Protein 9L5U (pdb70)

Sequence (459 aa):
GNWTVFDEVLDSNVIKQLTLTGCGAACGEMLLRDRYIFVTQNVIGTELTSMTSLANKLNKFDVGWEGNAVSESSLYALSNTGSWGAMMWDSGSKVGHWVLVKGVDDAGNVIIYDPYQGSRYLMTEQEFKEVWNGHSVYKPWTVFDEVLDSNVIKQLTLTGCGAACGEMLLRDRYIFVTQNVIGTELTSMTSLANKLNKFDVGWEGNAVSESSLYALSNTGSWGAMMWDSGSKVGHWVLVKGVDDAGNVIIYDPYQGSRYLMTEQEFKEVWNGHSVYKPGIVFTNHNIDLLSVEFDEITKNCNYTFSVDGETAIFTARISIIRNIKGIKYSEELDKFIMSIMPLQPKVSKILGGVTWDCICGKEVGFPVRLIGKIDLLSVEFDEITKNCNYTFSVDGETAIFTARISIIRNIKGIKYSEELDKFIMSIMPLQPKVSKILGGVTWDCICGKEVGFPVRLIG

B-factor: mean 32.73, std 16.23, range [9.3, 111.23]

InterPro domains:
  IPR005074 Peptidase C39, bacteriocin processing [PF03412] (352-474)

Structure (mmCIF, N/CA/C/O backbone):
data_9L5U
#
_entry.id   9L5U
#
_cell.length_a   104.137
_cell.length_b   104.137
_cell.length_c   128.709
_cell.angle_alpha   90.000
_cell.angle_beta   90.000
_cell.angle_gamma   90.000
#
_symmetry.space_group_name_H-M   'P 43 21 2'
#
loop_
_entity.id
_entity.type
_entity.pdbx_description
1 polymer 'DUF4150 domain-containing protein'
2 polymer Cpi1
3 water water
#
loop_
_atom_site.group_PDB
_atom_site.id
_atom_site.type_symbol
_atom_site.label_atom_id
_atom_site.label_alt_id
_atom_site.label_comp_id
_atom_site.label_asym_id
_atom_site.label_entity_id
_atom_site.label_seq_id
_atom_site.pdbx_PDB_ins_code
_atom_site.Cartn_x
_atom_site.Cartn_y
_atom_site.Cartn_z
_atom_site.occupancy
_atom_site.B_iso_or_equiv
_atom_site.auth_seq_id
_atom_site.auth_comp_id
_atom_site.auth_asym_id
_atom_site.auth_atom_id
_atom_site.pdbx_PDB_model_num
ATOM 1 N N . GLY A 1 17 ? -10.31331 41.74263 7.31880 1.000 52.86095 3 GLY A N 1
ATOM 2 C CA . GLY A 1 17 ? -9.83207 43.11372 7.27239 1.000 51.62616 3 GLY A CA 1
ATOM 3 C C . GLY A 1 17 ? -10.67702 44.06765 8.09549 1.000 57.64202 3 GLY A C 1
ATOM 4 O O . GLY A 1 17 ? -10.78229 45.25927 7.77140 1.000 62.82202 3 GLY A O 1
ATOM 5 N N . ASN A 1 18 ? -11.26226 43.54337 9.17470 1.000 56.42411 4 ASN A N 1
ATOM 6 C CA . ASN A 1 18 ? -12.25642 44.25842 9.96379 1.000 56.79381 4 ASN A CA 1
ATOM 7 C C . ASN A 1 18 ? -11.65192 45.17229 11.02305 1.000 50.22650 4 ASN A C 1
ATOM 8 O O . ASN A 1 18 ? -12.39533 45.68698 11.86945 1.000 55.66717 4 ASN A O 1
ATOM 13 N N . TRP A 1 19 ? -10.34109 45.38487 11.01624 1.000 34.26747 5 TRP A N 1
ATOM 14 C CA . TRP A 1 19 ? -9.77964 46.20214 12.08033 1.000 29.19770 5 TRP A CA 1
ATOM 15 C C . TRP A 1 19 ? -10.02942 47.68329 11.80042 1.000 30.96389 5 TRP A C 1
ATOM 16 O O . TRP A 1 19 ? -10.36596 48.07817 10.68461 1.000 33.19739 5 TRP A O 1
ATOM 27 N N . THR A 1 20 ? -9.86483 48.50984 12.83129 1.000 26.66547 6 THR A N 1
ATOM 28 C CA . THR A 1 20 ? -10.22776 49.92255 12.73464 1.000 35.66575 6 THR A CA 1
ATOM 29 C C . THR A 1 20 ? -9.04417 50.76659 12.26345 1.000 32.23949 6 THR A C 1
ATOM 30 O O . THR A 1 20 ? -7.94137 50.67846 12.82051 1.000 27.59024 6 THR A O 1
ATOM 34 N N . VAL A 1 21 ? -9.28726 51.60729 11.25288 1.000 28.43064 7 VAL A N 1
ATOM 35 C CA . VAL A 1 21 ? -8.26714 52.47879 10.68362 1.000 31.69759 7 VAL A CA 1
ATOM 36 C C . VAL A 1 21 ? -8.86361 53.86643 10.51829 1.000 38.33671 7 VAL A C 1
ATOM 37 O O . VAL A 1 21 ? -10.07990 54.04805 10.58082 1.000 37.68444 7 VAL A O 1
ATOM 41 N N . PHE A 1 22 ? -7.99807 54.86167 10.31511 1.000 28.67587 8 PHE A N 1
ATOM 42 C CA . PHE A 1 22 ? -8.49207 56.18337 9.94257 1.000 34.81356 8 PHE A CA 1
ATOM 43 C C . PHE A 1 22 ? -7.53642 56.83610 8.94589 1.000 37.11384 8 PHE A C 1
ATOM 44 O O . PHE A 1 22 ? -6.41478 56.36986 8.71416 1.000 31.18445 8 PHE A O 1
ATOM 52 N N . ASP A 1 23 ? -8.02353 57.90405 8.30910 1.000 29.02824 9 ASP A N 1
ATOM 53 C CA . ASP A 1 23 ? -7.26105 58.64053 7.30179 1.000 35.14693 9 ASP A CA 1
ATOM 54 C C . ASP A 1 23 ? -6.79041 57.72334 6.18218 1.000 33.25194 9 ASP A C 1
ATOM 55 O O . ASP A 1 23 ? -5.65620 57.82415 5.72074 1.000 40.28600 9 ASP A O 1
ATOM 60 N N . GLU A 1 24 ? -7.65961 56.82131 5.73616 1.000 28.30718 10 GLU A N 1
ATOM 61 C CA . GLU A 1 24 ? -7.27875 55.90429 4.67689 1.000 27.12849 10 GLU A CA 1
ATOM 62 C C . GLU A 1 24 ? -7.43381 56.55841 3.30709 1.000 35.23858 10 GLU A C 1
ATOM 63 O O . GLU A 1 24 ? -8.43949 57.20444 3.01444 1.000 30.73355 10 GLU A O 1
ATOM 69 N N . VAL A 1 25 ? -6.43688 56.36342 2.45710 1.000 31.09909 11 VAL A N 1
ATOM 70 C CA . VAL A 1 25 ? -6.43078 56.91758 1.10791 1.000 36.53667 11 VAL A CA 1
ATOM 71 C C . VAL A 1 25 ? -5.84980 55.85489 0.19379 1.000 39.07680 11 VAL A C 1
ATOM 72 O O . VAL A 1 25 ? -4.87902 55.17518 0.55542 1.000 33.53831 11 VAL A O 1
ATOM 76 N N . LEU A 1 26 ? -6.46105 55.67439 -0.97157 1.000 37.80285 12 LEU A N 1
ATOM 77 C CA . LEU A 1 26 ? -5.77785 54.89020 -1.97949 1.000 36.73585 12 LEU A CA 1
ATOM 78 C C . LEU A 1 26 ? -4.47777 55.60116 -2.31750 1.000 38.61375 12 LEU A C 1
ATOM 79 O O . LEU A 1 26 ? -4.39239 56.83051 -2.29056 1.000 37.79692 12 LEU A O 1
ATOM 84 N N . ASP A 1 27 ? -3.44152 54.82621 -2.59723 1.000 30.65469 13 ASP A N 1
ATOM 85 C CA . ASP A 1 27 ? -2.11523 55.41796 -2.71483 1.000 33.91506 13 ASP A CA 1
ATOM 86 C C . ASP A 1 27 ? -1.34704 54.55069 -3.69987 1.000 29.29111 13 ASP A C 1
ATOM 87 O O . ASP A 1 27 ? -0.89546 53.46534 -3.33693 1.000 28.27076 13 ASP A O 1
ATOM 92 N N . SER A 1 28 ? -1.20044 55.03123 -4.93325 1.000 26.84595 14 SER A N 1
ATOM 93 C CA . SER A 1 28 ? -0.60759 54.17160 -5.95263 1.000 31.73341 14 SER A CA 1
ATOM 94 C C . SER A 1 28 ? 0.87185 53.90941 -5.70951 1.000 32.13474 14 SER A C 1
ATOM 95 O O . SER A 1 28 ? 1.47583 53.11522 -6.44106 1.000 35.53271 14 SER A O 1
ATOM 98 N N . ASN A 1 29 ? 1.46774 54.52486 -4.69513 1.000 27.47222 15 ASN A N 1
ATOM 99 C CA . ASN A 1 29 ? 2.80552 54.10581 -4.29866 1.000 36.10192 15 ASN A CA 1
ATOM 100 C C . ASN A 1 29 ? 2.80823 52.84470 -3.43838 1.000 32.98172 15 ASN A C 1
ATOM 101 O O . ASN A 1 29 ? 3.87286 52.25905 -3.23047 1.000 38.90286 15 ASN A O 1
ATOM 106 N N . VAL A 1 30 ? 1.66694 52.40949 -2.92980 1.000 31.08793 16 VAL A N 1
ATOM 107 C CA . VAL A 1 30 ? 1.59634 51.13950 -2.20970 1.000 22.89333 16 VAL A CA 1
ATOM 108 C C . VAL A 1 30 ? 1.46075 50.02684 -3.23806 1.000 26.22474 16 VAL A C 1
ATOM 109 O O . VAL A 1 30 ? 0.70857 50.14992 -4.21093 1.000 30.17875 16 VAL A O 1
ATOM 113 N N . ILE A 1 31 ? 2.20698 48.94732 -3.05618 1.000 24.29254 17 ILE A N 1
ATOM 114 C CA . ILE A 1 31 ? 2.16882 47.83657 -4.00250 1.000 24.66290 17 ILE A CA 1
ATOM 115 C C . ILE A 1 31 ? 0.98454 46.94404 -3.66048 1.000 27.90957 17 ILE A C 1
ATOM 116 O O . ILE A 1 31 ? 0.88978 46.44065 -2.54140 1.000 20.67549 17 ILE A O 1
ATOM 121 N N . LYS A 1 32 ? 0.07977 46.75001 -4.61507 1.000 24.65243 18 LYS A N 1
ATOM 122 C CA . LYS A 1 32 ? -1.14273 45.98709 -4.37862 1.000 26.58652 18 LYS A CA 1
ATOM 123 C C . LYS A 1 32 ? -0.86553 44.50305 -4.59127 1.000 26.18001 18 LYS A C 1
ATOM 124 O O . LYS A 1 32 ? -0.17789 44.12708 -5.54064 1.000 20.09648 18 LYS A O 1
ATOM 130 N N . GLN A 1 33 ? -1.36104 43.66152 -3.68897 1.000 21.48664 19 GLN A N 1
ATOM 131 C CA . GLN A 1 33 ? -1.17734 42.22998 -3.87763 1.000 18.67767 19 GLN A CA 1
ATOM 132 C C . GLN A 1 33 ? -1.95539 41.76582 -5.10263 1.000 25.40986 19 GLN A C 1
ATOM 133 O O . GLN A 1 33 ? -3.01345 42.29535 -5.42903 1.000 29.55002 19 GLN A O 1
ATOM 139 N N . LEU A 1 34 ? -1.42903 40.74991 -5.77208 1.000 30.94308 20 LEU A N 1
ATOM 140 C CA . LEU A 1 34 ? -2.05513 40.23715 -6.98205 1.000 41.39638 20 LEU A CA 1
ATOM 141 C C . LEU A 1 34 ? -2.97053 39.05314 -6.71680 1.000 42.86608 20 LEU A C 1
ATOM 142 O O . LEU A 1 34 ? -3.76711 38.69635 -7.59051 1.000 42.08028 20 LEU A O 1
ATOM 147 N N . THR A 1 35 ? -2.85696 38.43893 -5.54373 1.000 31.41575 21 THR A N 1
ATOM 148 C CA . THR A 1 35 ? -3.63474 37.26994 -5.16108 1.000 35.94228 21 THR A CA 1
ATOM 149 C C . THR A 1 35 ? -3.86117 37.34832 -3.66154 1.000 31.41310 21 THR A C 1
ATOM 150 O O . THR A 1 35 ? -3.23361 38.14920 -2.96561 1.000 30.42432 21 THR A O 1
ATOM 154 N N . LEU A 1 36 ? -4.73779 36.47846 -3.15806 1.000 31.40126 22 LEU A N 1
ATOM 155 C CA . LEU A 1 36 ? -5.07479 36.51003 -1.73318 1.000 39.40445 22 LEU A CA 1
ATOM 156 C C . LEU A 1 36 ? -3.83496 36.34157 -0.86306 1.000 39.30401 22 LEU A C 1
ATOM 157 O O . LEU A 1 36 ? -3.66813 37.04718 0.14158 1.000 44.12371 22 LEU A O 1
ATOM 162 N N . THR A 1 37 ? -2.94686 35.41946 -1.23083 1.000 33.03439 23 THR A N 1
ATOM 163 C CA . THR A 1 37 ? -1.76874 35.17737 -0.41536 1.000 28.83280 23 THR A CA 1
ATOM 164 C C . THR A 1 37 ? -0.64907 36.15798 -0.70445 1.000 26.11589 23 THR A C 1
ATOM 165 O O . THR A 1 37 ? 0.37399 36.13287 -0.00683 1.000 29.99964 23 THR A O 1
ATOM 169 N N . GLY A 1 38 ? -0.82048 37.00639 -1.70726 1.000 21.68683 24 GLY A N 1
ATOM 170 C CA . GLY A 1 38 ? 0.25528 37.83919 -2.18082 1.000 24.89051 24 GLY A CA 1
ATOM 171 C C . GLY A 1 38 ? 0.64314 38.95741 -1.26518 1.000 22.35689 24 GLY A C 1
ATOM 172 O O . GLY A 1 38 ? 1.59016 39.67788 -1.58320 1.000 17.44522 24 GLY A O 1
ATOM 173 N N . CYS A 1 39 ? -0.02211 39.14366 -0.12313 1.000 16.69781 25 CYS A N 1
ATOM 174 C CA . CYS A 1 39 ? 0.32202 40.34872 0.61430 1.000 17.11094 25 CYS A CA 1
ATOM 175 C C . CYS A 1 39 ? 1.75698 40.24052 1.18758 1.000 13.70341 25 CYS A C 1
ATOM 176 O O . CYS A 1 39 ? 2.48220 41.23537 1.22542 1.000 17.14687 25 CYS A O 1
ATOM 179 N N . GLY A 1 40 ? 2.23206 39.04209 1.57346 1.000 13.06041 26 GLY A N 1
ATOM 180 C CA . GLY A 1 40 ? 3.62531 38.93595 2.05922 1.000 12.29401 26 GLY A CA 1
ATOM 181 C C . GLY A 1 40 ? 4.64379 39.41459 1.03649 1.000 12.51049 26 GLY A C 1
ATOM 182 O O . GLY A 1 40 ? 5.50725 40.24076 1.33904 1.000 14.70741 26 GLY A O 1
ATOM 183 N N . ALA A 1 41 ? 4.52894 38.91802 -0.19862 1.000 12.69050 27 ALA A N 1
ATOM 184 C CA . ALA A 1 41 ? 5.45403 39.29557 -1.26784 1.000 17.01063 27 ALA A CA 1
ATOM 185 C C . ALA A 1 41 ? 5.31993 40.76598 -1.64606 1.000 14.01481 27 ALA A C 1
ATOM 186 O O . ALA A 1 41 ? 6.31562 41.41819 -1.98246 1.000 15.99177 27 ALA A O 1
ATOM 188 N N . ALA A 1 42 ? 4.10357 41.30519 -1.62410 1.000 14.31222 28 ALA A N 1
ATOM 189 C CA . ALA A 1 42 ? 3.92518 42.72974 -1.89487 1.000 15.16739 28 ALA A CA 1
ATOM 190 C C . ALA A 1 42 ? 4.62875 43.58080 -0.83478 1.000 18.81345 28 ALA A C 1
ATOM 191 O O . ALA A 1 42 ? 5.29754 44.57558 -1.16160 1.000 15.61625 28 ALA A O 1
ATOM 193 N N . CYS A 1 43 ? 4.48501 43.20221 0.43997 1.000 14.45160 29 CYS A N 1
ATOM 194 C CA . CYS A 1 43 ? 5.21907 43.84893 1.52742 1.000 14.31992 29 CYS A CA 1
ATOM 195 C C . CYS A 1 43 ? 6.71854 43.70433 1.33766 1.000 14.10903 29 CYS A C 1
ATOM 196 O O . CYS A 1 43 ? 7.47952 44.66162 1.56537 1.000 14.64622 29 CYS A O 1
ATOM 199 N N . GLY A 1 44 ? 7.14348 42.50166 0.93478 1.000 13.56236 30 GLY A N 1
ATOM 200 C CA . GLY A 1 44 ? 8.54766 42.24481 0.71094 1.000 14.47740 30 GLY A CA 1
ATOM 201 C C . GLY A 1 44 ? 9.11185 43.12817 -0.38219 1.000 17.25957 30 GLY A C 1
ATOM 202 O O . GLY A 1 44 ? 10.20009 43.70229 -0.23132 1.000 14.46471 30 GLY A O 1
ATOM 203 N N . GLU A 1 45 ? 8.34860 43.31993 -1.46854 1.000 14.68564 31 GLU A N 1
ATOM 204 C CA . GLU A 1 45 ? 8.81275 44.23423 -2.51811 1.000 15.58742 31 GLU A CA 1
ATOM 205 C C . GLU A 1 45 ? 8.98320 45.65910 -1.98883 1.000 18.54965 31 GLU A C 1
ATOM 206 O O . GLU A 1 45 ? 9.97140 46.33157 -2.31317 1.000 16.81894 31 GLU A O 1
ATOM 212 N N . MET A 1 46 ? 8.03088 46.14665 -1.18908 1.000 16.28338 32 MET A N 1
ATOM 213 C CA . MET A 1 46 ? 8.13725 47.49566 -0.63952 1.000 18.13359 32 MET A CA 1
ATOM 214 C C . MET A 1 46 ? 9.27823 47.60020 0.38069 1.000 17.21748 32 MET A C 1
ATOM 215 O O . MET A 1 46 ? 9.98063 48.62116 0.42585 1.000 18.38446 32 MET A O 1
ATOM 220 N N . LEU A 1 47 ? 9.47753 46.55903 1.19826 1.000 15.71325 33 LEU A N 1
ATOM 221 C CA . LEU A 1 47 ? 10.57446 46.56858 2.16543 1.000 15.49934 33 LEU A CA 1
ATOM 222 C C . LEU A 1 47 ? 11.92358 46.66615 1.46456 1.000 18.84577 33 LEU A C 1
ATOM 223 O O . LEU A 1 47 ? 12.78659 47.46008 1.85826 1.000 17.22388 33 LEU A O 1
ATOM 228 N N . LEU A 1 48 ? 12.12124 45.86687 0.41401 1.000 15.71570 34 LEU A N 1
ATOM 229 C CA . LEU A 1 48 ? 13.35868 45.95586 -0.35607 1.000 18.12602 34 LEU A CA 1
ATOM 230 C C . LEU A 1 48 ? 13.47793 47.29662 -1.06703 1.000 17.82925 34 LEU A C 1
ATOM 231 O O . LEU A 1 48 ? 14.55649 47.89751 -1.09025 1.000 20.15592 34 LEU A O 1
ATOM 236 N N . ARG A 1 49 ? 12.37920 47.80013 -1.62755 1.000 17.74762 35 ARG A N 1
ATOM 237 C CA . ARG A 1 49 ? 12.41612 49.09374 -2.32437 1.000 18.97668 35 ARG A CA 1
ATOM 238 C C . ARG A 1 49 ? 12.95929 50.19456 -1.41706 1.000 20.94366 35 ARG A C 1
ATOM 239 O O . ARG A 1 49 ? 13.76607 51.03830 -1.84327 1.000 20.53496 35 ARG A O 1
ATOM 247 N N . ASP A 1 50 ? 12.53691 50.19320 -0.15546 1.000 19.28908 36 ASP A N 1
ATOM 248 C CA . ASP A 1 50 ? 12.98197 51.20171 0.79559 1.000 20.41266 36 ASP A CA 1
ATOM 249 C C . ASP A 1 50 ? 14.48131 51.13927 1.01333 1.000 19.73401 36 ASP A C 1
ATOM 250 O O . ASP A 1 50 ? 15.06665 52.11103 1.50048 1.000 23.16694 36 ASP A O 1
ATOM 255 N N . ARG A 1 51 ? 15.10234 50.00944 0.71076 1.000 19.11296 37 ARG A N 1
ATOM 256 C CA . ARG A 1 51 ? 16.54161 49.84154 0.84330 1.000 19.37241 37 ARG A CA 1
ATOM 257 C C . ARG A 1 51 ? 17.22697 49.78947 -0.52442 1.000 19.99919 37 ARG A C 1
ATOM 258 O O . ARG A 1 51 ? 18.30647 49.21401 -0.67225 1.000 19.99230 37 ARG A O 1
ATOM 266 N N . TYR A 1 52 ? 16.60744 50.39465 -1.54154 1.000 20.63873 38 TYR A N 1
ATOM 267 C CA . TYR A 1 52 ? 17.22061 50.55717 -2.87192 1.000 21.49609 38 TYR A CA 1
ATOM 268 C C . TYR A 1 52 ? 17.46201 49.21973 -3.57460 1.000 20.77764 38 TYR A C 1
ATOM 269 O O . TYR A 1 52 ? 18.38189 49.07902 -4.38586 1.000 21.32876 38 TYR A O 1
ATOM 278 N N . ILE A 1 53 ? 16.61040 48.23141 -3.30279 1.000 19.62614 39 ILE A N 1
ATOM 279 C CA . ILE A 1 53 ? 16.65048 46.93031 -3.95597 1.000 19.17553 39 ILE A CA 1
ATOM 280 C C . ILE A 1 53 ? 15.28942 46.70885 -4.60476 1.000 19.65552 39 ILE A C 1
ATOM 281 O O . ILE A 1 53 ? 14.25199 46.83907 -3.93599 1.000 18.29082 39 ILE A O 1
ATOM 286 N N . PHE A 1 54 ? 15.29663 46.37269 -5.90048 1.000 19.04273 40 PHE A N 1
ATOM 287 C CA . PHE A 1 54 ? 14.10000 46.42659 -6.74386 1.000 19.26944 40 PHE A CA 1
ATOM 288 C C . PHE A 1 54 ? 13.81413 45.02381 -7.27609 1.000 23.91433 40 PHE A C 1
ATOM 289 O O . PHE A 1 54 ? 14.42513 44.56906 -8.24958 1.000 22.41547 40 PHE A O 1
ATOM 297 N N . VAL A 1 55 ? 12.89236 44.32882 -6.61023 1.000 19.85176 41 VAL A N 1
ATOM 298 C CA . VAL A 1 55 ? 12.54327 42.95032 -6.93126 1.000 20.17726 41 VAL A CA 1
ATOM 299 C C . VAL A 1 55 ? 11.02261 42.84343 -6.88849 1.000 23.41412 41 VAL A C 1
ATOM 300 O O . VAL A 1 55 ? 10.40196 43.25666 -5.90688 1.000 22.54905 41 VAL A O 1
ATOM 304 N N . THR A 1 56 ? 10.41881 42.30391 -7.94602 1.000 21.87400 42 THR A N 1
ATOM 305 C CA . THR A 1 56 ? 8.96083 42.29239 -8.00314 1.000 23.33642 42 THR A CA 1
ATOM 306 C C . THR A 1 56 ? 8.39841 41.21955 -7.07333 1.000 25.16082 42 THR A C 1
ATOM 307 O O . THR A 1 56 ? 9.08211 40.26126 -6.70057 1.000 20.44270 42 THR A O 1
ATOM 311 N N . GLN A 1 57 ? 7.13461 41.40077 -6.66716 1.000 21.39923 43 GLN A N 1
ATOM 312 C CA . GLN A 1 57 ? 6.53983 40.42861 -5.75608 1.000 21.30831 43 GLN A CA 1
ATOM 313 C C . GLN A 1 57 ? 6.45820 39.04304 -6.39172 1.000 17.21230 43 GLN A C 1
ATOM 314 O O . GLN A 1 57 ? 6.62544 38.03971 -5.69877 1.000 20.27020 43 GLN A O 1
ATOM 320 N N . ASN A 1 58 ? 6.27138 38.96828 -7.71653 1.000 17.81754 44 ASN A N 1
ATOM 321 C CA . ASN A 1 58 ? 6.23218 37.66483 -8.37872 1.000 27.23749 44 ASN A CA 1
ATOM 322 C C . ASN A 1 58 ? 7.53606 36.90355 -8.18971 1.000 23.02091 44 ASN A C 1
ATOM 323 O O . ASN A 1 58 ? 7.52529 35.68381 -7.99135 1.000 21.98731 44 ASN A O 1
ATOM 328 N N . VAL A 1 59 ? 8.67494 37.60062 -8.26070 1.000 23.24124 45 VAL A N 1
ATOM 329 C CA . VAL A 1 59 ? 9.96036 36.93148 -8.07310 1.000 17.56280 45 VAL A CA 1
ATOM 330 C C . VAL A 1 59 ? 10.17145 36.57199 -6.59664 1.000 25.57327 45 VAL A C 1
ATOM 331 O O . VAL A 1 59 ? 10.76158 35.53837 -6.27431 1.000 20.21849 45 VAL A O 1
ATOM 335 N N . ILE A 1 60 ? 9.69061 37.39896 -5.66859 1.000 20.81502 46 ILE A N 1
ATOM 336 C CA . ILE A 1 60 ? 9.77479 37.02081 -4.26076 1.000 16.36139 46 ILE A CA 1
ATOM 337 C C . ILE A 1 60 ? 8.91247 35.78379 -3.99514 1.000 15.63990 46 ILE A C 1
ATOM 338 O O . ILE A 1 60 ? 9.34409 34.84167 -3.31950 1.000 21.84033 46 ILE A O 1
ATOM 343 N N . GLY A 1 61 ? 7.69118 35.76152 -4.52949 1.000 18.81574 47 GLY A N 1
ATOM 344 C CA . GLY A 1 61 ? 6.83751 34.58193 -4.43617 1.000 17.30336 47 GLY A CA 1
ATOM 345 C C . GLY A 1 61 ? 5.53227 34.88705 -3.72989 1.000 19.89034 47 GLY A C 1
ATOM 346 O O . GLY A 1 61 ? 5.50658 35.01961 -2.49811 1.000 21.10888 47 GLY A O 1
ATOM 347 N N . THR A 1 62 ? 4.44102 35.00455 -4.48367 1.000 18.15852 48 THR A N 1
ATOM 348 C CA . THR A 1 62 ? 3.16961 35.41900 -3.89778 1.000 18.26505 48 THR A CA 1
ATOM 349 C C . THR A 1 62 ? 2.48421 34.30327 -3.10828 1.000 23.86742 48 THR A C 1
ATOM 350 O O . THR A 1 62 ? 1.34336 34.49787 -2.66866 1.000 25.31324 48 THR A O 1
ATOM 354 N N . GLU A 1 63 ? 3.14726 33.15532 -2.92691 1.000 16.00291 49 GLU A N 1
ATOM 355 C CA . GLU A 1 63 ? 2.65636 32.09564 -2.05205 1.000 20.96750 49 GLU A CA 1
ATOM 356 C C . GLU A 1 63 ? 3.20533 32.18810 -0.63267 1.000 25.22616 49 GLU A C 1
ATOM 357 O O . GLU A 1 63 ? 2.72534 31.46332 0.24755 1.000 29.88282 49 GLU A O 1
ATOM 363 N N . LEU A 1 64 ? 4.21888 33.03181 -0.40041 1.000 21.43565 50 LEU A N 1
ATOM 364 C CA . LEU A 1 64 ? 4.91388 33.09975 0.88770 1.000 14.10505 50 LEU A CA 1
ATOM 365 C C . LEU A 1 64 ? 4.01388 33.73583 1.93662 1.000 20.08463 50 LEU A C 1
ATOM 366 O O . LEU A 1 64 ? 3.58829 34.88604 1.78449 1.000 24.81080 50 LEU A O 1
ATOM 371 N N . THR A 1 65 ? 3.70595 32.98028 2.98577 1.000 15.36172 51 THR A N 1
ATOM 372 C CA . THR A 1 65 ? 2.86050 33.48578 4.05193 1.000 18.52187 51 THR A CA 1
ATOM 373 C C . THR A 1 65 ? 3.54459 33.48612 5.40655 1.000 17.85737 51 THR A C 1
ATOM 374 O O . THR A 1 65 ? 3.25528 34.36657 6.19947 1.000 18.68228 51 THR A O 1
ATOM 378 N N . SER A 1 66 ? 4.44856 32.54740 5.70406 1.000 12.26746 52 SER A N 1
ATOM 379 C CA . SER A 1 66 ? 4.99924 32.54893 7.05127 1.000 14.63579 52 SER A CA 1
ATOM 380 C C . SER A 1 66 ? 6.17596 33.52241 7.15703 1.000 11.06900 52 SER A C 1
ATOM 381 O O . SER A 1 66 ? 6.85587 33.84923 6.17086 1.000 12.86299 52 SER A O 1
ATOM 384 N N . MET A 1 67 ? 6.40575 34.00519 8.39320 1.000 10.16921 53 MET A N 1
ATOM 385 C CA . MET A 1 67 ? 7.49732 34.94902 8.60816 1.000 9.90290 53 MET A CA 1
ATOM 386 C C . MET A 1 67 ? 8.83872 34.29807 8.30203 1.000 9.98735 53 MET A C 1
ATOM 387 O O . MET A 1 67 ? 9.75785 34.95633 7.80850 1.000 9.78637 53 MET A O 1
ATOM 392 N N . THR A 1 68 ? 8.97414 33.01168 8.61965 1.000 9.29616 54 THR A N 1
ATOM 393 C CA . THR A 1 68 ? 10.19684 32.29318 8.27891 1.000 11.51596 54 THR A CA 1
ATOM 394 C C . THR A 1 68 ? 10.43342 32.31994 6.77526 1.000 11.05869 54 THR A C 1
ATOM 395 O O . THR A 1 68 ? 11.52513 32.66069 6.30514 1.000 13.61333 54 THR A O 1
ATOM 399 N N . SER A 1 69 ? 9.42445 31.94826 6.00771 1.000 12.58318 55 SER A N 1
ATOM 400 C CA . SER A 1 69 ? 9.63685 31.85338 4.57064 1.000 16.18543 55 SER A CA 1
ATOM 401 C C . SER A 1 69 ? 9.84274 33.22920 3.94631 1.000 16.91172 55 SER A C 1
ATOM 402 O O . SER A 1 69 ? 10.62961 33.37101 3.00306 1.000 15.58118 55 SER A O 1
ATOM 405 N N . LEU A 1 70 ? 9.17341 34.25361 4.47171 1.000 11.59722 56 LEU A N 1
ATOM 406 C CA . LEU A 1 70 ? 9.32748 35.60156 3.93506 1.000 11.69567 56 LEU A CA 1
ATOM 407 C C . LEU A 1 70 ? 10.70056 36.17222 4.27142 1.000 12.63744 56 LEU A C 1
ATOM 408 O O . LEU A 1 70 ? 11.39453 36.69385 3.38971 1.000 15.01557 56 LEU A O 1
ATOM 413 N N . ALA A 1 71 ? 11.13999 36.07662 5.53998 1.000 11.26375 57 ALA A N 1
ATOM 414 C CA . ALA A 1 71 ? 12.48625 36.57292 5.84010 1.000 11.92353 57 ALA A CA 1
ATOM 415 C C . ALA A 1 71 ? 13.53382 35.80167 5.03631 1.000 13.32471 57 ALA A C 1
ATOM 416 O O . ALA A 1 71 ? 14.50781 36.39027 4.54452 1.000 15.45760 57 ALA A O 1
ATOM 418 N N . ASN A 1 72 ? 13.34631 34.48392 4.88723 1.000 12.76148 58 ASN A N 1
ATOM 419 C CA . ASN A 1 72 ? 14.32713 33.69125 4.14524 1.000 18.16266 58 ASN A CA 1
ATOM 420 C C . ASN A 1 72 ? 14.42903 34.18902 2.71544 1.000 19.51757 58 ASN A C 1
ATOM 421 O O . ASN A 1 72 ? 15.52360 34.27160 2.14585 1.000 17.69472 58 ASN A O 1
ATOM 426 N N . LYS A 1 73 ? 13.28820 34.51340 2.11473 1.000 16.61760 59 LYS A N 1
ATOM 427 C CA . LYS A 1 73 ? 13.29528 34.96982 0.73330 1.000 16.81827 59 LYS A CA 1
ATOM 428 C C . LYS A 1 73 ? 13.91787 36.35527 0.61446 1.000 22.30285 59 LYS A C 1
ATOM 429 O O . LYS A 1 73 ? 14.70521 36.60086 -0.30666 1.000 18.97076 59 LYS A O 1
ATOM 435 N N . LEU A 1 74 ? 13.60141 37.27085 1.53656 1.000 14.97266 60 LEU A N 1
ATOM 436 C CA . LEU A 1 74 ? 14.25700 38.57325 1.48949 1.000 15.86470 60 LEU A CA 1
ATOM 437 C C . LEU A 1 74 ? 15.77362 38.43012 1.59246 1.000 19.52282 60 LEU A C 1
ATOM 438 O O . LEU A 1 74 ? 16.51876 39.19497 0.96684 1.000 21.66264 60 LEU A O 1
ATOM 443 N N . ASN A 1 75 ? 16.25305 37.45039 2.35528 1.000 15.06665 61 ASN A N 1
ATOM 444 C CA . ASN A 1 75 ? 17.68748 37.24718 2.48392 1.000 18.41925 61 ASN A CA 1
ATOM 445 C C . ASN A 1 75 ? 18.30485 36.58127 1.25956 1.000 22.08385 61 ASN A C 1
ATOM 446 O O . ASN A 1 75 ? 19.50704 36.31976 1.27072 1.000 24.38408 61 ASN A O 1
ATOM 451 N N . LYS A 1 76 ? 17.51561 36.26540 0.23426 1.000 19.28389 62 LYS A N 1
ATOM 452 C CA . LYS A 1 76 ? 18.08589 35.93110 -1.07311 1.000 26.78693 62 LYS A CA 1
ATOM 453 C C . LYS A 1 76 ? 18.40731 37.17098 -1.89838 1.000 28.29087 62 LYS A C 1
ATOM 454 O O . LYS A 1 76 ? 19.16000 37.07956 -2.87082 1.000 25.74401 62 LYS A O 1
ATOM 460 N N . PHE A 1 77 ? 17.83349 38.32099 -1.56926 1.000 19.91081 63 PHE A N 1
ATOM 461 C CA . PHE A 1 77 ? 18.06114 39.53778 -2.33802 1.000 23.46521 63 PHE A CA 1
ATOM 462 C C . PHE A 1 77 ? 18.72849 40.61285 -1.51860 1.000 27.25314 63 PHE A C 1
ATOM 463 O O . PHE A 1 77 ? 19.09591 41.65953 -2.06630 1.000 24.56341 63 PHE A O 1
ATOM 471 N N . ASP A 1 78 ? 18.89481 40.38316 -0.22409 1.000 21.46061 64 ASP A N 1
ATOM 472 C CA . ASP A 1 78 ? 19.46312 41.33876 0.69582 1.000 21.32685 64 ASP A CA 1
ATOM 473 C C . ASP A 1 78 ? 20.11464 40.50840 1.80126 1.000 21.50481 64 ASP A C 1
ATOM 474 O O . ASP A 1 78 ? 20.26049 39.28839 1.67201 1.000 26.38292 64 ASP A O 1
ATOM 479 N N . VAL A 1 79 ? 20.49402 41.14435 2.89875 1.000 19.87958 65 VAL A N 1
ATOM 480 C CA . VAL A 1 79 ? 21.06248 40.38682 4.00976 1.000 22.83562 65 VAL A CA 1
ATOM 481 C C . VAL A 1 79 ? 20.54191 40.96992 5.31719 1.000 22.14691 65 VAL A C 1
ATOM 482 O O . VAL A 1 79 ? 20.19673 42.15080 5.39267 1.000 23.63721 65 VAL A O 1
ATOM 486 N N . GLY A 1 80 ? 20.46320 40.13489 6.35613 1.000 20.28454 66 GLY A N 1
ATOM 487 C CA . GLY A 1 80 ? 20.15451 40.66347 7.67476 1.000 16.70617 66 GLY A CA 1
ATOM 488 C C . GLY A 1 80 ? 18.67918 40.72279 8.05034 1.000 15.49177 66 GLY A C 1
ATOM 489 O O . GLY A 1 80 ? 18.34128 41.35076 9.06325 1.000 17.52793 66 GLY A O 1
ATOM 490 N N . TRP A 1 81 ? 17.79374 40.11675 7.27056 1.000 15.84467 67 TRP A N 1
ATOM 491 C CA . TRP A 1 81 ? 16.36622 40.13060 7.60068 1.000 15.29085 67 TRP A CA 1
ATOM 492 C C . TRP A 1 81 ? 16.05489 39.09142 8.67122 1.000 15.95476 67 TRP A C 1
ATOM 493 O O . TRP A 1 81 ? 16.57228 37.97476 8.63580 1.000 15.48792 67 TRP A O 1
ATOM 504 N N . GLU A 1 82 ? 15.20548 39.47402 9.62277 1.000 13.49219 68 GLU A N 1
ATOM 505 C CA . GLU A 1 82 ? 14.70595 38.58423 10.66814 1.000 14.19364 68 GLU A CA 1
ATOM 506 C C . GLU A 1 82 ? 13.23016 38.32743 10.42877 1.000 13.03070 68 GLU A C 1
ATOM 507 O O . GLU A 1 82 ? 12.51747 39.20647 9.94485 1.000 12.70236 68 GLU A O 1
ATOM 513 N N . GLY A 1 83 ? 12.78075 37.11555 10.75023 1.000 12.08381 69 GLY A N 1
ATOM 514 C CA . GLY A 1 83 ? 11.35915 36.77624 10.74447 1.000 10.35023 69 GLY A CA 1
ATOM 515 C C . GLY A 1 83 ? 11.03701 36.12883 12.08164 1.000 11.42330 69 GLY A C 1
ATOM 516 O O . GLY A 1 83 ? 11.23898 34.91675 12.24369 1.000 11.68565 69 GLY A O 1
ATOM 517 N N . ASN A 1 84 ? 10.56906 36.94275 13.05397 1.000 10.56760 70 ASN A N 1
ATOM 518 C CA . ASN A 1 84 ? 10.41374 36.55337 14.45668 1.000 10.68718 70 ASN A CA 1
ATOM 519 C C . ASN A 1 84 ? 9.05443 36.98819 15.00609 1.000 10.79384 70 ASN A C 1
ATOM 520 O O . ASN A 1 84 ? 8.46913 37.98372 14.55610 1.000 10.93223 70 ASN A O 1
ATOM 525 N N . ALA A 1 85 ? 8.58699 36.25889 16.02716 1.000 10.83471 71 ALA A N 1
ATOM 526 C CA . ALA A 1 85 ? 7.46052 36.71064 16.83568 1.000 11.09192 71 ALA A CA 1
ATOM 527 C C . ALA A 1 85 ? 8.00138 37.72307 17.82882 1.000 12.39609 71 ALA A C 1
ATOM 528 O O . ALA A 1 85 ? 8.90996 37.41147 18.60862 1.000 13.51360 71 ALA A O 1
ATOM 530 N N . VAL A 1 86 ? 7.46826 38.93764 17.78934 1.000 11.78835 72 VAL A N 1
ATOM 531 C CA . VAL A 1 86 ? 8.00382 40.05942 18.54609 1.000 14.01792 72 VAL A CA 1
ATOM 532 C C . VAL A 1 86 ? 6.96450 40.53013 19.55704 1.000 13.99593 72 VAL A C 1
ATOM 533 O O . VAL A 1 86 ? 5.76783 40.53878 19.25904 1.000 15.21099 72 VAL A O 1
ATOM 537 N N . SER A 1 87 ? 7.42651 40.96964 20.73052 1.000 18.11471 73 SER A N 1
ATOM 538 C CA . SER A 1 87 ? 6.51660 41.46089 21.76259 1.000 18.51053 73 SER A CA 1
ATOM 539 C C . SER A 1 87 ? 5.82230 42.74069 21.32790 1.000 16.23208 73 SER A C 1
ATOM 540 O O . SER A 1 87 ? 6.45441 43.61916 20.73088 1.000 19.30883 73 SER A O 1
ATOM 543 N N . GLU A 1 88 ? 4.54397 42.87633 21.71671 1.000 15.73401 74 GLU A N 1
ATOM 544 C CA . GLU A 1 88 ? 3.82118 44.12571 21.47975 1.000 21.64649 74 GLU A CA 1
ATOM 545 C C . GLU A 1 88 ? 4.65450 45.32220 21.92763 1.000 24.86298 74 GLU A C 1
ATOM 546 O O . GLU A 1 88 ? 4.65665 46.38057 21.28308 1.000 23.08784 74 GLU A O 1
ATOM 552 N N . SER A 1 89 ? 5.39229 45.16184 23.02321 1.000 21.31537 75 SER A N 1
ATOM 553 C CA . SER A 1 89 ? 6.13551 46.26270 23.61994 1.000 25.40002 75 SER A CA 1
ATOM 554 C C . SER A 1 89 ? 7.31508 46.72669 22.77151 1.000 33.60720 75 SER A C 1
ATOM 555 O O . SER A 1 89 ? 7.88477 47.78313 23.06144 1.000 24.16308 75 SER A O 1
ATOM 558 N N . SER A 1 90 ? 7.70937 45.97632 21.74156 1.000 23.90799 76 SER A N 1
ATOM 559 C CA . SER A 1 90 ? 8.82372 46.37417 20.88634 1.000 21.56727 76 SER A CA 1
ATOM 560 C C . SER A 1 90 ? 8.39562 47.18134 19.65255 1.000 18.56837 76 SER A C 1
ATOM 561 O O . SER A 1 90 ? 9.22071 47.37095 18.75112 1.000 21.06342 76 SER A O 1
ATOM 564 N N . LEU A 1 91 ? 7.13686 47.63336 19.59745 1.000 19.25041 77 LEU A N 1
ATOM 565 C CA . LEU A 1 91 ? 6.62437 48.36402 18.43958 1.000 25.33469 77 LEU A CA 1
ATOM 566 C C . LEU A 1 91 ? 7.54651 49.50748 18.04324 1.000 28.50689 77 LEU A C 1
ATOM 567 O O . LEU A 1 91 ? 7.92491 49.64015 16.87632 1.000 24.65628 77 LEU A O 1
ATOM 572 N N . TYR A 1 92 ? 7.91010 50.36252 19.00265 1.000 21.98758 78 TYR A N 1
ATOM 573 C CA . TYR A 1 92 ? 8.67273 51.54764 18.63078 1.000 21.39223 78 TYR A CA 1
ATOM 574 C C . TYR A 1 92 ? 10.10827 51.18081 18.29213 1.000 24.80569 78 TYR A C 1
ATOM 575 O O . TYR A 1 92 ? 10.71259 51.78773 17.39836 1.000 20.79882 78 TYR A O 1
ATOM 584 N N . ALA A 1 93 ? 10.65280 50.14486 18.93379 1.000 20.20772 79 ALA A N 1
ATOM 585 C CA . ALA A 1 93 ? 11.99778 49.71960 18.56743 1.000 22.58489 79 ALA A CA 1
ATOM 586 C C . ALA A 1 93 ? 12.02536 49.13516 17.16107 1.000 23.10829 79 ALA A C 1
ATOM 587 O O . ALA A 1 93 ? 13.01817 49.30533 16.44260 1.000 24.79729 79 ALA A O 1
ATOM 589 N N . LEU A 1 94 ? 10.95140 48.44667 16.74980 1.000 18.66594 80 LEU A N 1
ATOM 590 C CA . LEU A 1 94 ? 10.88947 47.96696 15.36923 1.000 18.80500 80 LEU A CA 1
ATOM 591 C C . LEU A 1 94 ? 10.87302 49.14420 14.39739 1.000 17.48197 80 LEU A C 1
ATOM 592 O O . LEU A 1 94 ? 11.65009 49.18405 13.43735 1.000 23.90295 80 LEU A O 1
ATOM 597 N N . SER A 1 95 ? 10.01912 50.13153 14.64814 1.000 20.33067 81 SER A N 1
ATOM 598 C CA . SER A 1 95 ? 9.90868 51.22235 13.68504 1.000 23.39586 81 SER A CA 1
ATOM 599 C C . SER A 1 95 ? 11.15145 52.08520 13.64775 1.000 29.47805 81 SER A C 1
ATOM 600 O O . SER A 1 95 ? 11.42585 52.70238 12.61060 1.000 25.81642 81 SER A O 1
ATOM 603 N N . ASN A 1 96 ? 11.92930 52.11395 14.73162 1.000 24.30584 82 ASN A N 1
ATOM 604 C CA . ASN A 1 96 ? 13.21710 52.79989 14.69222 1.000 27.44927 82 ASN A CA 1
ATOM 605 C C . ASN A 1 96 ? 14.17514 52.18774 13.68637 1.000 26.06634 82 ASN A C 1
ATOM 606 O O . ASN A 1 96 ? 15.15873 52.83547 13.33311 1.000 29.02249 82 ASN A O 1
ATOM 611 N N . THR A 1 97 ? 13.95574 50.95025 13.23998 1.000 21.36343 83 THR A N 1
ATOM 612 C CA . THR A 1 97 ? 14.87489 50.37851 12.25748 1.000 25.92345 83 THR A CA 1
ATOM 613 C C . THR A 1 97 ? 14.54315 50.76548 10.82114 1.000 24.30678 83 THR A C 1
ATOM 614 O O . THR A 1 97 ? 15.29648 50.39117 9.90946 1.000 24.67452 83 THR A O 1
ATOM 618 N N . GLY A 1 98 ? 13.44021 51.45772 10.59673 1.000 21.37150 84 GLY A N 1
ATOM 619 C CA . GLY A 1 98 ? 12.91462 51.66726 9.25975 1.000 24.09548 84 GLY A CA 1
ATOM 620 C C . GLY A 1 98 ? 11.59140 50.95002 9.07346 1.000 24.63131 84 GLY A C 1
ATOM 621 O O . GLY A 1 98 ? 10.90395 50.59417 10.03073 1.000 22.48508 84 GLY A O 1
ATOM 622 N N . SER A 1 99 ? 11.22962 50.72664 7.81211 1.000 19.48116 85 SER A N 1
ATOM 623 C CA . SER A 1 99 ? 10.00157 49.97908 7.55993 1.000 21.51062 85 SER A CA 1
ATOM 624 C C . SER A 1 99 ? 10.16933 48.49983 7.92878 1.000 15.98363 85 SER A C 1
ATOM 625 O O . SER A 1 99 ? 11.26167 47.92439 7.84815 1.000 15.33491 85 SER A O 1
ATOM 628 N N . TRP A 1 100 ? 9.05947 47.88316 8.34152 1.000 15.00689 86 TRP A N 1
ATOM 629 C CA . TRP A 1 100 ? 9.05660 46.46104 8.65509 1.000 14.15874 86 TRP A CA 1
ATOM 630 C C . TRP A 1 100 ? 7.68369 45.91224 8.31522 1.000 13.85547 86 TRP A C 1
ATOM 631 O O . TRP A 1 100 ? 6.73522 46.67074 8.12031 1.000 14.92736 86 TRP A O 1
ATOM 642 N N . GLY A 1 101 ? 7.57703 44.58984 8.23571 1.000 13.18603 87 GLY A N 1
ATOM 643 C CA . GLY A 1 101 ? 6.32551 43.92979 7.88227 1.000 13.40963 87 GLY A CA 1
ATOM 644 C C . GLY A 1 101 ? 5.68618 43.29380 9.11388 1.000 12.61042 87 GLY A C 1
ATOM 645 O O . GLY A 1 101 ? 6.36678 42.63411 9.90325 1.000 12.23546 87 GLY A O 1
ATOM 646 N N . ALA A 1 102 ? 4.38013 43.49204 9.24516 1.000 12.83963 88 ALA A N 1
ATOM 647 C CA . ALA A 1 102 ? 3.62250 43.00691 10.39775 1.000 12.68560 88 ALA A CA 1
ATOM 648 C C . ALA A 1 102 ? 2.49942 42.11201 9.89890 1.000 12.57774 88 ALA A C 1
ATOM 649 O O . ALA A 1 102 ? 1.79446 42.46976 8.94810 1.000 12.95135 88 ALA A O 1
ATOM 651 N N . MET A 1 103 ? 2.34033 40.94801 10.52208 1.000 12.17228 89 MET A N 1
ATOM 652 C CA . MET A 1 103 ? 1.23229 40.06146 10.18178 1.000 12.17954 89 MET A CA 1
ATOM 653 C C . MET A 1 103 ? 0.01521 40.42807 11.02121 1.000 12.63561 89 MET A C 1
ATOM 654 O O . MET A 1 103 ? 0.03335 40.28184 12.24506 1.000 12.58236 89 MET A O 1
ATOM 659 N N . MET A 1 104 ? -1.03713 40.89196 10.35460 1.000 13.16658 90 MET A N 1
ATOM 660 C CA . MET A 1 104 ? -2.29909 41.22984 10.98904 1.000 13.73148 90 MET A CA 1
ATOM 661 C C . MET A 1 104 ? -3.19068 39.99684 11.01215 1.000 13.75425 90 MET A C 1
ATOM 662 O O . MET A 1 104 ? -3.31685 39.29375 10.00685 1.000 15.99930 90 MET A O 1
ATOM 667 N N . TRP A 1 105 ? -3.80809 39.71683 12.14911 1.000 14.00331 91 TRP A N 1
ATOM 668 C CA . TRP A 1 105 ? -4.67031 38.53306 12.20243 1.000 14.59973 91 TRP A CA 1
ATOM 669 C C . TRP A 1 105 ? -5.84497 38.86681 13.11557 1.000 25.83811 91 TRP A C 1
ATOM 670 O O . TRP A 1 105 ? -5.74316 38.73851 14.32984 1.000 22.60785 91 TRP A O 1
ATOM 681 N N . ASP A 1 106 ? -6.94714 39.29737 12.52683 1.000 24.03865 92 ASP A N 1
ATOM 682 C CA . ASP A 1 106 ? -8.08601 39.75406 13.31560 1.000 36.90495 92 ASP A CA 1
ATOM 683 C C . ASP A 1 106 ? -8.98648 38.58208 13.70493 1.000 33.39320 92 ASP A C 1
ATOM 684 O O . ASP A 1 106 ? -8.89202 37.47404 13.15813 1.000 21.35295 92 ASP A O 1
ATOM 689 N N . SER A 1 107 ? -9.85924 38.84351 14.67988 1.000 31.99229 93 SER A N 1
ATOM 690 C CA . SER A 1 107 ? -10.74410 37.81887 15.21627 1.000 22.86486 93 SER A CA 1
ATOM 691 C C . SER A 1 107 ? -11.61049 37.25038 14.11292 1.000 28.10047 93 SER A C 1
ATOM 692 O O . SER A 1 107 ? -12.12772 37.98263 13.26291 1.000 34.32458 93 SER A O 1
ATOM 695 N N . GLY A 1 108 ? -11.77516 35.93401 14.12732 1.000 29.33347 94 GLY A N 1
ATOM 696 C CA . GLY A 1 108 ? -12.59358 35.28626 13.13496 1.000 23.94358 94 GLY A CA 1
ATOM 697 C C . GLY A 1 108 ? -11.90743 35.00807 11.81784 1.000 31.11940 94 GLY A C 1
ATOM 698 O O . GLY A 1 108 ? -12.42154 34.20914 11.03008 1.000 32.40851 94 GLY A O 1
ATOM 699 N N . SER A 1 109 ? -10.75675 35.61782 11.54341 1.000 25.30182 95 SER A N 1
ATOM 700 C CA . SER A 1 109 ? -10.09653 35.36754 10.26745 1.000 22.35428 95 SER A CA 1
ATOM 701 C C . SER A 1 109 ? -9.41047 34.00525 10.27401 1.000 26.17578 95 SER A C 1
ATOM 702 O O . SER A 1 109 ? -8.83353 33.58219 11.27760 1.000 22.04423 95 SER A O 1
ATOM 705 N N . LYS A 1 110 ? -9.46662 33.32369 9.14012 1.000 24.18568 96 LYS A N 1
ATOM 706 C CA . LYS A 1 110 ? -8.72560 32.08670 8.94959 1.000 20.01424 96 LYS A CA 1
ATOM 707 C C . LYS A 1 110 ? -7.36014 32.31734 8.33511 1.000 18.29373 96 LYS A C 1
ATOM 708 O O . LYS A 1 110 ? -6.60642 31.34822 8.16216 1.000 18.51088 96 LYS A O 1
ATOM 714 N N . VAL A 1 111 ? -7.01262 33.57021 8.00641 1.000 17.61943 97 VAL A N 1
ATOM 715 C CA . VAL A 1 111 ? -5.73001 33.86912 7.38080 1.000 17.25168 97 VAL A CA 1
ATOM 716 C C . VAL A 1 111 ? -5.15307 35.13405 7.99072 1.000 17.62013 97 VAL A C 1
ATOM 717 O O . VAL A 1 111 ? -5.88632 36.01125 8.46360 1.000 21.79715 97 VAL A O 1
ATOM 721 N N . GLY A 1 112 ? -3.82725 35.20911 7.97601 1.000 18.49517 98 GLY A N 1
ATOM 722 C CA . GLY A 1 112 ? -3.12098 36.42665 8.30649 1.000 21.11299 98 GLY A CA 1
ATOM 723 C C . GLY A 1 112 ? -3.02262 37.32904 7.09964 1.000 20.18437 98 GLY A C 1
ATOM 724 O O . GLY A 1 112 ? -3.31282 36.92666 5.97436 1.000 22.02555 98 GLY A O 1
ATOM 725 N N . HIS A 1 113 ? -2.67092 38.58632 7.34681 1.000 13.43595 99 HIS A N 1
ATOM 726 C CA . HIS A 1 113 ? -2.57329 39.57997 6.27864 1.000 13.83749 99 HIS A CA 1
ATOM 727 C C . HIS A 1 113 ? -1.36456 40.45283 6.59041 1.000 15.49240 99 HIS A C 1
ATOM 728 O O . HIS A 1 113 ? -1.34987 41.17879 7.59435 1.000 13.64281 99 HIS A O 1
ATOM 735 N N . TRP A 1 114 ? -0.34404 40.36974 5.74259 1.000 13.28109 100 TRP A N 1
ATOM 736 C CA . TRP A 1 114 ? 0.85865 41.17666 5.92410 1.000 13.11371 100 TRP A CA 1
ATOM 737 C C . TRP A 1 114 ? 0.59094 42.62535 5.52876 1.000 14.00272 100 TRP A C 1
ATOM 738 O O . TRP A 1 114 ? 0.00963 42.88759 4.46815 1.000 15.10498 100 TRP A O 1
ATOM 749 N N . VAL A 1 115 ? 1.02995 43.57019 6.36753 1.000 14.86532 101 VAL A N 1
ATOM 750 C CA . VAL A 1 115 ? 1.04169 44.98450 6.01194 1.000 14.69506 101 VAL A CA 1
ATOM 751 C C . VAL A 1 115 ? 2.44758 45.52874 6.26072 1.000 18.30842 101 VAL A C 1
ATOM 752 O O . VAL A 1 115 ? 3.24334 44.95494 7.00700 1.000 15.63498 101 VAL A O 1
ATOM 756 N N . LEU A 1 116 ? 2.75687 46.64472 5.61442 1.000 15.21459 102 LEU A N 1
ATOM 757 C CA . LEU A 1 116 ? 4.03464 47.31976 5.79452 1.000 15.32109 102 LEU A CA 1
ATOM 758 C C . LEU A 1 116 ? 3.84695 48.41979 6.83632 1.000 16.05692 102 LEU A C 1
ATOM 759 O O . LEU A 1 116 ? 2.96984 49.28133 6.68456 1.000 17.92389 102 LEU A O 1
ATOM 764 N N . VAL A 1 117 ? 4.65428 48.39486 7.89043 1.000 15.47011 103 VAL A N 1
ATOM 765 C CA . VAL A 1 117 ? 4.60179 49.43172 8.92116 1.000 15.93900 103 VAL A CA 1
ATOM 766 C C . VAL A 1 117 ? 5.62836 50.47882 8.52111 1.000 18.66666 103 VAL A C 1
ATOM 767 O O . VAL A 1 117 ? 6.83382 50.23399 8.60576 1.000 19.06493 103 VAL A O 1
ATOM 771 N N . LYS A 1 118 ? 5.15845 51.62443 8.03671 1.000 20.82946 104 LYS A N 1
ATOM 772 C CA . LYS A 1 118 ? 6.08336 52.62767 7.51123 1.000 22.17789 104 LYS A CA 1
ATOM 773 C C . LYS A 1 118 ? 6.78556 53.37680 8.63089 1.000 26.64449 104 LYS A C 1
ATOM 774 O O . LYS A 1 118 ? 7.94892 53.77110 8.49027 1.000 29.65525 104 LYS A O 1
ATOM 780 N N . GLY A 1 119 ? 6.10026 53.56602 9.74188 1.000 27.14977 105 GLY A N 1
ATOM 781 C CA . GLY A 1 119 ? 6.65127 54.29742 10.85898 1.000 26.63172 105 GLY A CA 1
ATOM 782 C C . GLY A 1 119 ? 5.52864 54.66910 11.80106 1.000 30.34752 105 GLY A C 1
ATOM 783 O O . GLY A 1 119 ? 4.40366 54.17883 11.68985 1.000 25.81279 105 GLY A O 1
ATOM 784 N N . VAL A 1 120 ? 5.85576 55.55926 12.72281 1.000 34.66228 106 VAL A N 1
ATOM 785 C CA . VAL A 1 120 ? 4.90305 56.06034 13.69815 1.000 31.90938 106 VAL A CA 1
ATOM 786 C C . VAL A 1 120 ? 4.92940 57.57761 13.61831 1.000 43.33072 106 VAL A C 1
ATOM 787 O O . VAL A 1 120 ? 6.00770 58.17668 13.54034 1.000 45.83514 106 VAL A O 1
ATOM 791 N N . ASP A 1 121 ? 3.75439 58.19647 13.60572 1.000 35.77222 107 ASP A N 1
ATOM 792 C CA . ASP A 1 121 ? 3.71866 59.64170 13.46067 1.000 41.00908 107 ASP A CA 1
ATOM 793 C C . ASP A 1 121 ? 3.96678 60.28938 14.81690 1.000 43.46700 107 ASP A C 1
ATOM 794 O O . ASP A 1 121 ? 4.20160 59.61309 15.82776 1.000 41.03133 107 ASP A O 1
ATOM 799 N N . ASP A 1 122 ? 3.90700 61.62413 14.83950 1.000 47.22736 108 ASP A N 1
ATOM 800 C CA . ASP A 1 122 ? 4.31203 62.35658 16.03519 1.000 50.64977 108 ASP A CA 1
ATOM 801 C C . ASP A 1 122 ? 3.35895 62.12667 17.19880 1.000 45.49719 108 ASP A C 1
ATOM 802 O O . ASP A 1 122 ? 3.77638 62.21981 18.35633 1.000 49.13516 108 ASP A O 1
ATOM 807 N N . ALA A 1 123 ? 2.08614 61.83128 16.91829 1.000 43.54469 109 ALA A N 1
ATOM 808 C CA . ALA A 1 123 ? 1.12569 61.44309 17.94274 1.000 38.22883 109 ALA A CA 1
ATOM 809 C C . ALA A 1 123 ? 1.22820 59.97464 18.33006 1.000 46.42981 109 ALA A C 1
ATOM 810 O O . ALA A 1 123 ? 0.43890 59.51532 19.15998 1.000 45.78540 109 ALA A O 1
ATOM 812 N N . GLY A 1 124 ? 2.16284 59.22406 17.75525 1.000 43.57163 110 GLY A N 1
ATOM 813 C CA . GLY A 1 124 ? 2.32615 57.83375 18.12093 1.000 44.38685 110 GLY A CA 1
ATOM 814 C C . GLY A 1 124 ? 1.47598 56.84692 17.34572 1.000 41.46448 110 GLY A C 1
ATOM 815 O O . GLY A 1 124 ? 1.59926 55.63912 17.58438 1.000 44.33872 110 GLY A O 1
ATOM 816 N N . ASN A 1 125 ? 0.61879 57.31617 16.43688 1.000 32.82970 111 ASN A N 1
ATOM 817 C CA . ASN A 1 125 ? -0.12488 56.41614 15.56630 1.000 38.04253 111 ASN A CA 1
ATOM 818 C C . ASN A 1 125 ? 0.81753 55.65597 14.63989 1.000 31.44255 111 ASN A C 1
ATOM 819 O O . ASN A 1 125 ? 1.90337 56.12891 14.28748 1.000 35.76612 111 ASN A O 1
ATOM 824 N N . VAL A 1 126 ? 0.37975 54.47609 14.22563 1.000 24.58846 112 VAL A N 1
ATOM 825 C CA . VAL A 1 126 ? 1.14611 53.63589 13.31483 1.000 18.61638 112 VAL A CA 1
ATOM 826 C C . VAL A 1 126 ? 0.69570 53.92925 11.88923 1.000 21.22598 112 VAL A C 1
ATOM 827 O O . VAL A 1 126 ? -0.50658 53.93209 11.59599 1.000 24.04535 112 VAL A O 1
ATOM 831 N N . ILE A 1 127 ? 1.65402 54.16036 11.00182 1.000 20.47420 113 ILE A N 1
ATOM 832 C CA . ILE A 1 127 ? 1.37971 54.44312 9.59465 1.000 20.53950 113 ILE A CA 1
ATOM 833 C C . ILE A 1 127 ? 1.52019 53.13306 8.83025 1.000 18.82341 113 ILE A C 1
ATOM 834 O O . ILE A 1 127 ? 2.58736 52.51913 8.85455 1.000 19.11307 113 ILE A O 1
ATOM 839 N N . ILE A 1 128 ? 0.47371 52.72083 8.12051 1.000 18.92542 114 ILE A N 1
ATOM 840 C CA . ILE A 1 128 ? 0.40196 51.40865 7.47654 1.000 18.21417 114 ILE A CA 1
ATOM 841 C C . ILE A 1 128 ? 0.28420 51.60351 5.96603 1.000 21.54787 114 ILE A C 1
ATOM 842 O O . ILE A 1 128 ? -0.51631 52.42631 5.50887 1.000 19.68510 114 ILE A O 1
ATOM 847 N N . TYR A 1 129 ? 1.07605 50.85293 5.19845 1.000 18.26125 115 TYR A N 1
ATOM 848 C CA . TYR A 1 129 ? 0.86129 50.67595 3.76695 1.000 18.63860 115 TYR A CA 1
ATOM 849 C C . TYR A 1 129 ? 0.28117 49.27966 3.58068 1.000 19.50674 115 TYR A C 1
ATOM 850 O O . TYR A 1 129 ? 0.95105 48.27676 3.87026 1.000 17.05528 115 TYR A O 1
ATOM 859 N N . ASP A 1 130 ? -0.95787 49.20469 3.10617 1.000 18.48403 116 ASP A N 1
ATOM 860 C CA . ASP A 1 130 ? -1.67927 47.93083 3.09114 1.000 18.26761 116 ASP A CA 1
ATOM 861 C C . ASP A 1 130 ? -1.83843 47.44571 1.66020 1.000 19.24588 116 ASP A C 1
ATOM 862 O O . ASP A 1 130 ? -2.50219 48.11906 0.85816 1.000 22.61060 116 ASP A O 1
ATOM 867 N N . PRO A 1 131 ? -1.27417 46.29191 1.29591 1.000 17.73760 117 PRO A N 1
ATOM 868 C CA . PRO A 1 131 ? -1.36138 45.82672 -0.09222 1.000 20.06903 117 PRO A CA 1
ATOM 869 C C . PRO A 1 131 ? -2.72148 45.26376 -0.47788 1.000 21.97671 117 PRO A C 1
ATOM 870 O O . PRO A 1 131 ? -2.92150 44.93262 -1.65560 1.000 22.90887 117 PRO A O 1
ATOM 874 N N . TYR A 1 132 ? -3.66819 45.17177 0.45882 1.000 21.25662 118 TYR A N 1
ATOM 875 C CA . TYR A 1 132 ? -4.97755 44.61604 0.12906 1.000 25.43432 118 TYR A CA 1
ATOM 876 C C . TYR A 1 132 ? -5.64065 45.41141 -0.98567 1.000 32.51639 118 TYR A C 1
ATOM 877 O O . TYR A 1 132 ? -6.00721 44.86437 -2.03194 1.000 33.75189 118 TYR A O 1
ATOM 886 N N . GLN A 1 133 ? -5.80424 46.71155 -0.77827 1.000 28.57880 119 GLN A N 1
ATOM 887 C CA . GLN A 1 133 ? -6.28946 47.59425 -1.82656 1.000 35.42181 119 GLN A CA 1
ATOM 888 C C . GLN A 1 133 ? -5.22420 48.56351 -2.29425 1.000 33.71864 119 GLN A C 1
ATOM 889 O O . GLN A 1 133 ? -5.50595 49.39638 -3.15291 1.000 39.65277 119 GLN A O 1
ATOM 895 N N . GLY A 1 134 ? -4.01232 48.48679 -1.75413 1.000 27.71544 120 GLY A N 1
ATOM 896 C CA . GLY A 1 134 ? -3.03046 49.50229 -2.07081 1.000 28.53835 120 GLY A CA 1
ATOM 897 C C . GLY A 1 134 ? -3.43841 50.82898 -1.46507 1.000 29.59983 120 GLY A C 1
ATOM 898 O O . GLY A 1 134 ? -3.69608 51.81035 -2.17889 1.000 28.72069 120 GLY A O 1
ATOM 899 N N . SER A 1 135 ? -3.51790 50.87103 -0.13895 1.000 24.73989 121 SER A N 1
ATOM 900 C CA . SER A 1 135 ? -3.89453 52.08627 0.55370 1.000 22.66754 121 SER A CA 1
ATOM 901 C C . SER A 1 135 ? -2.91487 52.36237 1.67904 1.000 25.58191 121 SER A C 1
ATOM 902 O O . SER A 1 135 ? -2.15981 51.48127 2.12515 1.000 23.44291 121 SER A O 1
ATOM 905 N N . ARG A 1 136 ? -2.95173 53.60803 2.13319 1.000 22.65249 122 ARG A N 1
ATOM 906 C CA . ARG A 1 136 ? -2.21742 54.06485 3.29910 1.000 25.44087 122 ARG A CA 1
ATOM 907 C C . ARG A 1 136 ? -3.22909 54.51457 4.34166 1.000 29.16514 122 ARG A C 1
ATOM 908 O O . ARG A 1 136 ? -4.19432 55.20967 4.01364 1.000 32.33289 122 ARG A O 1
ATOM 916 N N . TYR A 1 137 ? -3.03514 54.09628 5.58603 1.000 21.73344 123 TYR A N 1
ATOM 917 C CA . TYR A 1 137 ? -3.92135 54.55242 6.64243 1.000 25.83065 123 TYR A CA 1
ATOM 918 C C . TYR A 1 137 ? -3.14646 54.57631 7.94806 1.000 25.82364 123 TYR A C 1
ATOM 919 O O . TYR A 1 137 ? -1.98342 54.17549 8.01519 1.000 24.30948 123 TYR A O 1
ATOM 928 N N . LEU A 1 138 ? -3.80154 55.07861 8.98482 1.000 23.00820 124 LEU A N 1
ATOM 929 C CA . LEU A 1 138 ? -3.25626 55.09745 10.32604 1.000 24.56768 124 LEU A CA 1
ATOM 930 C C . LEU A 1 138 ? -4.08775 54.19950 11.22596 1.000 22.48002 124 LEU A C 1
ATOM 931 O O . LEU A 1 138 ? -5.27145 53.95246 10.97611 1.000 23.96900 124 LEU A O 1
ATOM 936 N N . MET A 1 139 ? -3.43749 53.72116 12.28274 1.000 24.08691 125 MET A N 1
ATOM 937 C CA . MET A 1 139 ? -4.08601 52.99985 13.36722 1.000 22.56460 125 MET A CA 1
ATOM 938 C C . MET A 1 139 ? -3.52119 53.52267 14.67562 1.000 19.76455 125 MET A C 1
ATOM 939 O O . MET A 1 139 ? -2.33616 53.87506 14.75908 1.000 23.22672 125 MET A O 1
ATOM 944 N N . THR A 1 140 ? -4.36316 53.55796 15.71050 1.000 20.39525 126 THR A N 1
ATOM 945 C CA . THR A 1 140 ? -3.82510 53.82716 17.03658 1.000 24.12099 126 THR A CA 1
ATOM 946 C C . THR A 1 140 ? -2.84178 52.72621 17.40712 1.000 25.05914 126 THR A C 1
ATOM 947 O O . THR A 1 140 ? -2.95403 51.58662 16.93975 1.000 20.58200 126 THR A O 1
ATOM 951 N N . GLU A 1 141 ? -1.85250 53.06883 18.24318 1.000 19.54370 127 GLU A N 1
ATOM 952 C CA . GLU A 1 141 ? -0.89732 52.04948 18.65655 1.000 24.76244 127 GLU A CA 1
ATOM 953 C C . GLU A 1 141 ? -1.61178 50.89557 19.35532 1.000 18.20188 127 GLU A C 1
ATOM 954 O O . GLU A 1 141 ? -1.27348 49.72670 19.13451 1.000 18.94170 127 GLU A O 1
ATOM 960 N N . GLN A 1 142 ? -2.63981 51.20003 20.15209 1.000 20.87734 128 GLN A N 1
ATOM 961 C CA . GLN A 1 142 ? -3.33164 50.15611 20.91640 1.000 19.70415 128 GLN A CA 1
ATOM 962 C C . GLN A 1 142 ? -4.09388 49.21105 19.99232 1.000 19.34502 128 GLN A C 1
ATOM 963 O O . GLN A 1 142 ? -4.02668 47.98198 20.13915 1.000 20.20476 128 GLN A O 1
ATOM 969 N N . GLU A 1 143 ? -4.80488 49.76174 19.01201 1.000 18.77523 129 GLU A N 1
ATOM 970 C CA . GLU A 1 143 ? -5.52603 48.91591 18.06447 1.000 22.99125 129 GLU A CA 1
ATOM 971 C C . GLU A 1 143 ? -4.55976 48.11058 17.20158 1.000 23.04772 129 GLU A C 1
ATOM 972 O O . GLU A 1 143 ? -4.78505 46.92088 16.94060 1.000 17.19070 129 GLU A O 1
ATOM 978 N N . PHE A 1 144 ? -3.47586 48.74004 16.74960 1.000 17.08457 130 PHE A N 1
ATOM 979 C CA . PHE A 1 144 ? -2.48226 48.00366 15.97457 1.000 16.42342 130 PHE A CA 1
ATOM 980 C C . PHE A 1 144 ? -1.92182 46.82903 16.77262 1.000 16.44681 130 PHE A C 1
ATOM 981 O O . PHE A 1 144 ? -1.78077 45.71758 16.24440 1.000 15.99756 130 PHE A O 1
ATOM 989 N N . LYS A 1 145 ? -1.60800 47.04654 18.05152 1.000 18.55477 131 LYS A N 1
ATOM 990 C CA . LYS A 1 145 ? -1.00951 45.97487 18.84354 1.000 17.82677 131 LYS A CA 1
ATOM 991 C C . LYS A 1 145 ? -1.96705 44.81637 19.03049 1.000 16.64391 131 LYS A C 1
ATOM 992 O O . LYS A 1 145 ? -1.52786 43.66575 19.15122 1.000 19.03828 131 LYS A O 1
ATOM 998 N N . GLU A 1 146 ? -3.27165 45.10057 19.08577 1.000 15.76862 132 GLU A N 1
ATOM 999 C CA . GLU A 1 146 ? -4.25059 44.03731 19.27649 1.000 19.17362 132 GLU A CA 1
ATOM 1000 C C . GLU A 1 146 ? -4.39309 43.16936 18.02764 1.000 23.37302 132 GLU A C 1
ATOM 1001 O O . GLU A 1 146 ? -4.57623 41.95447 18.13265 1.000 19.34037 132 GLU A O 1
ATOM 1007 N N . VAL A 1 147 ? -4.32675 43.76833 16.84353 1.000 15.50511 133 VAL A N 1
ATOM 1008 C CA . VAL A 1 147 ? -4.57635 43.03421 15.60624 1.000 15.30247 133 VAL A CA 1
ATOM 1009 C C . VAL A 1 147 ? -3.31481 42.35939 15.08575 1.000 14.51648 133 VAL A C 1
ATOM 1010 O O . VAL A 1 147 ? -3.36899 41.22819 14.58593 1.000 14.80081 133 VAL A O 1
ATOM 1014 N N . TRP A 1 148 ? -2.17499 43.04373 15.17533 1.000 14.28731 134 TRP A N 1
ATOM 1015 C CA . TRP A 1 148 ? -0.88455 42.43507 14.86381 1.000 13.82919 134 TRP A CA 1
ATOM 1016 C C . TRP A 1 148 ? -0.65312 41.22363 15.76469 1.000 15.34932 134 TRP A C 1
ATOM 1017 O O . TRP A 1 148 ? -0.79199 41.31503 16.99056 1.000 13.48595 134 TRP A O 1
ATOM 1028 N N . ASN A 1 149 ? -0.37290 40.06626 15.16803 1.000 12.81844 135 ASN A N 1
ATOM 1029 C CA . ASN A 1 149 ? -0.25527 38.85389 15.97979 1.000 12.59830 135 ASN A CA 1
ATOM 1030 C C . ASN A 1 149 ? 1.15610 38.65094 16.52151 1.000 12.23932 135 ASN A C 1
ATOM 1031 O O . ASN A 1 149 ? 1.43957 37.60196 17.10940 1.000 12.07412 135 ASN A O 1
ATOM 1036 N N . GLY A 1 150 ? 2.04403 39.63834 16.35611 1.000 12.22804 136 GLY A N 1
ATOM 1037 C CA . GLY A 1 150 ? 3.42995 39.51746 16.78214 1.000 12.01467 136 GLY A CA 1
ATOM 1038 C C . GLY A 1 150 ? 4.39148 39.06142 15.68648 1.000 11.58778 136 GLY A C 1
ATOM 1039 O O . GLY A 1 150 ? 5.59387 39.33783 15.77476 1.000 11.86920 136 GLY A O 1
ATOM 1040 N N . HIS A 1 151 ? 3.90679 38.39442 14.64728 1.000 11.34971 137 HIS A N 1
ATOM 1041 C CA . HIS A 1 151 ? 4.82110 37.90949 13.61237 1.000 10.98293 137 HIS A CA 1
ATOM 1042 C C . HIS A 1 151 ? 5.30528 39.07930 12.74893 1.000 11.14778 137 HIS A C 1
ATOM 1043 O O . HIS A 1 151 ? 4.51565 39.93799 12.32441 1.000 11.46939 137 HIS A O 1
ATOM 1050 N N . SER A 1 152 ? 6.61388 39.13617 12.51178 1.000 11.03731 138 SER A N 1
ATOM 1051 C CA . SER A 1 152 ? 7.21627 40.35656 12.00002 1.000 11.36061 138 SER A CA 1
ATOM 1052 C C . SER A 1 152 ? 8.42232 39.99811 11.14762 1.000 11.18829 138 SER A C 1
ATOM 1053 O O . SER A 1 152 ? 9.13324 39.02329 11.43155 1.000 11.63744 138 SER A O 1
ATOM 1056 N N . VAL A 1 153 ? 8.63708 40.80703 10.11183 1.000 11.45824 139 VAL A N 1
ATOM 1057 C CA . VAL A 1 153 ? 9.80363 40.72551 9.24782 1.000 11.47529 139 VAL A CA 1
ATOM 1058 C C . VAL A 1 153 ? 10.48747 42.07963 9.31274 1.000 12.76143 139 VAL A C 1
ATOM 1059 O O . VAL A 1 153 ? 9.85460 43.11578 9.02970 1.000 12.62861 139 VAL A O 1
ATOM 1063 N N . TYR A 1 154 ? 11.74364 42.08968 9.76629 1.000 12.23111 140 TYR A N 1
ATOM 1064 C CA . TYR A 1 154 ? 12.43912 43.34597 10.01124 1.000 12.91396 140 TYR A CA 1
ATOM 1065 C C . TYR A 1 154 ? 13.94098 43.15655 9.82993 1.000 16.45623 140 TYR A C 1
ATOM 1066 O O . TYR A 1 154 ? 14.45812 42.03922 9.84279 1.000 15.19828 140 TYR A O 1
ATOM 1075 N N . LYS A 1 155 ? 14.64855 44.27366 9.67848 1.000 17.66374 141 LYS A N 1
ATOM 1076 C CA . LYS A 1 155 ? 16.08090 44.25207 9.39359 1.000 16.14993 141 LYS A CA 1
ATOM 1077 C C . LYS A 1 155 ? 16.74342 45.16305 10.40952 1.000 21.04484 141 LYS A C 1
ATOM 1078 O O . LYS A 1 155 ? 16.80621 46.38594 10.21668 1.000 18.33061 141 LYS A O 1
ATOM 1084 N N . PRO A 1 156 ? 17.21749 44.61059 11.53262 1.000 20.73257 142 PRO A N 1
ATOM 1085 C CA . PRO A 1 156 ? 18.00459 45.46950 12.41857 1.000 22.67710 142 PRO A CA 1
ATOM 1086 C C . PRO A 1 156 ? 19.34207 45.86276 11.75905 1.000 27.70579 142 PRO A C 1
ATOM 1087 O O . PRO A 1 156 ? 19.80884 46.92062 12.19063 1.000 38.54812 142 PRO A O 1
ATOM 1091 N N . TRP B 1 19 ? 16.64032 -8.23857 27.90006 1.000 58.23742 5 TRP B N 1
ATOM 1092 C CA . TRP B 1 19 ? 17.93893 -7.76793 27.41474 1.000 56.08605 5 TRP B CA 1
ATOM 1093 C C . TRP B 1 19 ? 18.48362 -6.66331 28.32719 1.000 61.28191 5 TRP B C 1
ATOM 1094 O O . TRP B 1 19 ? 17.74633 -6.12429 29.15128 1.000 76.73541 5 TRP B O 1
ATOM 1105 N N . THR B 1 20 ? 19.76661 -6.32509 28.19227 1.000 55.50933 6 THR B N 1
ATOM 1106 C CA . THR B 1 20 ? 20.47079 -5.52022 29.18975 1.000 55.20519 6 THR B CA 1
ATOM 1107 C C . THR B 1 20 ? 20.45331 -4.03904 28.81911 1.000 49.01287 6 THR B C 1
ATOM 1108 O O . THR B 1 20 ? 20.93919 -3.65551 27.74921 1.000 46.56329 6 THR B O 1
ATOM 1112 N N . VAL B 1 21 ? 19.94310 -3.20801 29.73529 1.000 50.39037 7 VAL B N 1
ATOM 1113 C CA . VAL B 1 21 ? 19.78559 -1.77162 29.54376 1.000 47.73787 7 VAL B CA 1
ATOM 1114 C C . VAL B 1 21 ? 20.35944 -1.04126 30.75172 1.000 48.47655 7 VAL B C 1
ATOM 1115 O O . VAL B 1 21 ? 20.56328 -1.62460 31.81495 1.000 49.80088 7 VAL B O 1
ATOM 1119 N N . PHE B 1 22 ? 20.60120 0.25945 30.59525 1.000 41.22832 8 PHE B N 1
ATOM 1120 C CA . PHE B 1 22 ? 20.99928 1.06110 31.74634 1.000 54.68561 8 PHE B CA 1
ATOM 1121 C C . PHE B 1 22 ? 20.45544 2.47747 31.60337 1.000 55.43399 8 PHE B C 1
ATOM 1122 O O . PHE B 1 22 ? 19.98862 2.88693 30.53637 1.000 51.22160 8 PHE B O 1
ATOM 1130 N N . ASP B 1 23 ? 20.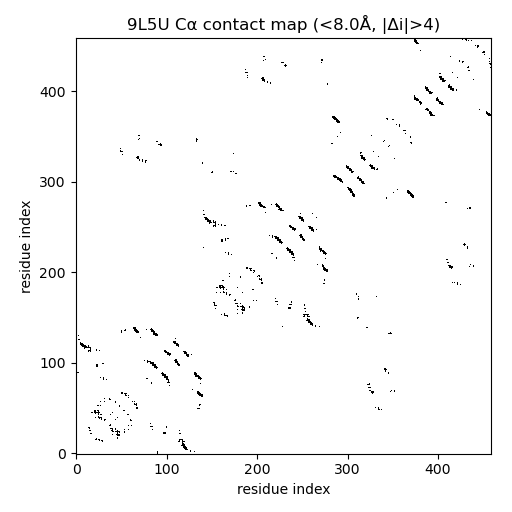50230 3.22306 32.71022 1.000 47.48552 9 ASP B N 1
ATOM 1131 C CA . ASP B 1 23 ? 19.94588 4.57769 32.76350 1.000 45.25194 9 ASP B CA 1
ATOM 1132 C C . ASP B 1 23 ? 18.46168 4.59081 32.41185 1.000 40.68323 9 ASP B C 1
ATOM 1133 O O . ASP B 1 23 ? 17.94661 5.59317 31.91501 1.000 44.74569 9 ASP B O 1
ATOM 1138 N N . GLU B 1 24 ? 17.75556 3.48960 32.66982 1.000 40.87432 10 GLU B N 1
ATOM 1139 C CA . GLU B 1 24 ? 16.33294 3.44357 32.36032 1.000 43.74113 10 GLU B CA 1
ATOM 1140 C C . GLU B 1 24 ? 15.54880 4.37352 33.28035 1.000 55.11436 10 GLU B C 1
ATOM 1141 O O . GLU B 1 24 ? 15.67432 4.30853 34.50974 1.000 48.44624 10 GLU B O 1
ATOM 1147 N N . VAL B 1 25 ? 14.73136 5.23508 32.67197 1.000 46.05580 11 VAL B N 1
ATOM 1148 C CA . VAL B 1 25 ? 13.84454 6.15062 33.37925 1.000 46.90184 11 VAL B CA 1
ATOM 1149 C C . VAL B 1 25 ? 12.55061 6.27060 32.58336 1.000 52.94728 11 VAL B C 1
ATOM 1150 O O . VAL B 1 25 ? 12.55323 6.21954 31.34796 1.000 46.24523 11 VAL B O 1
ATOM 1154 N N . LEU B 1 26 ? 11.43468 6.41404 33.29508 1.000 45.87750 12 LEU B N 1
ATOM 1155 C CA . LEU B 1 26 ? 10.18544 6.73158 32.62119 1.000 43.68831 12 LEU B CA 1
ATOM 1156 C C . LEU B 1 26 ? 10.28258 8.13863 32.05105 1.000 49.42979 12 LEU B C 1
ATOM 1157 O O . LEU B 1 26 ? 10.78541 9.05920 32.70256 1.000 49.45174 12 LEU B O 1
ATOM 1162 N N . ASP B 1 27 ? 9.84021 8.29497 30.80855 1.000 41.08763 13 ASP B N 1
ATOM 1163 C CA . ASP B 1 27 ? 10.04623 9.53147 30.07308 1.000 39.04899 13 ASP B CA 1
ATOM 1164 C C . ASP B 1 27 ? 8.75559 9.89600 29.36421 1.000 48.86010 13 ASP B C 1
ATOM 1165 O O . ASP B 1 27 ? 8.22982 9.09773 28.58122 1.000 39.55302 13 ASP B O 1
ATOM 1170 N N . SER B 1 28 ? 8.25991 11.10708 29.62527 1.000 43.91988 14 SER B N 1
ATOM 1171 C CA . SER B 1 28 ? 7.01389 11.54978 29.01182 1.000 43.99755 14 SER B CA 1
ATOM 1172 C C . SER B 1 28 ? 7.14321 11.76247 27.50329 1.000 29.34961 14 SER B C 1
ATOM 1173 O O . SER B 1 28 ? 6.12021 11.76992 26.81089 1.000 44.78691 14 SER B O 1
ATOM 1176 N N . ASN B 1 29 ? 8.36415 11.95136 26.97735 1.000 33.89500 15 ASN B N 1
ATOM 1177 C CA . ASN B 1 29 ? 8.55388 12.04227 25.52853 1.000 29.72513 15 ASN B CA 1
ATOM 1178 C C . ASN B 1 29 ? 8.38784 10.68920 24.84547 1.000 36.30304 15 ASN B C 1
ATOM 1179 O O . ASN B 1 29 ? 8.34765 10.64853 23.60978 1.000 33.37902 15 ASN B O 1
ATOM 1184 N N . VAL B 1 30 ? 8.27593 9.59927 25.62140 1.000 34.61773 16 VAL B N 1
ATOM 1185 C CA . VAL B 1 30 ? 8.09803 8.24034 25.11126 1.000 33.30058 16 VAL B CA 1
ATOM 1186 C C . VAL B 1 30 ? 6.63082 7.86316 25.22332 1.000 37.39693 16 VAL B C 1
ATOM 1187 O O . VAL B 1 30 ? 6.04131 7.97571 26.29921 1.000 41.86914 16 VAL B O 1
ATOM 1191 N N . ILE B 1 31 ? 6.04513 7.38038 24.13221 1.000 31.35699 17 ILE B N 1
ATOM 1192 C CA . ILE B 1 31 ? 4.63757 6.98441 24.12195 1.000 26.97368 17 ILE B CA 1
ATOM 1193 C C . ILE B 1 31 ? 4.53021 5.52394 24.56070 1.000 35.52770 17 ILE B C 1
ATOM 1194 O O . ILE B 1 31 ? 5.17126 4.64277 23.98438 1.000 34.30770 17 ILE B O 1
ATOM 1199 N N . LYS B 1 32 ? 3.73926 5.25592 25.59336 1.000 31.62359 18 LYS B N 1
ATOM 1200 C CA . LYS B 1 32 ? 3.57175 3.88670 26.06661 1.000 27.44712 18 LYS B CA 1
ATOM 1201 C C . LYS B 1 32 ? 2.49408 3.18333 25.25150 1.000 31.77067 18 LYS B C 1
ATOM 1202 O O . LYS B 1 32 ? 1.46824 3.77664 24.90535 1.000 36.77159 18 LYS B O 1
ATOM 1208 N N . GLN B 1 33 ? 2.73956 1.91562 24.93793 1.000 32.66040 19 GLN B N 1
ATOM 1209 C CA . GLN B 1 33 ? 1.80755 1.14799 24.12957 1.000 31.75118 19 GLN B CA 1
ATOM 1210 C C . GLN B 1 33 ? 0.48088 0.95622 24.85575 1.000 46.16374 19 GLN B C 1
ATOM 1211 O O . GLN B 1 33 ? 0.43033 0.86308 26.08857 1.000 39.97249 19 GLN B O 1
ATOM 1217 N N . LEU B 1 34 ? -0.60306 0.87246 24.06701 1.000 45.20667 20 LEU B N 1
ATOM 1218 C CA . LEU B 1 34 ? -1.94211 0.74451 24.63497 1.000 52.71423 20 LEU B CA 1
ATOM 1219 C C . LEU B 1 34 ? -2.26529 -0.70426 24.97788 1.000 64.50533 20 LEU B C 1
ATOM 1220 O O . LEU B 1 34 ? -2.71450 -1.00346 26.09085 1.000 72.18281 20 LEU B O 1
ATOM 1225 N N . THR B 1 35 ? -2.04924 -1.61095 24.03378 1.000 64.52027 21 THR B N 1
ATOM 1226 C CA . THR B 1 35 ? -2.15978 -3.04314 24.25855 1.000 61.86830 21 THR B CA 1
ATOM 1227 C C . THR B 1 35 ? -0.77207 -3.66833 24.35867 1.000 63.67978 21 THR B C 1
ATOM 1228 O O . THR B 1 35 ? 0.23041 -3.10571 23.91461 1.000 54.33345 21 THR B O 1
ATOM 1232 N N . LEU B 1 36 ? -0.72410 -4.86268 24.93549 1.000 63.53552 22 LEU B N 1
ATOM 1233 C CA . LEU B 1 36 ? 0.52947 -5.60385 24.96364 1.000 67.60555 22 LEU B CA 1
ATOM 1234 C C . LEU B 1 36 ? 1.01423 -5.98609 23.57715 1.000 59.36788 22 LEU B C 1
ATOM 1235 O O . LEU B 1 36 ? 2.16313 -6.41672 23.43185 1.000 58.10484 22 LEU B O 1
ATOM 1240 N N . THR B 1 37 ? 0.16907 -5.82235 22.56669 1.000 61.50039 23 THR B N 1
ATOM 1241 C CA . THR B 1 37 ? 0.48984 -6.01740 21.16090 1.000 51.51547 23 THR B CA 1
ATOM 1242 C C . THR B 1 37 ? 0.98618 -4.74463 20.47792 1.000 53.15309 23 THR B C 1
ATOM 1243 O O . THR B 1 37 ? 1.60186 -4.82907 19.41058 1.000 55.48441 23 THR B O 1
ATOM 1247 N N . GLY B 1 38 ? 0.73531 -3.57354 21.06373 1.000 43.13639 24 GLY B N 1
ATOM 1248 C CA . GLY B 1 38 ? 0.76782 -2.33851 20.30872 1.000 38.68615 24 GLY B CA 1
ATOM 1249 C C . GLY B 1 38 ? 2.09279 -1.61179 20.24459 1.000 33.61944 24 GLY B C 1
ATOM 1250 O O . GLY B 1 38 ? 2.11124 -0.40458 19.99565 1.000 32.24099 24 GLY B O 1
ATOM 1251 N N . CYS B 1 39 ? 3.21019 -2.31113 20.44577 1.000 31.17072 25 CYS B N 1
ATOM 1252 C CA . CYS B 1 39 ? 4.49166 -1.61300 20.39854 1.000 29.96665 25 CYS B CA 1
ATOM 1253 C C . CYS B 1 39 ? 4.72101 -0.97446 19.02810 1.000 29.63935 25 CYS B C 1
ATOM 1254 O O . CYS B 1 39 ? 5.28153 0.12552 18.92934 1.000 28.62869 25 CYS B O 1
ATOM 1257 N N . GLY B 1 40 ? 4.28926 -1.64342 17.95556 1.000 30.66344 26 GLY B N 1
ATOM 1258 C CA . GLY B 1 40 ? 4.48454 -1.07929 16.62620 1.000 26.81873 26 GLY B CA 1
ATOM 1259 C C . GLY B 1 40 ? 3.74125 0.23109 16.44269 1.000 28.72169 26 GLY B C 1
ATOM 1260 O O . GLY B 1 40 ? 4.29909 1.22037 15.95473 1.000 27.84890 26 GLY B O 1
ATOM 1261 N N . ALA B 1 41 ? 2.45835 0.25243 16.81451 1.000 29.00401 27 ALA B N 1
ATOM 1262 C CA . ALA B 1 41 ? 1.67892 1.48102 16.67660 1.000 28.52806 27 ALA B CA 1
ATOM 1263 C C . ALA B 1 41 ? 2.25646 2.59602 17.53891 1.000 26.96574 27 ALA B C 1
ATOM 1264 O O . ALA B 1 41 ? 2.25707 3.76480 17.14036 1.000 26.51619 27 ALA B O 1
ATOM 1266 N N . ALA B 1 42 ? 2.74158 2.25925 18.73567 1.000 31.91057 28 ALA B N 1
ATOM 1267 C CA . ALA B 1 42 ? 3.34438 3.28363 19.58466 1.000 28.64539 28 ALA B CA 1
ATOM 1268 C C . ALA B 1 42 ? 4.62642 3.81708 18.96444 1.000 25.22709 28 ALA B C 1
ATOM 1269 O O . ALA B 1 42 ? 4.86453 5.02863 18.97103 1.000 23.81908 28 ALA B O 1
ATOM 1271 N N . CYS B 1 43 ? 5.47386 2.92825 18.43220 1.000 25.50378 29 CYS B N 1
ATOM 1272 C CA . CYS B 1 43 ? 6.66586 3.39331 17.72756 1.000 25.58730 29 CYS B CA 1
ATOM 1273 C C . CYS B 1 43 ? 6.28620 4.23891 16.53797 1.000 20.08191 29 CYS B C 1
ATOM 1274 O O . CYS B 1 43 ? 6.95654 5.23355 16.23800 1.000 19.75943 29 CYS B O 1
ATOM 1277 N N . GLY B 1 44 ? 5.23858 3.82941 15.82467 1.000 22.87443 30 GLY B N 1
ATOM 1278 C CA . GLY B 1 44 ? 4.81996 4.58501 14.66185 1.000 19.31400 30 GLY B CA 1
ATOM 1279 C C . GLY B 1 44 ? 4.35763 5.98872 15.02065 1.000 18.64706 30 GLY B C 1
ATOM 1280 O O . GLY B 1 44 ? 4.72683 6.96171 14.36346 1.000 19.27933 30 GLY 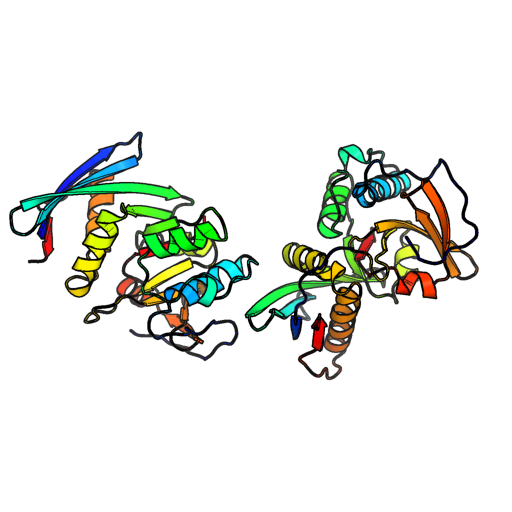B O 1
ATOM 1281 N N . GLU B 1 45 ? 3.55712 6.11737 16.08288 1.000 26.62843 31 GLU B N 1
ATOM 1282 C CA . GLU B 1 45 ? 3.14118 7.45387 16.50519 1.000 21.06651 31 GLU B CA 1
ATOM 1283 C C . GLU B 1 45 ? 4.35577 8.32763 16.80162 1.000 22.72628 31 GLU B C 1
ATOM 1284 O O . GLU B 1 45 ? 4.40995 9.49270 16.38640 1.000 19.14601 31 GLU B O 1
ATOM 1290 N N . MET B 1 46 ? 5.37073 7.76533 17.47402 1.000 23.48217 32 MET B N 1
ATOM 1291 C CA . MET B 1 46 ? 6.55885 8.54731 17.80928 1.000 21.81004 32 MET B CA 1
ATOM 1292 C C . MET B 1 46 ? 7.35901 8.90547 16.57200 1.000 16.74783 32 MET B C 1
ATOM 1293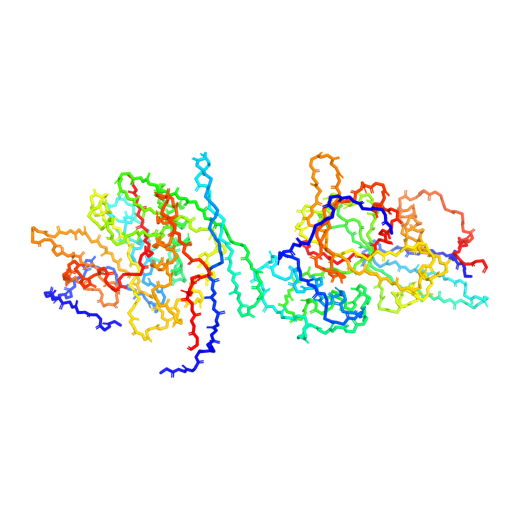 O O . MET B 1 46 ? 7.87352 10.02678 16.45904 1.000 19.56791 32 MET B O 1
ATOM 1298 N N . LEU B 1 47 ? 7.49880 7.96501 15.62977 1.000 17.24260 33 LEU B N 1
ATOM 1299 C CA . LEU B 1 47 ? 8.26189 8.25863 14.42019 1.000 15.96309 33 LEU B CA 1
ATOM 1300 C C . LEU B 1 47 ? 7.59731 9.37327 13.62437 1.000 15.10258 33 LEU B C 1
ATOM 1301 O O . LEU B 1 47 ? 8.27322 10.25782 13.08251 1.000 16.71441 33 LEU B O 1
ATOM 1306 N N . LEU B 1 48 ? 6.26923 9.34403 13.53675 1.000 19.00976 34 LEU B N 1
ATOM 1307 C CA . LEU B 1 48 ? 5.56004 10.42168 12.85649 1.000 15.85110 34 LEU B CA 1
ATOM 1308 C C . LEU B 1 48 ? 5.65200 11.72071 13.65757 1.000 15.18430 34 LEU B C 1
ATOM 1309 O O . LEU B 1 48 ? 5.88603 12.79245 13.09015 1.000 18.61081 34 LEU B O 1
ATOM 1314 N N . ARG B 1 49 ? 5.47429 11.62866 14.97756 1.000 18.59558 35 ARG B N 1
ATOM 1315 C CA . ARG B 1 49 ? 5.59552 12.79517 15.85093 1.000 18.48108 35 ARG B CA 1
ATOM 1316 C C . ARG B 1 49 ? 6.92693 13.49018 15.64004 1.000 26.65852 35 ARG B C 1
ATOM 1317 O O . ARG B 1 49 ? 6.99264 14.72041 15.51877 1.000 22.92889 35 ARG B O 1
ATOM 1325 N N . ASP B 1 50 ? 8.00966 12.71275 15.57213 1.000 19.30249 36 ASP B N 1
ATOM 1326 C CA . ASP B 1 50 ? 9.32563 13.31210 15.37317 1.000 19.30503 36 ASP B CA 1
ATOM 1327 C C . ASP B 1 50 ? 9.42266 14.04887 14.05967 1.000 21.86059 36 ASP B C 1
ATOM 1328 O O . ASP B 1 50 ? 10.37001 14.80872 13.85174 1.000 21.77825 36 ASP B O 1
ATOM 1333 N N . ARG B 1 51 ? 8.50693 13.79779 13.13009 1.000 25.73821 37 ARG B N 1
ATOM 1334 C CA . ARG B 1 51 ? 8.47976 14.53927 11.88157 1.000 20.97914 37 ARG B CA 1
ATOM 1335 C C . ARG B 1 51 ? 7.27942 15.48512 11.83751 1.000 15.16338 37 ARG B C 1
ATOM 1336 O O . ARG B 1 51 ? 6.84457 15.89948 10.75310 1.000 20.08521 37 ARG B O 1
ATOM 1344 N N . TYR B 1 52 ? 6.72328 15.79942 13.00558 1.000 17.65674 38 TYR B N 1
ATOM 1345 C CA . TYR B 1 52 ? 5.66029 16.79589 13.14664 1.000 29.65366 38 TYR B CA 1
ATOM 1346 C C . TYR B 1 52 ? 4.40182 16.38938 12.37663 1.000 30.90004 38 TYR B C 1
ATOM 1347 O O . TYR B 1 52 ? 3.70579 17.21459 11.77751 1.000 19.39639 38 TYR B O 1
ATOM 1356 N N . ILE B 1 53 ? 4.11363 15.09272 12.41520 1.000 20.14421 39 ILE B N 1
ATOM 1357 C CA . ILE B 1 53 ? 2.87143 14.50163 11.94575 1.000 17.36428 39 ILE B CA 1
ATOM 1358 C C . ILE B 1 53 ? 2.23469 13.85435 13.15879 1.000 20.55452 39 ILE B C 1
ATOM 1359 O O . ILE B 1 53 ? 2.87843 13.04702 13.84210 1.000 21.14508 39 ILE B O 1
ATOM 1364 N N . PHE B 1 54 ? 0.98517 14.23416 13.45886 1.000 16.44043 40 PHE B N 1
ATOM 1365 C CA . PHE B 1 54 ? 0.30162 13.81120 14.68037 1.000 19.11100 40 PHE B CA 1
ATOM 1366 C C . PHE B 1 54 ? -0.79624 12.81227 14.35187 1.000 26.67055 40 PHE B C 1
ATOM 1367 O O . PHE B 1 54 ? -1.85832 13.19600 13.85308 1.000 28.55335 40 PHE B O 1
ATOM 1375 N N . VAL B 1 55 ? -0.55912 11.54499 14.68195 1.000 20.08259 41 VAL B N 1
ATOM 1376 C CA . VAL B 1 55 ? -1.50536 10.46290 14.45574 1.000 21.48873 41 VAL B CA 1
ATOM 1377 C C . VAL B 1 55 ? -1.39220 9.51154 15.63881 1.000 28.76138 41 VAL B C 1
ATOM 1378 O O . VAL B 1 55 ? -0.29171 9.05200 15.96097 1.000 34.87840 41 VAL B O 1
ATOM 1382 N N . THR B 1 56 ? -2.51928 9.21280 16.28862 1.000 30.39559 42 THR B N 1
ATOM 1383 C CA . THR B 1 56 ? -2.49060 8.37589 17.48076 1.000 36.16125 42 THR B CA 1
ATOM 1384 C C . THR B 1 56 ? -2.28516 6.89788 17.13855 1.000 37.71570 42 THR B C 1
ATOM 1385 O O . THR B 1 56 ? -2.62024 6.42935 16.04844 1.000 33.26298 42 THR B O 1
ATOM 1389 N N . GLN B 1 57 ? -1.73796 6.16426 18.11755 1.000 38.37753 43 GLN B N 1
ATOM 1390 C CA . GLN B 1 57 ? -1.66676 4.70447 18.09093 1.000 37.20017 43 GLN B CA 1
ATOM 1391 C C . GLN B 1 57 ? -2.93600 4.03699 17.58651 1.000 44.49122 43 GLN B C 1
ATOM 1392 O O . GLN B 1 57 ? -2.88678 3.09357 16.79086 1.000 38.08717 43 GLN B O 1
ATOM 1398 N N . ASN B 1 58 ? -4.08280 4.43838 18.13505 1.000 42.71931 44 ASN B N 1
ATOM 1399 C CA . ASN B 1 58 ? -5.32038 3.73819 17.80839 1.000 44.47664 44 ASN B CA 1
ATOM 1400 C C . ASN B 1 58 ? -5.68458 3.91757 16.34842 1.000 39.86610 44 ASN B C 1
ATOM 1401 O O . ASN B 1 58 ? -6.26438 3.00339 15.74426 1.000 45.16287 44 ASN B O 1
ATOM 1406 N N . VAL B 1 59 ? -5.34884 5.07581 15.76753 1.000 36.66856 45 VAL B N 1
ATOM 1407 C CA . VAL B 1 59 ? -5.55637 5.25242 14.33719 1.000 36.60837 45 VAL B CA 1
ATOM 1408 C C . VAL B 1 59 ? -4.56873 4.39968 13.55418 1.000 40.61891 45 VAL B C 1
ATOM 1409 O O . VAL B 1 59 ? -4.91850 3.80579 12.52811 1.000 38.90438 45 VAL B O 1
ATOM 1413 N N . ILE B 1 60 ? -3.32555 4.30700 14.03484 1.000 39.00449 46 ILE B N 1
ATOM 1414 C CA . ILE B 1 60 ? -2.32010 3.51041 13.33681 1.000 34.49402 46 ILE B CA 1
ATOM 1415 C C . ILE B 1 60 ? -2.64824 2.01816 13.42697 1.000 39.31164 46 ILE B C 1
ATOM 1416 O O . ILE B 1 60 ? -2.44960 1.27429 12.45958 1.000 41.10595 46 ILE B O 1
ATOM 1421 N N . GLY B 1 61 ? -3.15179 1.55280 14.57700 1.000 36.88543 47 GLY B N 1
ATOM 1422 C CA . GLY B 1 61 ? -3.51257 0.14592 14.73773 1.000 38.98786 47 GLY B CA 1
ATOM 1423 C C . GLY B 1 61 ? -2.55749 -0.66337 15.59898 1.000 45.18323 47 GLY B C 1
ATOM 1424 O O . GLY B 1 61 ? -1.40247 -0.86859 15.22361 1.000 44.62951 47 GLY B O 1
ATOM 1425 N N . THR B 1 62 ? -3.03529 -1.16902 16.73876 1.000 56.77347 48 THR B N 1
ATOM 1426 C CA . THR B 1 62 ? -2.17450 -1.75306 17.76639 1.000 52.77583 48 THR B CA 1
ATOM 1427 C C . THR B 1 62 ? -1.97618 -3.27073 17.63414 1.000 57.66985 48 THR B C 1
ATOM 1428 O O . THR B 1 62 ? -1.41087 -3.88713 18.54620 1.000 57.41295 48 THR B O 1
ATOM 1432 N N . GLU B 1 63 ? -2.40910 -3.88489 16.53296 1.000 57.21848 49 GLU B N 1
ATOM 1433 C CA . GLU B 1 63 ? -2.13353 -5.30040 16.30837 1.000 57.58655 49 GLU B CA 1
ATOM 1434 C C . GLU B 1 63 ? -0.62327 -5.55535 16.20543 1.000 65.72731 49 GLU B C 1
ATOM 1435 O O . GLU B 1 63 ? 0.19405 -4.63121 16.10636 1.000 55.68169 49 GLU B O 1
ATOM 1441 N N . LEU B 1 64 ? -0.25486 -6.83733 16.20457 1.000 66.62937 50 LEU B N 1
ATOM 1442 C CA . LEU B 1 64 ? 1.12888 -7.21044 15.92029 1.000 69.07549 50 LEU B CA 1
ATOM 1443 C C . LEU B 1 64 ? 1.53003 -6.73657 14.52151 1.000 67.16062 50 LEU B C 1
ATOM 1444 O O . LEU B 1 64 ? 0.69551 -6.61332 13.61669 1.000 63.51733 50 LEU B O 1
ATOM 1449 N N . THR B 1 65 ? 2.82418 -6.46342 14.34082 1.000 60.36522 51 THR B N 1
ATOM 1450 C CA . THR B 1 65 ? 3.27294 -5.82847 13.10970 1.000 47.10978 51 THR B CA 1
ATOM 1451 C C . THR B 1 65 ? 4.64355 -6.34811 12.67932 1.000 44.06259 51 THR B C 1
ATOM 1452 O O . THR B 1 65 ? 5.60365 -6.36071 13.45615 1.000 45.50202 51 THR B O 1
ATOM 1456 N N . SER B 1 66 ? 4.71557 -6.79437 11.43766 1.000 34.75835 52 SER B N 1
ATOM 1457 C CA . SER B 1 66 ? 5.96660 -7.01167 10.73576 1.000 29.81835 52 SER B CA 1
ATOM 1458 C C . SER B 1 66 ? 6.56361 -5.67682 10.31637 1.000 25.31830 52 SER B C 1
ATOM 1459 O O . SER B 1 66 ? 5.92375 -4.62322 10.39935 1.000 24.58738 52 SER B O 1
ATOM 1462 N N . MET B 1 67 ? 7.79795 -5.71857 9.81651 1.000 25.65469 53 MET B N 1
ATOM 1463 C CA . MET B 1 67 ? 8.33204 -4.48473 9.25060 1.000 23.20396 53 MET B CA 1
ATOM 1464 C C . MET B 1 67 ? 7.60663 -4.09591 7.96615 1.000 22.55429 53 MET B C 1
ATOM 1465 O O . MET B 1 67 ? 7.48213 -2.90336 7.66967 1.000 21.79679 53 MET B O 1
ATOM 1470 N N . THR B 1 68 ? 7.13667 -5.06364 7.17181 1.000 23.27581 54 THR B N 1
ATOM 1471 C CA . THR B 1 68 ? 6.40580 -4.67871 5.96649 1.000 22.78182 54 THR B CA 1
ATOM 1472 C C . THR B 1 68 ? 5.08807 -3.98917 6.33299 1.000 26.20687 54 THR B C 1
ATOM 1473 O O . THR B 1 68 ? 4.71307 -2.97515 5.73145 1.000 22.79618 54 THR B O 1
ATOM 1477 N N . SER B 1 69 ? 4.39296 -4.50435 7.34197 1.000 23.89473 55 SER B N 1
ATOM 1478 C CA . SER B 1 69 ? 3.12975 -3.90396 7.75701 1.000 24.07853 55 SER B CA 1
ATOM 1479 C C . SER B 1 69 ? 3.34742 -2.54698 8.42671 1.000 25.47262 55 SER B C 1
ATOM 1480 O O . SER B 1 69 ? 2.59045 -1.59675 8.17435 1.000 23.38539 55 SER B O 1
ATOM 1483 N N . LEU B 1 70 ? 4.39627 -2.41730 9.24816 1.000 22.73011 56 LEU B N 1
ATOM 1484 C CA . LEU B 1 70 ? 4.62594 -1.13384 9.91044 1.000 22.44497 56 LEU B CA 1
ATOM 1485 C C . LEU B 1 70 ? 5.01828 -0.04256 8.91312 1.000 24.49337 56 LEU B C 1
ATOM 1486 O O . LEU B 1 70 ? 4.50109 1.08044 8.98141 1.000 20.97195 56 LEU B O 1
ATOM 1491 N N . ALA B 1 71 ? 5.90667 -0.34210 7.95637 1.000 20.07852 57 ALA B N 1
ATOM 1492 C CA . ALA B 1 71 ? 6.23027 0.67921 6.96294 1.000 21.62819 57 ALA B CA 1
ATOM 1493 C C . ALA B 1 71 ? 5.03272 0.99030 6.07564 1.000 19.64704 57 ALA B C 1
ATOM 1494 O O . ALA B 1 71 ? 4.81724 2.15021 5.70079 1.000 19.36827 57 ALA B O 1
ATOM 1496 N N . ASN B 1 72 ? 4.27779 -0.03394 5.67499 1.000 20.69601 58 ASN B N 1
ATOM 1497 C CA . ASN B 1 72 ? 3.09778 0.22728 4.86039 1.000 24.75443 58 ASN B CA 1
ATOM 1498 C C . ASN B 1 72 ? 2.16191 1.17900 5.58307 1.000 24.78207 58 ASN B C 1
ATOM 1499 O O . ASN B 1 72 ? 1.60529 2.10056 4.97501 1.000 22.88765 58 ASN B O 1
ATOM 1504 N N . LYS B 1 73 ? 1.99011 0.97083 6.88931 1.000 23.89563 59 LYS B N 1
ATOM 1505 C CA . LYS B 1 73 ? 1.08115 1.79809 7.67815 1.000 23.61395 59 LYS B CA 1
ATOM 1506 C C . LYS B 1 73 ? 1.59010 3.23437 7.78620 1.000 24.20435 59 LYS B C 1
ATOM 1507 O O . LYS B 1 73 ? 0.82652 4.19151 7.59928 1.000 23.84730 59 LYS B O 1
ATOM 1513 N N . LEU B 1 74 ? 2.87626 3.41748 8.08684 1.000 18.44924 60 LEU B N 1
ATOM 1514 C CA . LEU B 1 74 ? 3.40658 4.77271 8.11199 1.000 19.07952 60 LEU B CA 1
ATOM 1515 C C . LEU B 1 74 ? 3.23442 5.45581 6.75601 1.000 26.15919 60 LEU B C 1
ATOM 1516 O O . LEU B 1 74 ? 3.02045 6.67351 6.69391 1.000 20.11627 60 LEU B O 1
ATOM 1521 N N . ASN B 1 75 ? 3.32209 4.69666 5.66016 1.000 19.72088 61 ASN B N 1
ATOM 1522 C CA . ASN B 1 75 ? 3.15756 5.29007 4.33599 1.000 17.14126 61 ASN B CA 1
ATOM 1523 C C . ASN B 1 75 ? 1.69535 5.53881 3.97906 1.000 20.91813 61 ASN B C 1
ATOM 1524 O O . ASN B 1 75 ? 1.41934 5.96291 2.85605 1.000 25.39116 61 ASN B O 1
ATOM 1529 N N . LYS B 1 76 ? 0.75496 5.29014 4.89784 1.000 20.88074 62 LYS B N 1
ATOM 1530 C CA . LYS B 1 76 ? -0.61249 5.78720 4.75391 1.000 25.76497 62 LYS B CA 1
ATOM 1531 C C . LYS B 1 76 ? -0.79307 7.18827 5.33063 1.000 25.77339 62 LYS B C 1
ATOM 1532 O O . LYS B 1 76 ? -1.73163 7.89325 4.93778 1.000 25.50828 62 LYS B O 1
ATOM 1538 N N . PHE B 1 77 ? 0.07680 7.59482 6.25534 1.000 26.27808 63 PHE B N 1
ATOM 1539 C CA . PHE B 1 77 ? 0.01306 8.88512 6.92733 1.000 25.92336 63 PHE B CA 1
ATOM 1540 C C . PHE B 1 77 ? 1.12762 9.82500 6.51620 1.000 26.06073 63 PHE B C 1
ATOM 1541 O O . PHE B 1 77 ? 1.12500 10.98656 6.93760 1.000 21.05322 63 PHE B O 1
ATOM 1549 N N . ASP B 1 78 ? 2.07392 9.34539 5.71071 1.000 19.73023 64 ASP B N 1
ATOM 1550 C CA . ASP B 1 78 ? 3.31080 10.01499 5.32782 1.000 16.87483 64 ASP B CA 1
ATOM 1551 C C . ASP B 1 78 ? 3.74187 9.31254 4.03885 1.000 18.32782 64 ASP B C 1
ATOM 1552 O O . ASP B 1 78 ? 3.03594 8.41905 3.56371 1.000 20.77521 64 ASP B O 1
ATOM 1557 N N . VAL B 1 79 ? 4.88495 9.71634 3.46322 1.000 18.01155 65 VAL B N 1
ATOM 1558 C CA . VAL B 1 79 ? 5.47147 8.95703 2.36392 1.000 17.17605 65 VAL B CA 1
ATOM 1559 C C . VAL B 1 79 ? 6.95720 8.76286 2.64680 1.000 17.00130 65 VAL B C 1
ATOM 1560 O O . VAL B 1 79 ? 7.54771 9.45142 3.47945 1.000 17.36852 65 VAL B O 1
ATOM 1564 N N . GLY B 1 80 ? 7.55949 7.79701 1.94408 1.000 14.55298 66 GLY B N 1
ATOM 1565 C CA . GLY B 1 80 ? 8.99407 7.63205 1.99110 1.000 14.44547 66 GLY B CA 1
ATOM 1566 C C . GLY B 1 80 ? 9.52893 6.64242 3.01413 1.000 15.15807 66 GLY B C 1
ATOM 1567 O O . GLY B 1 80 ? 10.75463 6.53451 3.14986 1.000 17.67263 66 GLY B O 1
ATOM 1568 N N . TRP B 1 81 ? 8.66948 5.93033 3.73492 1.000 13.96031 67 TRP B N 1
ATOM 1569 C CA . TRP B 1 81 ? 9.15105 5.02082 4.77023 1.000 14.55839 67 TRP B CA 1
ATOM 1570 C C . TRP B 1 81 ? 9.61287 3.70671 4.14712 1.000 18.57637 67 TRP B C 1
ATOM 1571 O O . TRP B 1 81 ? 8.98341 3.18150 3.22346 1.000 15.62652 67 TRP B O 1
ATOM 1582 N N . GLU B 1 82 ? 10.71661 3.18267 4.66054 1.000 16.15163 68 GLU B N 1
ATOM 1583 C CA . GLU B 1 82 ? 11.23952 1.87971 4.26939 1.000 16.01348 68 GLU B CA 1
ATOM 1584 C C . GLU B 1 82 ? 11.02735 0.89850 5.41534 1.000 17.59285 68 GLU B C 1
ATOM 1585 O O . GLU B 1 82 ? 11.10752 1.27303 6.58986 1.000 17.06910 68 GLU B O 1
ATOM 1591 N N . GLY B 1 83 ? 10.78831 -0.36589 5.07010 1.000 17.84232 69 GLY B N 1
ATOM 1592 C CA . GLY B 1 83 ? 10.77366 -1.43789 6.05341 1.000 18.93761 69 GLY B CA 1
ATOM 1593 C C . GLY B 1 83 ? 11.62359 -2.58852 5.54900 1.000 19.53460 69 GLY B C 1
ATOM 1594 O O . GLY B 1 83 ? 11.17104 -3.37916 4.72017 1.000 19.98618 69 GLY B O 1
ATOM 1595 N N . ASN B 1 84 ? 12.86276 -2.67417 6.01749 1.000 19.59943 70 ASN B N 1
ATOM 1596 C CA . ASN B 1 84 ? 13.86712 -3.52315 5.40376 1.000 19.98181 70 ASN B CA 1
ATOM 1597 C C . ASN B 1 84 ? 14.67601 -4.19677 6.49480 1.000 20.87971 70 ASN B C 1
ATOM 1598 O O . ASN B 1 84 ? 14.88724 -3.62351 7.56911 1.000 20.82545 70 ASN B O 1
ATOM 1603 N N . ALA B 1 85 ? 15.16270 -5.39734 6.19637 1.000 21.76057 71 ALA B N 1
ATOM 1604 C CA . ALA B 1 85 ? 16.24874 -5.97226 6.97207 1.000 22.56878 71 ALA B CA 1
ATOM 1605 C C . ALA B 1 85 ? 17.52345 -5.20460 6.64619 1.000 21.83579 71 ALA B C 1
ATOM 1606 O O . ALA B 1 85 ? 17.92852 -5.12626 5.47955 1.000 21.33913 71 ALA B O 1
ATOM 1608 N N . VAL B 1 86 ? 18.15511 -4.64054 7.67302 1.000 21.86114 72 VAL B N 1
ATOM 1609 C CA . VAL B 1 86 ? 19.27948 -3.73636 7.49205 1.000 21.19688 72 VAL B CA 1
ATOM 1610 C C . VAL B 1 86 ? 20.52208 -4.36076 8.10794 1.000 25.12470 72 VAL B C 1
ATOM 1611 O O . VAL B 1 86 ? 20.46422 -4.96056 9.19155 1.000 23.21252 72 VAL B O 1
ATOM 1615 N N . SER B 1 87 ? 21.64616 -4.18191 7.42387 1.000 22.00296 73 SER B N 1
ATOM 1616 C CA . SER B 1 87 ? 22.93421 -4.66915 7.89320 1.000 27.75667 73 SER B CA 1
ATOM 1617 C C . SER B 1 87 ? 23.35154 -4.01111 9.20864 1.000 26.47059 73 SER B C 1
ATOM 1618 O O . SER B 1 87 ? 23.25773 -2.78696 9.37689 1.000 22.32125 73 SER B O 1
ATOM 1621 N N . GLU B 1 88 ? 23.84471 -4.84712 10.13523 1.000 24.56061 74 GLU B N 1
ATOM 1622 C CA . GLU B 1 88 ? 24.38169 -4.33940 11.39281 1.000 27.14408 74 GLU B CA 1
ATOM 1623 C C . GLU B 1 88 ? 25.32998 -3.16351 11.14772 1.000 28.68669 74 GLU B C 1
ATOM 1624 O O . GLU B 1 88 ? 25.32708 -2.18496 11.89884 1.000 31.33966 74 GLU B O 1
ATOM 1630 N N . SER B 1 89 ? 26.13766 -3.22087 10.08869 1.000 26.20795 75 SER B N 1
ATOM 1631 C CA . SER B 1 89 ? 27.13709 -2.18604 9.80802 1.000 29.17963 75 SER B CA 1
ATOM 1632 C C . SER B 1 89 ? 26.53225 -0.83508 9.43429 1.000 32.98353 75 SER B C 1
ATOM 1633 O O . SER B 1 89 ? 27.28164 0.13723 9.31486 1.000 30.80520 75 SER B O 1
ATOM 1636 N N . SER B 1 90 ? 25.21586 -0.74690 9.22456 1.000 24.42094 76 SER B N 1
ATOM 1637 C CA . SER B 1 90 ? 24.55172 0.51212 8.88313 1.000 22.46893 76 SER B CA 1
ATOM 1638 C C . SER B 1 90 ? 23.91269 1.20741 10.09050 1.000 25.68928 76 SER B C 1
ATOM 1639 O O . SER B 1 90 ? 23.08463 2.10690 9.90497 1.000 23.62495 76 SER B O 1
ATOM 1642 N N . LEU B 1 91 ? 24.28928 0.83329 11.31366 1.000 22.77526 77 LEU B N 1
ATOM 1643 C CA . LEU B 1 91 ? 23.60404 1.36105 12.49840 1.000 25.12879 77 LEU B CA 1
ATOM 1644 C C . LEU B 1 91 ? 23.70379 2.87636 12.56642 1.000 28.34935 77 LEU B C 1
ATOM 1645 O O . LEU B 1 91 ? 22.69798 3.56721 12.77897 1.000 23.92702 77 LEU B O 1
ATOM 1650 N N . TYR B 1 92 ? 24.90621 3.42142 12.37170 1.000 25.81434 78 TYR B N 1
ATOM 1651 C CA . TYR B 1 92 ? 25.04999 4.87658 12.43549 1.000 26.85213 78 TYR B CA 1
ATOM 1652 C C . TYR B 1 92 ? 24.36511 5.55840 11.26373 1.000 25.59059 78 TYR B C 1
ATOM 1653 O O . TYR B 1 92 ? 23.80858 6.65461 11.41801 1.000 26.07607 78 TYR B O 1
ATOM 1662 N N . ALA B 1 93 ? 24.41936 4.95339 10.07455 1.000 23.99492 79 ALA B N 1
ATOM 1663 C CA . ALA B 1 93 ? 23.75862 5.57021 8.93201 1.000 17.99997 79 ALA B CA 1
ATOM 1664 C C . ALA B 1 93 ? 22.24957 5.64487 9.14253 1.000 17.58714 79 ALA B C 1
ATOM 1665 O O . ALA B 1 93 ? 21.61061 6.62541 8.74903 1.000 24.64587 79 ALA B O 1
ATOM 1667 N N . LEU B 1 94 ? 21.65577 4.61466 9.74999 1.000 19.54156 80 LEU B N 1
ATOM 1668 C CA . LEU B 1 94 ? 20.24301 4.70375 10.10753 1.000 16.73907 80 LEU B CA 1
ATOM 1669 C C . LEU B 1 94 ? 19.99759 5.90473 11.01879 1.000 21.18453 80 LEU B C 1
ATOM 1670 O O . LEU B 1 94 ? 19.10291 6.72678 10.77485 1.000 22.41857 80 LEU B O 1
ATOM 1675 N N . SER B 1 95 ? 20.77785 6.01647 12.09301 1.000 21.18868 81 SER B N 1
ATOM 1676 C CA . SER B 1 95 ? 20.49364 7.06380 13.06614 1.000 16.87042 81 SER B CA 1
ATOM 1677 C C . SER B 1 95 ? 20.78132 8.45075 12.50635 1.000 21.16311 81 SER B C 1
ATOM 1678 O O . SER B 1 95 ? 20.19463 9.42875 12.97933 1.000 25.25794 81 SER B O 1
ATOM 1681 N N . ASN B 1 96 ? 21.62458 8.55616 11.48052 1.000 18.12502 82 ASN B N 1
ATOM 1682 C CA . ASN B 1 96 ? 21.81451 9.83389 10.81234 1.000 24.44453 82 ASN B CA 1
ATOM 1683 C C . ASN B 1 96 ? 20.58465 10.30660 10.04470 1.000 27.35852 82 ASN B C 1
ATOM 1684 O O . ASN B 1 96 ? 20.56784 11.45644 9.58553 1.000 25.24964 82 ASN B O 1
ATOM 1689 N N . THR B 1 97 ? 19.56575 9.46486 9.86914 1.000 22.04587 83 THR B N 1
ATOM 1690 C CA . THR B 1 97 ? 18.34717 9.91380 9.20380 1.000 19.98808 83 THR B CA 1
ATOM 1691 C C . THR B 1 97 ? 17.32396 10.45351 10.19370 1.000 20.15580 83 THR B C 1
ATOM 1692 O O . THR B 1 97 ? 16.25312 10.90130 9.76735 1.000 26.62875 83 THR B O 1
ATOM 1696 N N . GLY B 1 98 ? 17.61466 10.39741 11.48606 1.000 19.06071 84 GLY B N 1
ATOM 1697 C CA . GLY B 1 98 ? 16.64223 10.69213 12.51796 1.000 19.75989 84 GLY B CA 1
ATOM 1698 C C . GLY B 1 98 ? 16.26078 9.44183 13.28423 1.000 20.99345 84 GLY B C 1
ATOM 1699 O O . GLY B 1 98 ? 16.97451 8.43529 13.28841 1.000 23.26797 84 GLY B O 1
ATOM 1700 N N . SER B 1 99 ? 15.11258 9.50775 13.95793 1.000 15.89902 85 SER B N 1
ATOM 1701 C CA . SER B 1 99 ? 14.67559 8.33750 14.69957 1.000 15.82083 85 SER B CA 1
ATOM 1702 C C . SER B 1 99 ? 14.24379 7.24680 13.72323 1.000 15.93040 85 SER B C 1
ATOM 1703 O O . SER B 1 99 ? 13.83252 7.52697 12.59462 1.000 16.49453 85 SER B O 1
ATOM 1706 N N . TRP B 1 100 ? 14.35366 5.99326 14.16551 1.000 19.08969 86 TRP B N 1
ATOM 1707 C CA . TRP B 1 100 ? 13.92368 4.85737 13.35890 1.000 19.49561 86 TRP B CA 1
ATOM 1708 C C . TRP B 1 100 ? 13.45963 3.75362 14.29443 1.000 20.25333 86 TRP B C 1
ATOM 1709 O O . TRP B 1 100 ? 13.69440 3.79511 15.50942 1.000 21.35720 86 TRP B O 1
ATOM 1720 N N . GLY B 1 101 ? 12.73566 2.78820 13.73753 1.000 18.78032 87 GLY B N 1
ATOM 1721 C CA . GLY B 1 101 ? 12.15572 1.72122 14.53547 1.000 20.00047 87 GLY B CA 1
ATOM 1722 C C . GLY B 1 101 ? 12.96509 0.45350 14.36486 1.000 25.01821 87 GLY B C 1
ATOM 1723 O O . GLY B 1 101 ? 13.32480 0.08045 13.24422 1.000 20.53333 87 GLY B O 1
ATOM 1724 N N . ALA B 1 102 ? 13.25461 -0.21099 15.48810 1.000 23.34423 88 ALA B N 1
ATOM 1725 C CA . ALA B 1 102 ? 14.06222 -1.42743 15.49157 1.000 25.65166 88 ALA B CA 1
ATOM 1726 C C . ALA B 1 102 ? 13.27492 -2.56794 16.11238 1.000 28.52502 88 ALA B C 1
ATOM 1727 O O . ALA B 1 102 ? 12.68314 -2.40506 17.18344 1.000 29.52163 88 ALA B O 1
ATOM 1729 N N . MET B 1 103 ? 13.26987 -3.72716 15.45816 1.000 25.02634 89 MET B N 1
ATOM 1730 C CA . MET B 1 103 ? 12.65771 -4.90795 16.05856 1.000 27.80413 89 MET B CA 1
ATOM 1731 C C . MET B 1 103 ? 13.68179 -5.61706 16.93804 1.000 33.73507 89 MET B C 1
ATOM 1732 O O . MET B 1 103 ? 14.71546 -6.08934 16.44631 1.000 29.69512 89 MET B O 1
ATOM 1737 N N . MET B 1 104 ? 13.38729 -5.69061 18.23178 1.000 28.76546 90 MET B N 1
ATOM 1738 C CA . MET B 1 104 ? 14.20785 -6.39757 19.20372 1.000 31.20846 90 MET B CA 1
ATOM 1739 C C . MET B 1 104 ? 13.65277 -7.79896 19.39227 1.000 34.21946 90 MET B C 1
ATOM 1740 O O . MET B 1 104 ? 12.43993 -7.97018 19.54859 1.000 41.14649 90 MET B O 1
ATOM 1745 N N . TRP B 1 105 ? 14.53394 -8.80005 19.36622 1.000 39.17921 91 TRP B N 1
ATOM 1746 C CA . TRP B 1 105 ? 14.12368 -10.20302 19.46598 1.000 47.13194 91 TRP B CA 1
ATOM 1747 C C . TRP B 1 105 ? 15.14879 -10.92063 20.33651 1.000 63.64497 91 TRP B C 1
ATOM 1748 O O . TRP B 1 105 ? 16.15647 -11.42584 19.83411 1.000 66.59162 91 TRP B O 1
ATOM 1759 N N . ASP B 1 106 ? 14.87680 -10.96753 21.63573 1.000 55.25578 92 ASP B N 1
ATOM 1760 C CA . ASP B 1 106 ? 15.75193 -11.66943 22.56619 1.000 71.32264 92 ASP B CA 1
ATOM 1761 C C . ASP B 1 106 ? 15.75456 -13.17736 22.30517 1.000 68.70504 92 ASP B C 1
ATOM 1762 O O . ASP B 1 106 ? 14.76116 -13.76294 21.85477 1.000 58.34858 92 ASP B O 1
ATOM 1767 N N . SER B 1 107 ? 16.89283 -13.81106 22.59292 1.000 75.26879 93 SER B N 1
ATOM 1768 C CA . SER B 1 107 ? 16.93615 -15.26969 22.60646 1.000 74.16370 93 SER B CA 1
ATOM 1769 C C . SER B 1 107 ? 15.83845 -15.81028 23.51347 1.000 74.00110 93 SER B C 1
ATOM 1770 O O . SER B 1 107 ? 15.57860 -15.27060 24.59397 1.000 62.33979 93 SER B O 1
ATOM 1773 N N . GLY B 1 108 ? 15.17921 -16.87071 23.05636 1.000 76.16305 94 GLY B N 1
ATOM 1774 C CA . GLY B 1 108 ? 14.10564 -17.48421 23.79388 1.000 75.47053 94 GLY B CA 1
ATOM 1775 C C . GLY B 1 108 ? 12.72357 -16.95691 23.46413 1.000 73.85090 94 GLY B C 1
ATOM 1776 O O . GLY B 1 108 ? 11.76310 -17.73464 23.45090 1.000 77.39208 94 GLY B O 1
ATOM 1777 N N . SER B 1 109 ? 12.59792 -15.65846 23.19349 1.000 69.53993 95 SER B N 1
ATOM 1778 C CA . SER B 1 109 ? 11.29220 -15.09429 22.88239 1.000 66.13720 95 SER B CA 1
ATOM 1779 C C . SER B 1 109 ? 10.71681 -15.73010 21.62345 1.000 66.92349 95 SER B C 1
ATOM 1780 O O . SER B 1 109 ? 11.44377 -16.22805 20.75708 1.000 67.57846 95 SER B O 1
ATOM 1783 N N . LYS B 1 110 ? 9.39088 -15.71887 21.52736 1.000 58.66707 96 LYS B N 1
ATOM 1784 C CA . LYS B 1 110 ? 8.71679 -16.09015 20.29048 1.000 62.10096 96 LYS B CA 1
ATOM 1785 C C . LYS B 1 110 ? 7.94483 -14.92445 19.69884 1.000 55.52538 96 LYS B C 1
ATOM 1786 O O . LYS B 1 110 ? 7.12289 -15.13029 18.80020 1.000 62.84723 96 LYS B O 1
ATOM 1792 N N . VAL B 1 111 ? 8.21396 -13.70495 20.17227 1.000 54.33404 97 VAL B N 1
ATOM 1793 C CA . VAL B 1 111 ? 7.62939 -12.48062 19.63864 1.000 58.40658 97 VAL B CA 1
ATOM 1794 C C . VAL B 1 111 ? 8.70976 -11.40954 19.52573 1.000 45.91807 97 VAL B C 1
ATOM 1795 O O . VAL B 1 111 ? 9.65185 -11.35698 20.32418 1.000 44.30812 97 VAL B O 1
ATOM 1799 N N . GLY B 1 112 ? 8.57240 -10.55180 18.51146 1.000 46.27312 98 GLY B N 1
ATOM 1800 C CA . GLY B 1 112 ? 9.41545 -9.38069 18.40370 1.000 46.06925 98 GLY B CA 1
ATOM 1801 C C . GLY B 1 112 ? 8.82331 -8.18908 19.14217 1.000 43.18386 98 GLY B C 1
ATOM 1802 O O . GLY B 1 112 ? 7.63213 -8.15754 19.42870 1.000 39.55331 98 GLY B O 1
ATOM 1803 N N . HIS B 1 113 ? 9.67224 -7.21260 19.46373 1.000 35.01587 99 HIS B N 1
ATOM 1804 C CA . HIS B 1 113 ? 9.25158 -6.01043 20.18719 1.000 33.43245 99 HIS B CA 1
ATOM 1805 C C . HIS B 1 113 ? 9.83606 -4.77911 19.50656 1.000 30.27891 99 HIS B C 1
ATOM 1806 O O . HIS B 1 113 ? 11.06150 -4.59814 19.49186 1.000 32.00309 99 HIS B O 1
ATOM 1813 N N . TRP B 1 114 ? 8.96491 -3.91748 18.97518 1.000 29.61670 100 TRP B N 1
ATOM 1814 C CA . TRP B 1 114 ? 9.41314 -2.67200 18.36246 1.000 28.72245 100 TRP B CA 1
ATOM 1815 C C . TRP B 1 114 ? 9.81052 -1.66713 19.43615 1.000 33.29941 100 TRP B C 1
ATOM 1816 O O . TRP B 1 114 ? 9.07622 -1.46183 20.41379 1.000 31.53642 100 TRP B O 1
ATOM 1827 N N . VAL B 1 115 ? 10.98136 -1.05625 19.25755 1.000 25.41274 101 VAL B N 1
ATOM 1828 C CA . VAL B 1 115 ? 11.38769 0.12541 20.00237 1.000 26.94487 101 VAL B CA 1
ATOM 1829 C C . VAL B 1 115 ? 11.77025 1.19825 18.99811 1.000 27.21425 101 VAL B C 1
ATOM 1830 O O . VAL B 1 115 ? 12.03413 0.92449 17.82395 1.000 28.50603 101 VAL B O 1
ATOM 1834 N N . LEU B 1 116 ? 11.80378 2.43459 19.47844 1.000 24.60429 102 LEU B N 1
ATOM 1835 C CA . LEU B 1 116 ? 12.28019 3.56136 18.69123 1.000 21.07204 102 LEU B CA 1
ATOM 1836 C C . LEU B 1 116 ? 13.72819 3.84147 19.05845 1.000 26.95321 102 LEU B C 1
ATOM 1837 O O . LEU B 1 116 ? 14.05690 3.96423 20.24618 1.000 28.41889 102 LEU B O 1
ATOM 1842 N N . VAL B 1 117 ? 14.58616 3.93814 18.04578 1.000 23.16631 103 VAL B N 1
ATOM 1843 C CA . VAL B 1 117 ? 15.99146 4.28841 18.24157 1.000 24.77336 103 VAL B CA 1
ATOM 1844 C C . VAL B 1 117 ? 16.12650 5.79958 18.08055 1.000 20.44272 103 VAL B C 1
ATOM 1845 O O . VAL B 1 117 ? 16.00906 6.32999 16.97676 1.000 20.91848 103 VAL B O 1
ATOM 1849 N N . LYS B 1 118 ? 16.38427 6.49657 19.18562 1.000 27.17448 104 LYS B N 1
ATOM 1850 C CA . LYS B 1 118 ? 16.38560 7.95590 19.16148 1.000 24.58140 104 LYS B CA 1
ATOM 1851 C C . LYS B 1 118 ? 17.70172 8.50889 18.63402 1.000 22.15103 104 LYS B C 1
ATOM 1852 O O . LYS B 1 118 ? 17.71335 9.53855 17.95152 1.000 26.73179 104 LYS B O 1
ATOM 1858 N N . GLY B 1 119 ? 18.79888 7.82180 18.90340 1.000 27.82269 105 GLY B N 1
ATOM 1859 C CA . GLY B 1 119 ? 20.09943 8.25978 18.44574 1.000 31.08710 105 GLY B CA 1
ATOM 1860 C C . GLY B 1 119 ? 21.16913 7.41109 19.09473 1.000 25.96803 105 GLY B C 1
ATOM 1861 O O . GLY B 1 119 ? 20.88321 6.44540 19.81168 1.000 35.58124 105 GLY B O 1
ATOM 1862 N N . VAL B 1 120 ? 22.41534 7.78831 18.82250 1.000 36.95380 106 VAL B N 1
ATOM 1863 C CA . VAL B 1 120 ? 23.58617 7.23710 19.49844 1.000 41.58971 106 VAL B CA 1
ATOM 1864 C C . VAL B 1 120 ? 24.28648 8.38052 20.22508 1.000 47.38381 106 VAL B C 1
ATOM 1865 O O . VAL B 1 120 ? 24.53212 9.43574 19.62913 1.000 48.66252 106 VAL B O 1
ATOM 1869 N N . ASP B 1 121 ? 24.58627 8.18696 21.51036 1.000 54.66305 107 ASP B N 1
ATOM 1870 C CA . ASP B 1 121 ? 25.29681 9.22074 22.25314 1.000 58.55571 107 ASP B CA 1
ATOM 1871 C C . ASP B 1 121 ? 26.77749 9.20534 21.86187 1.000 61.98851 107 ASP B C 1
ATOM 1872 O O . ASP B 1 121 ? 27.22598 8.35199 21.09840 1.000 63.13033 107 ASP B O 1
ATOM 1877 N N . ASP B 1 122 ? 27.55697 10.17054 22.36472 1.000 63.49277 108 ASP B N 1
ATOM 1878 C CA . ASP B 1 122 ? 28.96872 10.22396 21.98845 1.000 69.74925 108 ASP B CA 1
ATOM 1879 C C . ASP B 1 122 ? 29.76372 9.05870 22.55042 1.000 62.46818 108 ASP B C 1
ATOM 1880 O O . ASP B 1 122 ? 30.75471 8.64467 21.92891 1.000 65.62295 108 ASP B O 1
ATOM 1885 N N . ALA B 1 123 ? 29.34061 8.50496 23.69360 1.000 58.90822 109 ALA B N 1
ATOM 1886 C CA . ALA B 1 123 ? 29.93696 7.26208 24.15094 1.000 60.60157 109 ALA B CA 1
ATOM 1887 C C . ALA B 1 123 ? 29.61845 6.07818 23.24155 1.000 68.90412 109 ALA B C 1
ATOM 1888 O O . ALA B 1 123 ? 30.08410 4.96543 23.52562 1.000 74.69605 109 ALA B O 1
ATOM 1890 N N . GLY B 1 124 ? 28.85160 6.27683 22.17159 1.000 64.73334 110 GLY B N 1
ATOM 1891 C CA . GLY B 1 124 ? 28.49535 5.20441 21.26995 1.000 54.62068 110 GLY B CA 1
ATOM 1892 C C . GLY B 1 124 ? 27.31948 4.35077 21.70048 1.000 53.98800 110 GLY B C 1
ATOM 1893 O O . GLY B 1 124 ? 26.93699 3.43794 20.95763 1.000 59.93366 110 GLY B O 1
ATOM 1894 N N . ASN B 1 125 ? 26.73116 4.60917 22.86548 1.000 51.07588 111 ASN B N 1
ATOM 1895 C CA . ASN B 1 125 ? 25.55385 3.86262 23.28047 1.000 54.23143 111 ASN B CA 1
ATOM 1896 C C . ASN B 1 125 ? 24.35173 4.21315 22.39758 1.000 46.08178 111 ASN B C 1
ATOM 1897 O O . ASN B 1 125 ? 24.31085 5.25670 21.73706 1.000 44.59989 111 ASN B O 1
ATOM 1902 N N . VAL B 1 126 ? 23.36198 3.32053 22.39574 1.000 43.82473 112 VAL B N 1
ATOM 1903 C CA . VAL B 1 126 ? 22.15397 3.47505 21.58754 1.000 40.63437 112 VAL B CA 1
ATOM 1904 C C . VAL B 1 126 ? 21.02125 3.94580 22.48959 1.000 38.49629 112 VAL B C 1
ATOM 1905 O O . VAL B 1 126 ? 20.67524 3.27244 23.46671 1.000 36.33585 112 VAL B O 1
ATOM 1909 N N . ILE B 1 127 ? 20.43272 5.09156 22.15727 1.000 34.58025 113 ILE B N 1
ATOM 1910 C CA . ILE B 1 127 ? 19.36816 5.67522 22.96358 1.000 32.08302 113 ILE B CA 1
ATOM 1911 C C . ILE B 1 127 ? 18.04081 5.08673 22.50343 1.000 26.07815 113 ILE B C 1
ATOM 1912 O O . ILE B 1 127 ? 17.65875 5.23756 21.33686 1.000 30.96137 113 ILE B O 1
ATOM 1917 N N . ILE B 1 128 ? 17.32890 4.43409 23.41978 1.000 29.57801 114 ILE B N 1
ATOM 1918 C CA . ILE B 1 128 ? 16.12741 3.67244 23.09163 1.000 33.40518 114 ILE B CA 1
ATOM 1919 C C . ILE B 1 128 ? 14.91414 4.29379 23.77831 1.000 36.82832 114 ILE B C 1
ATOM 1920 O O . ILE B 1 128 ? 14.92656 4.51514 24.99532 1.000 33.30692 114 ILE B O 1
ATOM 1925 N N . TY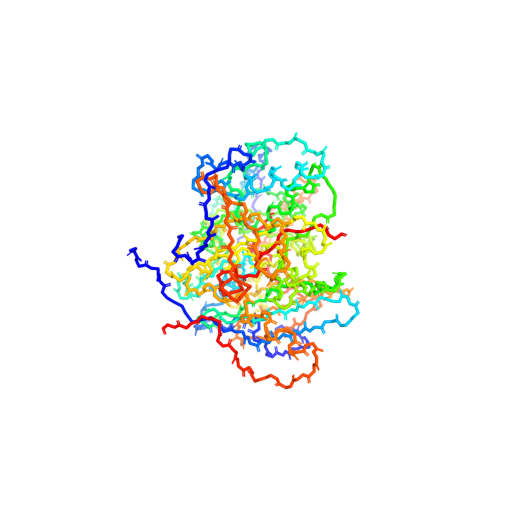R B 1 129 ? 13.86820 4.57493 22.99754 1.000 26.24590 115 TYR B N 1
ATOM 1926 C CA . TYR B 1 129 ? 12.55131 4.90681 23.52761 1.000 29.01715 115 TYR B CA 1
ATOM 1927 C C . TYR B 1 129 ? 11.70692 3.64720 23.44127 1.000 31.62271 115 TYR B C 1
ATOM 1928 O O . TYR B 1 129 ? 11.33909 3.22867 22.34130 1.000 29.42246 115 TYR B O 1
ATOM 1937 N N . ASP B 1 130 ? 11.37153 3.05477 24.59052 1.000 27.00314 116 ASP B N 1
ATOM 1938 C CA . ASP B 1 130 ? 10.68862 1.76976 24.59505 1.000 27.01710 116 ASP B CA 1
ATOM 1939 C C . ASP B 1 130 ? 9.23198 1.94201 25.00207 1.000 36.57200 116 ASP B C 1
ATOM 1940 O O . ASP B 1 130 ? 8.94014 2.36920 26.13322 1.000 38.73063 116 ASP B O 1
ATOM 1945 N N . PRO B 1 131 ? 8.28919 1.60729 24.12086 1.000 35.06536 117 PRO B N 1
ATOM 1946 C CA . PRO B 1 131 ? 6.87035 1.78561 24.45732 1.000 34.69081 117 PRO B CA 1
ATOM 1947 C C . PRO B 1 131 ? 6.31841 0.77627 25.45596 1.000 38.14069 117 PRO B C 1
ATOM 1948 O O . PRO B 1 131 ? 5.15718 0.92918 25.86199 1.000 41.17808 117 PRO B O 1
ATOM 1952 N N . TYR B 1 132 ? 7.07929 -0.24895 25.85607 1.000 35.06919 118 TYR B N 1
ATOM 1953 C CA . TYR B 1 132 ? 6.52432 -1.26259 26.75588 1.000 40.56650 118 TYR B CA 1
ATOM 1954 C C . TYR B 1 132 ? 6.05892 -0.63976 28.06200 1.000 39.46075 118 TYR B C 1
ATOM 1955 O O . TYR B 1 132 ? 4.99094 -0.98714 28.58451 1.000 39.89781 118 TYR B O 1
ATOM 1964 N N . GLN B 1 133 ? 6.85130 0.28282 28.59866 1.000 34.24843 119 GLN B N 1
ATOM 1965 C CA . GLN B 1 133 ? 6.48633 1.05433 29.77234 1.000 47.59670 119 GLN B CA 1
ATOM 1966 C C . GLN B 1 133 ? 6.56807 2.55252 29.54831 1.000 49.62536 119 GLN B C 1
ATOM 1967 O O . GLN B 1 133 ? 6.33262 3.31506 30.49058 1.000 43.49021 119 GLN B O 1
ATOM 1973 N N . GLY B 1 134 ? 6.92015 3.00427 28.35183 1.000 38.79161 120 GLY B N 1
ATOM 1974 C CA . GLY B 1 134 ? 7.17184 4.42271 28.20852 1.000 36.28249 120 GLY B CA 1
ATOM 1975 C C . GLY B 1 134 ? 8.48302 4.86326 28.82628 1.000 41.79299 120 GLY B C 1
ATOM 1976 O O . GLY B 1 134 ? 8.54843 5.92825 29.45311 1.000 40.34464 120 GLY B O 1
ATOM 1977 N N . SER B 1 135 ? 9.53490 4.07587 28.65616 1.000 38.33401 121 SER B N 1
ATOM 1978 C CA . SER B 1 135 ? 10.82640 4.37420 29.25100 1.000 39.92095 121 SER B CA 1
ATOM 1979 C C . SER B 1 135 ? 11.82340 4.76160 28.17192 1.000 41.11573 121 SER B C 1
ATOM 1980 O O . SER B 1 135 ? 11.72236 4.32507 27.02053 1.000 39.67451 121 SER B O 1
ATOM 1983 N N . ARG B 1 136 ? 12.75844 5.62426 28.55503 1.000 31.93924 122 ARG B N 1
ATOM 1984 C CA . ARG B 1 136 ? 13.99323 5.85466 27.82289 1.000 27.52332 122 ARG B CA 1
ATOM 1985 C C . ARG B 1 136 ? 15.12428 5.09301 28.51014 1.000 43.81899 122 ARG B C 1
ATOM 1986 O O . ARG B 1 136 ? 15.21436 5.06931 29.74540 1.000 45.82563 122 ARG B O 1
ATOM 1994 N N . TYR B 1 137 ? 15.96816 4.43571 27.71882 1.000 37.95506 123 TYR B N 1
ATOM 1995 C CA . TYR B 1 137 ? 17.15178 3.80448 28.28894 1.000 38.53845 123 TYR B CA 1
ATOM 1996 C C . TYR B 1 137 ? 18.24805 3.72608 27.23892 1.000 44.47286 123 TYR B C 1
ATOM 1997 O O . TYR B 1 137 ? 18.04333 4.04730 26.06415 1.000 40.08172 123 TYR B O 1
ATOM 2006 N N . LEU B 1 138 ? 19.43179 3.32223 27.69578 1.000 43.13554 124 LEU B N 1
ATOM 2007 C CA . LEU B 1 138 ? 20.61776 3.21520 26.86412 1.000 38.67548 124 LEU B CA 1
ATOM 2008 C C . LEU B 1 138 ? 21.03451 1.76094 26.78212 1.000 43.98004 124 LEU B C 1
ATOM 2009 O O . LEU B 1 138 ? 20.83499 0.98505 27.72596 1.000 43.98016 124 LEU B O 1
ATOM 2014 N N . MET B 1 139 ? 21.61904 1.40044 25.64540 1.000 36.92440 125 MET B N 1
ATOM 2015 C CA . MET B 1 139 ? 22.20599 0.08182 25.45738 1.000 42.98364 125 MET B CA 1
ATOM 2016 C C . MET B 1 139 ? 23.57850 0.23743 24.82433 1.000 41.54634 125 MET B C 1
ATOM 2017 O O . MET B 1 139 ? 23.82811 1.17779 24.06078 1.000 38.22478 125 MET B O 1
ATOM 2022 N N . THR B 1 140 ? 24.47426 -0.68615 25.15596 1.000 43.93831 126 THR B N 1
ATOM 2023 C CA . THR B 1 140 ? 25.75026 -0.70608 24.46983 1.000 41.42602 126 THR B CA 1
ATOM 2024 C C . THR B 1 140 ? 25.51795 -1.05125 23.00532 1.000 45.08449 126 THR B C 1
ATOM 2025 O O . THR B 1 140 ? 24.54061 -1.72198 22.64977 1.000 33.94171 126 THR B O 1
ATOM 2029 N N . GLU B 1 141 ? 26.40794 -0.55029 22.14730 1.000 32.58423 127 GLU B N 1
ATOM 2030 C CA . GLU B 1 141 ? 26.34844 -0.91633 20.74087 1.000 37.43762 127 GLU B CA 1
ATOM 2031 C C . GLU B 1 141 ? 26.23404 -2.42881 20.57599 1.000 41.56445 127 GLU B C 1
ATOM 2032 O O . GLU B 1 141 ? 25.37422 -2.92272 19.83786 1.000 42.39946 127 GLU B O 1
ATOM 2038 N N . GLN B 1 142 ? 27.08933 -3.18929 21.27303 1.000 36.69021 128 GLN B N 1
ATOM 2039 C CA . GLN B 1 142 ? 27.12205 -4.62998 21.04802 1.000 34.77197 128 GLN B CA 1
ATOM 2040 C C . GLN B 1 142 ? 25.86607 -5.30951 21.56667 1.000 37.69227 128 GLN B C 1
ATOM 2041 O O . GLN B 1 142 ? 25.34518 -6.22975 20.91869 1.000 40.73493 128 GLN B O 1
ATOM 2047 N N . GLU B 1 143 ? 25.36186 -4.87848 22.72205 1.000 35.62073 129 GLU B N 1
ATOM 2048 C CA . GLU B 1 143 ? 24.12363 -5.47660 23.20857 1.000 43.45255 129 GLU B CA 1
ATOM 2049 C C . GLU B 1 143 ? 22.94779 -5.11638 22.30058 1.000 39.06729 129 GLU B C 1
ATOM 2050 O O . GLU B 1 143 ? 22.10653 -5.96986 21.98592 1.000 36.89873 129 GLU B O 1
ATOM 2056 N N . PHE B 1 144 ? 22.86723 -3.86521 21.85979 1.000 35.09556 130 PHE B N 1
ATOM 2057 C CA . PHE B 1 144 ? 21.78513 -3.51595 20.94555 1.000 40.28311 130 PHE B CA 1
ATOM 2058 C C . PHE B 1 144 ? 21.86296 -4.35239 19.67762 1.000 40.33324 130 PHE B C 1
ATOM 2059 O O . PHE B 1 144 ? 20.85663 -4.92209 19.23031 1.000 31.74787 130 PHE B O 1
ATOM 2067 N N . LYS B 1 145 ? 23.06408 -4.44970 19.09370 1.000 33.44919 131 LYS B N 1
ATOM 2068 C CA . LYS B 1 145 ? 23.23472 -5.22722 17.87182 1.000 41.27090 131 LYS B CA 1
ATOM 2069 C C . LYS B 1 145 ? 22.91245 -6.69829 18.08881 1.000 40.19913 131 LYS B C 1
ATOM 2070 O O . LYS B 1 145 ? 22.49304 -7.38358 17.14954 1.000 33.68961 131 LYS B O 1
ATOM 2076 N N . GLU B 1 146 ? 23.09677 -7.20975 19.31229 1.000 34.70129 132 GLU B N 1
ATOM 2077 C CA . GLU B 1 146 ? 22.78411 -8.61035 19.55999 1.000 37.60966 132 GLU B CA 1
ATOM 2078 C C . GLU B 1 146 ? 21.27551 -8.84499 19.58718 1.000 39.14170 132 GLU B C 1
ATOM 2079 O O . GLU B 1 146 ? 20.78655 -9.86630 19.08344 1.000 36.36503 132 GLU B O 1
ATOM 2085 N N . VAL B 1 147 ? 20.52186 -7.91034 20.15701 1.000 33.40077 133 VAL B N 1
ATOM 2086 C CA . VAL B 1 147 ? 19.08559 -8.10510 20.35780 1.000 43.05040 133 VAL B CA 1
ATOM 2087 C C . VAL B 1 147 ? 18.27123 -7.64977 19.15116 1.000 33.48515 133 VAL B C 1
ATOM 2088 O O . VAL B 1 147 ? 17.25486 -8.26681 18.81875 1.000 32.03995 133 VAL B O 1
ATOM 2092 N N . TRP B 1 148 ? 18.66886 -6.53845 18.53419 1.000 30.27757 134 TRP B N 1
ATOM 2093 C CA . TRP B 1 148 ? 18.10751 -6.12715 17.24882 1.000 28.90502 134 TRP B CA 1
ATOM 2094 C C . TRP B 1 148 ? 18.27593 -7.24628 16.22480 1.000 33.06742 134 TRP B C 1
ATOM 2095 O O . TRP B 1 148 ? 19.38203 -7.76481 16.03329 1.000 33.42808 134 TRP B O 1
ATOM 2106 N N . ASN B 1 149 ? 17.17984 -7.66070 15.59591 1.000 29.01563 135 ASN B N 1
ATOM 2107 C CA . ASN B 1 149 ? 17.27930 -8.74116 14.62151 1.000 29.44880 135 ASN B CA 1
ATOM 2108 C C . ASN B 1 149 ? 17.51248 -8.22741 13.20564 1.000 28.02839 135 ASN B C 1
ATOM 2109 O O . ASN B 1 149 ? 17.54108 -9.03304 12.26384 1.000 28.24760 135 ASN B O 1
ATOM 2114 N N . GLY B 1 150 ? 17.70160 -6.90626 13.03839 1.000 27.11477 136 GLY B N 1
ATOM 2115 C CA . GLY B 1 150 ? 17.96603 -6.29628 11.75093 1.000 25.35733 136 GLY B CA 1
ATOM 2116 C C . GLY B 1 150 ? 16.74405 -5.70054 11.08697 1.000 24.33101 136 GLY B C 1
ATOM 2117 O O . GLY B 1 150 ? 16.88151 -4.83057 10.22464 1.000 23.11799 136 GLY B O 1
ATOM 2118 N N . HIS B 1 151 ? 15.55642 -6.13564 11.46649 1.000 24.88234 137 HIS B N 1
ATOM 2119 C CA . HIS B 1 151 ? 14.36534 -5.57517 10.85876 1.000 24.04727 137 HIS B CA 1
ATOM 2120 C C . HIS B 1 151 ? 14.18465 -4.13840 11.32934 1.000 27.27499 137 HIS B C 1
ATOM 2121 O O . HIS B 1 151 ? 14.27555 -3.85276 12.53356 1.000 23.40117 137 HIS B O 1
ATOM 2128 N N . SER B 1 152 ? 13.93868 -3.23683 10.37893 1.000 21.77149 138 SER B N 1
ATOM 2129 C CA . SER B 1 152 ? 14.00668 -1.80882 10.64550 1.000 20.72086 138 SER B CA 1
ATOM 2130 C C . SER B 1 152 ? 12.96496 -1.05839 9.82775 1.000 21.03592 138 SER B C 1
ATOM 2131 O O . SER B 1 152 ? 12.66587 -1.41894 8.68143 1.000 19.62129 138 SER B O 1
ATOM 2134 N N . VAL B 1 153 ? 12.43847 0.01515 10.41552 1.000 19.26327 139 VAL B N 1
ATOM 2135 C CA . VAL B 1 153 ? 11.59484 0.96084 9.69252 1.000 18.33032 139 VAL B CA 1
ATOM 2136 C C . VAL B 1 153 ? 12.23536 2.34422 9.79361 1.000 17.33197 139 VAL B C 1
ATOM 2137 O O . VAL B 1 153 ? 12.55512 2.81448 10.89670 1.000 17.44254 139 VAL B O 1
ATOM 2141 N N . TYR B 1 154 ? 12.43418 2.98976 8.64809 1.000 16.45204 140 TYR B N 1
ATOM 2142 C CA . TYR B 1 154 ? 13.24133 4.19806 8.62446 1.000 18.65716 140 TYR B CA 1
ATOM 2143 C C . TYR B 1 154 ? 12.86586 5.01953 7.40650 1.000 16.11626 140 TYR B C 1
ATOM 2144 O O . TYR B 1 154 ? 12.31741 4.49908 6.42624 1.000 14.80955 140 TYR B O 1
ATOM 2153 N N . LYS B 1 155 ? 13.19720 6.31090 7.46527 1.000 14.02830 141 LYS B N 1
ATOM 2154 C CA . LYS B 1 155 ? 12.81513 7.23217 6.39919 1.000 13.88539 141 LYS B CA 1
ATOM 2155 C C . LYS B 1 155 ? 14.04306 7.97680 5.91361 1.000 15.25020 141 LYS B C 1
ATOM 2156 O O . LYS B 1 155 ? 14.41531 9.01369 6.48373 1.000 16.61887 141 LYS B O 1
ATOM 2162 N N . PRO B 1 156 ? 14.71250 7.47433 4.87612 1.000 14.23658 142 PRO B N 1
ATOM 2163 C CA . PRO B 1 156 ? 15.77523 8.32706 4.32826 1.000 15.37554 142 PRO B CA 1
ATOM 2164 C C . PRO B 1 156 ? 15.19341 9.63537 3.70252 1.000 21.34543 142 PRO B C 1
ATOM 2165 O O . PRO B 1 156 ? 16.07642 10.52056 3.67129 1.000 25.83781 142 PRO B O 1
ATOM 2169 N N . GLY C 2 2 ? -18.02932 31.24401 7.78573 1.000 58.39631 2 GLY C N 1
ATOM 2170 C CA . GLY C 2 2 ? -16.95650 30.30172 7.51864 1.000 62.23302 2 GLY C CA 1
ATOM 2171 C C . GLY C 2 2 ? -17.34349 28.86631 7.82941 1.000 59.43518 2 GLY C C 1
ATOM 2172 O O . GLY C 2 2 ? -18.38746 28.62534 8.44771 1.000 57.44707 2 GLY C O 1
ATOM 2173 N N . ILE C 2 3 ? -16.50346 27.91932 7.39457 1.000 50.51685 3 ILE C N 1
ATOM 2174 C CA . ILE C 2 3 ? -16.70250 26.49299 7.64532 1.000 50.16465 3 ILE C CA 1
ATOM 2175 C C . ILE C 2 3 ? -16.22265 26.13609 9.04568 1.000 52.27570 3 ILE C C 1
ATOM 2176 O O . ILE C 2 3 ? -15.70964 26.99358 9.78218 1.000 53.68575 3 ILE C O 1
ATOM 2181 N N . VAL C 2 4 ? -16.33679 24.85827 9.40027 1.000 45.07623 4 VAL C N 1
ATOM 2182 C CA . VAL C 2 4 ? -15.91635 24.37331 10.71104 1.000 30.10215 4 VAL C CA 1
ATOM 2183 C C . VAL C 2 4 ? -14.44322 23.97293 10.65314 1.000 26.71691 4 VAL C C 1
ATOM 2184 O O . VAL C 2 4 ? -14.06097 23.09992 9.86467 1.000 28.87517 4 VAL C O 1
ATOM 2188 N N . PHE C 2 5 ? -13.61853 24.59774 11.49846 1.000 22.81089 5 PHE C N 1
ATOM 2189 C CA . PHE C 2 5 ? -12.26021 24.13013 11.76828 1.000 22.61628 5 PHE C CA 1
ATOM 2190 C C . PHE C 2 5 ? -12.30752 23.26311 13.02289 1.000 30.72797 5 PHE C C 1
ATOM 2191 O O . PHE C 2 5 ? -12.78436 23.71030 14.07285 1.000 26.77464 5 PHE C O 1
ATOM 2199 N N . THR C 2 6 ? -11.86769 22.01160 12.90185 1.000 25.15133 6 THR C N 1
ATOM 2200 C CA . THR C 2 6 ? -11.90515 21.09278 14.03620 1.000 21.08810 6 THR C CA 1
ATOM 2201 C C . THR C 2 6 ? -11.18025 21.70410 15.23955 1.000 21.83254 6 THR C C 1
ATOM 2202 O O . THR C 2 6 ? -10.05972 22.19453 15.10821 1.000 20.82887 6 THR C O 1
ATOM 2206 N N . ASN C 2 7 ? -11.82520 21.69198 16.41020 1.000 22.47111 7 ASN C N 1
ATOM 2207 C CA . ASN C 2 7 ? -11.21517 22.30564 17.58977 1.000 28.54227 7 ASN C CA 1
ATOM 2208 C C . ASN C 2 7 ? -10.25620 21.32643 18.27777 1.000 23.10464 7 ASN C C 1
ATOM 2209 O O . ASN C 2 7 ? -10.32607 20.11048 18.08377 1.000 24.97006 7 ASN C O 1
ATOM 2220 N N . HIS C 2 8 ? -9.32893 21.88217 19.06732 1.000 26.05331 8 HIS C N 1
ATOM 2221 C CA . HIS C 2 8 ? -8.29022 21.09130 19.72498 1.000 27.42265 8 HIS C CA 1
ATOM 2222 C C . HIS C 2 8 ? -7.98340 21.67055 21.09332 1.000 25.84548 8 HIS C C 1
ATOM 2223 O O . HIS C 2 8 ? -8.25472 22.84291 21.36491 1.000 24.02661 8 HIS C O 1
ATOM 2237 N N . ASN C 2 9 ? -7.40271 20.82827 21.94955 1.000 19.54593 9 ASN C N 1
ATOM 2238 C CA . ASN C 2 9 ? -6.82141 21.25772 23.21831 1.000 19.57656 9 ASN C CA 1
ATOM 2239 C C . ASN C 2 9 ? -5.30819 21.16810 23.06159 1.000 18.62654 9 ASN C C 1
ATOM 2240 O O . ASN C 2 9 ? -4.75823 20.07049 22.90199 1.000 20.29697 9 ASN C O 1
ATOM 2251 N N . ILE C 2 10 ? -4.64033 22.31330 23.03338 1.000 17.81453 10 ILE C N 1
ATOM 2252 C CA . ILE C 2 10 ? -3.18420 22.35401 22.92514 1.000 17.00570 10 ILE C CA 1
ATOM 2253 C C . ILE C 2 10 ? -2.66279 23.16076 24.10046 1.000 17.07195 10 ILE C C 1
ATOM 2254 O O . ILE C 2 10 ? -3.02657 24.32771 24.26343 1.000 16.95085 10 ILE C O 1
ATOM 2270 N N . ASP C 2 11 ? -1.81187 22.54414 24.90287 1.000 17.33685 11 ASP C N 1
ATOM 2271 C CA . ASP C 2 11 ? -1.24735 23.17896 26.08223 1.000 17.55345 11 ASP C CA 1
ATOM 2272 C C . ASP C 2 11 ? 0.26858 23.27093 25.95656 1.000 17.36978 11 ASP C C 1
ATOM 2273 O O . ASP C 2 11 ? 0.90452 22.42354 25.32551 1.000 16.64249 11 ASP C O 1
ATOM 2282 N N . LEU C 2 12 ? 0.82274 24.32789 26.54707 1.000 16.76745 12 LEU C N 1
ATOM 2283 C CA . LEU C 2 12 ? 2.26274 24.47473 26.74285 1.000 16.47099 12 LEU C CA 1
ATOM 2284 C C . LEU C 2 12 ? 2.62478 23.86969 28.08963 1.000 17.42015 12 LEU C C 1
ATOM 2285 O O . LEU C 2 12 ? 2.14745 24.33205 29.13237 1.000 18.35302 12 LEU C O 1
ATOM 2301 N N . LEU C 2 13 ? 3.45098 22.83467 28.06924 1.000 17.58671 13 LEU C N 1
ATOM 2302 C CA . LEU C 2 13 ? 3.77384 22.12897 29.30031 1.000 18.62916 13 LEU C CA 1
ATOM 2303 C C . LEU C 2 13 ? 5.05963 22.60545 29.97180 1.000 18.76618 13 LEU C C 1
ATOM 2304 O O . LEU C 2 13 ? 5.20634 22.44973 31.18962 1.000 19.72409 13 LEU C O 1
ATOM 2320 N N . SER C 2 14 ? 6.00064 23.15691 29.21346 1.000 18.72440 14 SER C N 1
ATOM 2321 C CA . SER C 2 14 ? 7.27595 23.54315 29.80111 1.000 22.71850 14 SER C CA 1
ATOM 2322 C C . SER C 2 14 ? 8.03354 24.43849 28.82934 1.000 17.56488 14 SER C C 1
ATOM 2323 O O . SER C 2 14 ? 7.83425 24.38239 27.61769 1.000 17.27504 14 SER C O 1
ATOM 2331 N N . VAL C 2 15 ? 8.90462 25.26485 29.39915 1.000 18.39572 15 VAL C N 1
ATOM 2332 C CA . VAL C 2 15 ? 9.79498 26.15776 28.67456 1.000 16.80078 15 VAL C CA 1
ATOM 2333 C C . VAL C 2 15 ? 11.18400 25.97475 29.27675 1.000 24.22297 15 VAL C C 1
ATOM 2334 O O . VAL C 2 15 ? 11.37347 26.21242 30.47574 1.000 21.67523 15 VAL C O 1
ATOM 2347 N N . GLU C 2 16 ? 12.15070 25.54672 28.46265 1.000 21.48163 16 GLU C N 1
ATOM 2348 C CA . GLU C 2 16 ? 13.52861 25.36886 28.92932 1.000 23.72036 16 GLU C CA 1
ATOM 2349 C C . GLU C 2 16 ? 14.41848 26.34455 28.16814 1.000 19.72260 16 GLU C C 1
ATOM 2350 O O . GLU C 2 16 ? 14.61128 26.19132 26.96107 1.000 22.53154 16 GLU C O 1
ATOM 2362 N N . PHE C 2 17 ? 14.97317 27.32732 28.86940 1.000 21.44007 17 PHE C N 1
ATOM 2363 C CA . PHE C 2 17 ? 15.76437 28.38571 28.25206 1.000 24.47435 17 PHE C CA 1
ATOM 2364 C C . PHE C 2 17 ? 17.23474 28.20846 28.60148 1.000 22.32622 17 PHE C C 1
ATOM 2365 O O . PHE C 2 17 ? 17.57777 28.07213 29.77673 1.000 20.30262 17 PHE C O 1
ATOM 2382 N N . ASP C 2 18 ? 18.09315 28.27258 27.59053 1.000 23.82871 18 ASP C N 1
ATOM 2383 C CA . ASP C 2 18 ? 19.54479 28.14451 27.76214 1.000 26.58418 18 ASP C CA 1
ATOM 2384 C C . ASP C 2 18 ? 20.18898 29.52999 27.66395 1.000 18.87170 18 ASP C C 1
ATOM 2385 O O . ASP C 2 18 ? 20.23774 30.12104 26.58160 1.000 22.62180 18 ASP C O 1
ATOM 2394 N N . GLU C 2 19 ? 20.67872 30.02473 28.80139 1.000 21.11331 19 GLU C N 1
ATOM 2395 C CA . GLU C 2 19 ? 21.27971 31.35434 28.90678 1.000 32.71549 19 GLU C CA 1
ATOM 2396 C C . GLU C 2 19 ? 22.49522 31.51849 27.99699 1.000 33.13043 19 GLU C C 1
ATOM 2397 O O . GLU C 2 19 ? 22.79487 32.63493 27.55990 1.000 29.56181 19 GLU C O 1
ATOM 2409 N N . ILE C 2 20 ? 23.20633 30.43180 27.70367 1.000 28.29419 20 ILE C N 1
ATOM 2410 C CA . ILE C 2 20 ? 24.43635 30.54271 26.92014 1.000 29.48858 20 ILE C CA 1
ATOM 2411 C C . ILE C 2 20 ? 24.11930 30.69887 25.44251 1.000 27.72276 20 ILE C C 1
ATOM 2412 O O . ILE C 2 20 ? 24.57292 31.64281 24.78686 1.000 33.79510 20 ILE C O 1
ATOM 2428 N N . THR C 2 21 ? 23.34190 29.76709 24.89919 1.000 21.06471 21 THR C N 1
ATOM 2429 C CA . THR C 2 21 ? 23.03472 29.73013 23.48294 1.000 21.63348 21 THR C CA 1
ATOM 2430 C C . THR C 2 21 ? 21.78525 30.51950 23.11629 1.000 26.38971 21 THR C C 1
ATOM 2431 O O . THR C 2 21 ? 21.55473 30.75963 21.92662 1.000 28.04627 21 THR C O 1
ATOM 2442 N N . LYS C 2 22 ? 20.97463 30.90775 24.10595 1.000 23.52395 22 LYS C N 1
ATOM 2443 C CA . LYS C 2 22 ? 19.68766 31.57533 23.92881 1.000 25.75655 22 LYS C CA 1
ATOM 2444 C C . LYS C 2 22 ? 18.63999 30.65222 23.31493 1.000 26.57349 22 LYS C C 1
ATOM 2445 O O . LYS C 2 22 ? 17.54183 31.11484 22.96442 1.000 26.70223 22 LYS C O 1
ATOM 2464 N N . ASN C 2 23 ? 18.93262 29.36214 23.19193 1.000 20.19041 23 ASN C N 1
ATOM 2465 C CA . ASN C 2 23 ? 17.96418 28.40894 22.67359 1.000 18.68828 23 ASN C CA 1
ATOM 2466 C C . ASN C 2 23 ? 16.86577 28.15859 23.70027 1.000 24.22585 23 ASN C C 1
ATOM 2467 O O . ASN C 2 23 ? 17.07915 28.25025 24.90922 1.000 21.61802 23 ASN C O 1
ATOM 2478 N N . CYS C 2 24 ? 15.67589 27.82951 23.19419 1.000 19.42637 24 CYS C N 1
ATOM 2479 C CA . CYS C 2 24 ? 14.47235 27.64928 24.00051 1.000 14.91472 24 CYS C CA 1
ATOM 2480 C C . CYS C 2 24 ? 13.79633 26.35794 23.52748 1.000 19.15880 24 CYS C C 1
ATOM 2481 O O . CYS C 2 24 ? 13.55721 26.18493 22.32964 1.000 23.31560 24 CYS C O 1
ATOM 2489 N N . ASN C 2 25 ? 13.55678 25.41414 24.44060 1.000 18.90412 25 ASN C N 1
ATOM 2490 C CA . ASN C 2 25 ? 12.81988 24.19403 24.10781 1.000 20.18913 25 ASN C CA 1
ATOM 2491 C C . ASN C 2 25 ? 11.40684 24.32620 24.67226 1.000 19.12216 25 ASN C C 1
ATOM 2492 O O . ASN C 2 25 ? 11.23348 24.51594 25.87721 1.000 20.52893 25 ASN C O 1
ATOM 2503 N N . TYR C 2 26 ? 10.41487 24.18689 23.81221 1.000 14.63773 26 TYR C N 1
ATOM 2504 C CA . TYR C 2 26 ? 9.01943 24.19572 24.21838 1.000 14.67187 26 TYR C CA 1
ATOM 2505 C C . TYR C 2 26 ? 8.45729 22.78752 24.12296 1.000 14.66295 26 TYR C C 1
ATOM 2506 O O . TYR C 2 26 ? 8.64725 22.11815 23.10491 1.000 19.13503 26 TYR C O 1
ATOM 2524 N N . THR C 2 27 ? 7.74390 22.35012 25.14748 1.000 15.41616 27 THR C N 1
ATOM 2525 C CA . THR C 2 27 ? 7.01455 21.09467 25.08397 1.000 15.81560 27 THR C CA 1
ATOM 2526 C C . THR C 2 27 ? 5.52879 21.40092 25.07687 1.000 16.05979 27 THR C C 1
ATOM 2527 O O . THR C 2 27 ? 5.03464 22.05839 25.99771 1.000 16.26198 27 THR C O 1
ATOM 2538 N N . PHE C 2 28 ? 4.84557 20.97596 24.00462 1.000 15.46270 28 PHE C N 1
ATOM 2539 C CA . PHE C 2 28 ? 3.39754 21.11096 23.88351 1.000 15.62460 28 PHE C CA 1
ATOM 2540 C C . PHE C 2 28 ? 2.72450 19.76038 24.13559 1.000 18.18782 28 PHE C C 1
ATOM 2541 O O . PHE C 2 28 ? 3.30474 18.70026 23.89131 1.000 19.70545 28 PHE C O 1
ATOM 2558 N N . SER C 2 29 ? 1.47164 19.81093 24.57654 1.000 17.01227 29 SER C N 1
ATOM 2559 C CA . SER C 2 29 ? 0.56363 18.67420 24.53701 1.000 17.76249 29 SER C CA 1
ATOM 2560 C C . SER C 2 29 ? -0.46082 18.94319 23.44223 1.000 17.44967 29 SER C C 1
ATOM 2561 O O . SER C 2 29 ? -1.17588 19.94401 23.50382 1.000 18.84203 29 SER C O 1
ATOM 2569 N N . VAL C 2 30 ? -0.54068 18.05589 22.45552 1.000 17.58918 30 VAL C N 1
ATOM 2570 C CA . VAL C 2 30 ? -1.48238 18.21473 21.35493 1.000 19.07005 30 VAL C CA 1
ATOM 2571 C C . VAL C 2 30 ? -2.55987 17.15816 21.52357 1.000 21.91213 30 VAL C C 1
ATOM 2572 O O . VAL C 2 30 ? -2.39211 16.01120 21.09677 1.000 24.04038 30 VAL C O 1
ATOM 2585 N N . ASP C 2 31 ? -3.65922 17.52669 22.17847 1.000 23.70444 31 ASP C N 1
ATOM 2586 C CA . ASP C 2 31 ? -4.70042 16.56759 22.56825 1.000 32.98269 31 ASP C CA 1
ATOM 2587 C C . ASP C 2 31 ? -4.08861 15.34164 23.24928 1.000 32.73885 31 ASP C C 1
ATOM 2588 O O . ASP C 2 31 ? -4.46224 14.19787 22.98135 1.000 26.23451 31 ASP C O 1
ATOM 2597 N N . GLY C 2 32 ? -3.12847 15.57695 24.14018 1.000 22.35102 32 GLY C N 1
ATOM 2598 C CA . GLY C 2 32 ? -2.51547 14.51697 24.89976 1.000 27.68425 32 GLY C CA 1
ATOM 2599 C C . GLY C 2 32 ? -1.21082 13.98909 24.33619 1.000 28.55225 32 GLY C C 1
ATOM 2600 O O . GLY C 2 32 ? -0.47906 13.31891 25.06400 1.000 26.46089 32 GLY C O 1
ATOM 2604 N N . GLU C 2 33 ? -0.90717 14.24905 23.06367 1.000 23.24092 33 GLU C N 1
ATOM 2605 C CA . GLU C 2 33 ? 0.33579 13.79189 22.45731 1.000 21.90243 33 GLU C CA 1
ATOM 2606 C C . GLU C 2 33 ? 1.39733 14.87424 22.65763 1.000 22.46333 33 GLU C C 1
ATOM 2607 O O . GLU C 2 33 ? 1.21047 16.01492 22.22590 1.000 22.07514 33 GLU C O 1
ATOM 2619 N N . THR C 2 34 ? 2.50340 14.51037 23.31219 1.000 21.56803 34 THR C N 1
ATOM 2620 C CA . THR C 2 34 ? 3.60734 15.43282 23.58379 1.000 22.06422 34 THR C CA 1
ATOM 2621 C C . THR C 2 34 ? 4.46949 15.68352 22.35319 1.000 18.87526 34 THR C C 1
ATOM 2622 O O . THR C 2 34 ? 4.75461 14.76544 21.58349 1.000 25.74416 34 THR C O 1
ATOM 2633 N N . ALA C 2 35 ? 4.92004 16.92899 22.18839 1.000 20.12801 35 ALA C N 1
ATOM 2634 C CA . ALA C 2 35 ? 5.85115 17.26511 21.12080 1.000 21.51486 35 ALA C CA 1
ATOM 2635 C C . ALA C 2 35 ? 6.75615 18.41590 21.53710 1.000 22.04000 35 ALA C C 1
ATOM 2636 O O . ALA C 2 35 ? 6.31135 19.37234 22.18040 1.000 18.37486 35 ALA C O 1
ATOM 2643 N N . ILE C 2 36 ? 8.02277 18.33436 21.13550 1.000 18.25628 36 ILE C N 1
ATOM 2644 C CA . ILE C 2 36 ? 9.03176 19.31641 21.51303 1.000 18.47543 36 ILE C CA 1
ATOM 2645 C C . ILE C 2 36 ? 9.38337 20.13829 20.28095 1.000 19.10542 36 ILE C C 1
ATOM 2646 O O . ILE C 2 36 ? 9.65345 19.58877 19.20743 1.000 19.82445 36 ILE C O 1
ATOM 2662 N N . PHE C 2 37 ? 9.35645 21.44962 20.43644 1.000 15.18961 37 PHE C N 1
ATOM 2663 C CA . PHE C 2 37 ? 9.75812 22.38009 19.40247 1.000 13.55446 37 PHE C CA 1
ATOM 2664 C C . PHE C 2 37 ? 10.85738 23.27951 19.95253 1.000 15.21417 37 PHE C C 1
ATOM 2665 O O . PHE C 2 37 ? 10.96279 23.47688 21.16862 1.000 16.80432 37 PHE C O 1
ATOM 2682 N N . THR C 2 38 ? 11.66872 23.84559 19.04949 1.000 17.57472 38 THR C N 1
ATOM 2683 C CA . THR C 2 38 ? 12.73401 24.73488 19.46875 1.000 16.89077 38 THR C CA 1
ATOM 2684 C C . THR C 2 38 ? 12.54094 26.13281 18.90461 1.000 12.97430 38 THR C C 1
ATOM 2685 O O . THR C 2 38 ? 11.89525 26.33400 17.87017 1.000 12.60426 38 THR C O 1
ATOM 2696 N N . ALA C 2 39 ? 13.14370 27.09008 19.60186 1.000 13.93287 39 ALA C N 1
ATOM 2697 C CA . ALA C 2 39 ? 13.20621 28.47420 19.17440 1.000 15.06690 39 ALA C CA 1
ATOM 2698 C C . ALA C 2 39 ? 14.49682 29.06299 19.72287 1.000 18.34507 39 ALA C C 1
ATOM 2699 O O . ALA C 2 39 ? 15.18158 28.44875 20.54559 1.000 17.53227 39 ALA C O 1
ATOM 2706 N N . ARG C 2 40 ? 14.80193 30.28763 19.30339 1.000 15.90466 40 ARG C N 1
ATOM 2707 C CA . ARG C 2 40 ? 15.93079 31.03738 19.83912 1.000 17.12508 40 ARG C CA 1
ATOM 2708 C C . ARG C 2 40 ? 15.49619 32.44584 20.19108 1.000 14.54603 40 ARG C C 1
ATOM 2709 O O . ARG C 2 40 ? 14.85077 33.12185 19.38308 1.000 18.28684 40 ARG C O 1
ATOM 2730 N N . ILE C 2 41 ? 15.84983 32.8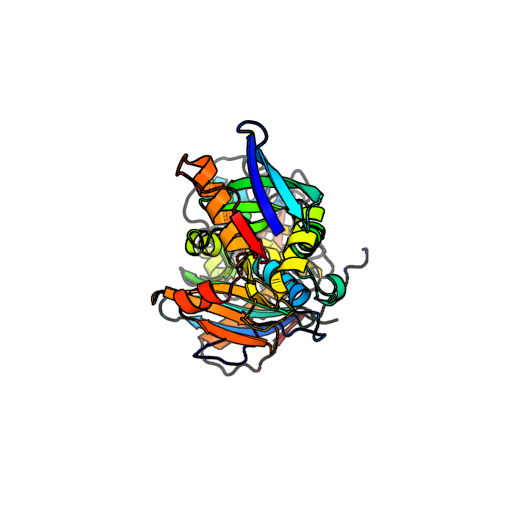7739 21.38727 1.000 13.47294 41 ILE C N 1
ATOM 2731 C CA . ILE C 2 41 ? 15.52936 34.21267 21.85979 1.000 17.70669 41 ILE C CA 1
ATOM 2732 C C . ILE C 2 41 ? 16.47355 35.20456 21.20302 1.000 29.46405 41 ILE C C 1
ATOM 2733 O O . ILE C 2 41 ? 17.68035 34.96676 21.12423 1.000 26.34501 41 ILE C O 1
ATOM 2749 N N . SER C 2 42 ? 15.93521 36.34538 20.78085 1.000 20.00551 42 SER C N 1
ATOM 2750 C CA . SER C 2 42 ? 16.68348 37.32707 19.99665 1.000 31.05335 42 SER C CA 1
ATOM 2751 C C . SER C 2 42 ? 16.32983 38.72351 20.49415 1.000 32.92370 42 SER C C 1
ATOM 2752 O O . SER C 2 42 ? 15.25475 39.24681 20.19145 1.000 33.41607 42 SER C O 1
ATOM 2760 N N . ILE C 2 43 ? 17.23827 39.33648 21.24117 1.000 25.68871 43 ILE C N 1
ATOM 2761 C CA . ILE C 2 43 ? 17.10523 40.73474 21.60905 1.000 21.89825 43 ILE C CA 1
ATOM 2762 C C . ILE C 2 43 ? 18.14087 41.49670 20.79900 1.000 38.24767 43 ILE C C 1
ATOM 2763 O O . ILE C 2 43 ? 19.35176 41.28838 20.96240 1.000 33.38119 43 ILE C O 1
ATOM 2779 N N . ILE C 2 44 ? 17.66052 42.33806 19.88415 1.000 30.61346 44 ILE C N 1
ATOM 2780 C CA . ILE C 2 44 ? 18.51026 43.10432 18.97321 1.000 26.74324 44 ILE C CA 1
ATOM 2781 C C . ILE C 2 44 ? 17.95747 44.51951 18.91301 1.000 33.13238 44 ILE C C 1
ATOM 2782 O O . ILE C 2 44 ? 16.77264 44.71051 18.62234 1.000 28.72019 44 ILE C O 1
ATOM 2798 N N . ARG C 2 45 ? 18.80117 45.51025 19.19215 1.000 35.75467 45 ARG C N 1
ATOM 2799 C CA . ARG C 2 45 ? 18.39199 46.91507 19.15747 1.000 27.49277 45 ARG C CA 1
ATOM 2800 C C . ARG C 2 45 ? 17.08092 47.11992 19.90202 1.000 32.59443 45 ARG C C 1
ATOM 2801 O O . ARG C 2 45 ? 16.17310 47.82510 19.44612 1.000 28.03405 45 ARG C O 1
ATOM 2822 N N . ASN C 2 46 ? 16.99347 46.48605 21.07498 1.000 31.01155 46 ASN C N 1
ATOM 2823 C CA . ASN C 2 46 ? 15.84714 46.57043 21.98198 1.000 22.68061 46 ASN C CA 1
ATOM 2824 C C . ASN C 2 46 ? 14.58701 45.93773 21.42297 1.000 23.69458 46 ASN C C 1
ATOM 2825 O O . ASN C 2 46 ? 13.49204 46.18905 21.93296 1.000 25.99663 46 ASN C O 1
ATOM 2836 N N . ILE C 2 47 ? 14.70466 45.13107 20.37857 1.000 26.50910 47 ILE C N 1
ATOM 2837 C CA . ILE C 2 47 ? 13.57374 44.40443 19.82550 1.000 18.03148 47 ILE C CA 1
ATOM 2838 C C . ILE C 2 47 ? 13.57118 43.01731 20.45032 1.000 16.87623 47 ILE C C 1
ATOM 2839 O O . ILE C 2 47 ? 14.50819 42.23712 20.24493 1.000 25.12153 47 ILE C O 1
ATOM 2855 N N . LYS C 2 48 ? 12.52030 42.71313 21.21043 1.000 18.57132 48 LYS C N 1
ATOM 2856 C CA . LYS C 2 48 ? 12.39419 41.44140 21.92018 1.000 21.66593 48 LYS C CA 1
ATOM 2857 C C . LYS C 2 48 ? 11.71107 40.44117 21.00548 1.000 20.42235 48 LYS C C 1
ATOM 2858 O O . LYS C 2 48 ? 10.48499 40.44333 20.86458 1.000 21.35190 48 LYS C O 1
ATOM 2877 N N . GLY C 2 49 ? 12.50715 39.57718 20.39092 1.000 15.14413 49 GLY C N 1
ATOM 2878 C CA . GLY C 2 49 ? 11.99241 38.63097 19.42590 1.000 20.86696 49 GLY C CA 1
ATOM 2879 C C . GLY C 2 49 ? 12.22763 37.18790 19.80130 1.000 19.37781 49 GLY C C 1
ATOM 2880 O O . GLY C 2 49 ? 13.14880 36.87183 20.56502 1.000 22.60273 49 GLY C O 1
ATOM 2884 N N . ILE C 2 50 ? 11.39313 36.30265 19.26507 1.000 12.94430 50 ILE C N 1
ATOM 2885 C CA . ILE C 2 50 ? 11.57180 34.85864 19.37779 1.000 11.83630 50 ILE C CA 1
ATOM 2886 C C . ILE C 2 50 ? 11.64027 34.30304 17.96278 1.000 12.39802 50 ILE C C 1
ATOM 2887 O O . ILE C 2 50 ? 10.67863 34.43180 17.18707 1.000 11.49434 50 ILE C O 1
ATOM 2903 N N . LYS C 2 51 ? 12.76813 33.68615 17.62481 1.000 13.55336 51 LYS C N 1
ATOM 2904 C CA . LYS C 2 51 ? 12.95568 33.07327 16.31464 1.000 11.32146 51 LYS C CA 1
ATOM 2905 C C . LYS C 2 51 ? 12.50179 31.62845 16.41694 1.000 14.17351 51 LYS C C 1
ATOM 2906 O O . LYS C 2 51 ? 13.24410 30.75426 16.87620 1.000 14.26399 51 LYS C O 1
ATOM 2925 N N . TYR C 2 52 ? 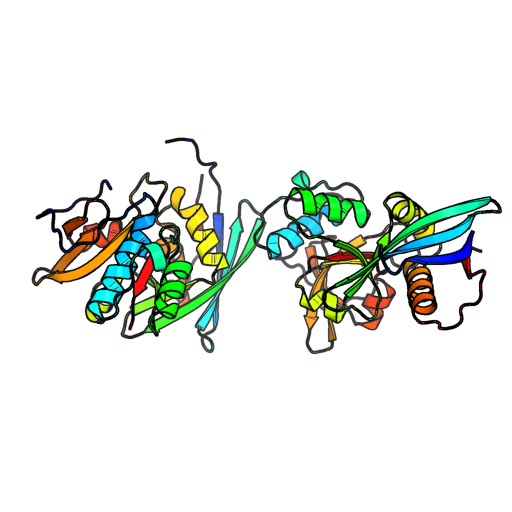11.26462 31.38073 16.01671 1.000 10.49007 52 TYR C N 1
ATOM 2926 C CA . TYR C 2 52 ? 10.78435 30.01624 15.94520 1.000 10.49595 52 TYR C CA 1
ATOM 2927 C C . TYR C 2 52 ? 11.61989 29.23097 14.94517 1.000 14.99873 52 TYR C C 1
ATOM 2928 O O . TYR C 2 52 ? 12.00322 29.75000 13.89727 1.000 13.34157 52 TYR C O 1
ATOM 2946 N N . SER C 2 53 ? 11.84042 27.95680 15.23032 1.000 14.24906 53 SER C N 1
ATOM 2947 C CA . SER C 2 53 ? 12.31676 27.05756 14.18497 1.000 13.84400 53 SER C CA 1
ATOM 2948 C C . SER C 2 53 ? 11.33208 27.03353 13.01570 1.000 17.74021 53 SER C C 1
ATOM 2949 O O . SER C 2 53 ? 10.16083 27.38561 13.14190 1.000 12.38099 53 SER C O 1
ATOM 2957 N N . GLU C 2 54 ? 11.80226 26.57713 11.85567 1.000 13.31938 54 GLU C N 1
ATOM 2958 C CA . GLU C 2 54 ? 10.90724 26.50320 10.70755 1.000 10.47136 54 GLU C CA 1
ATOM 2959 C C . GLU C 2 54 ? 9.68578 25.65117 10.99925 1.000 12.47561 54 GLU C C 1
ATOM 2960 O O . GLU C 2 54 ? 8.56644 25.98670 10.58608 1.000 12.72849 54 GLU C O 1
ATOM 2972 N N . GLU C 2 55 ? 9.88221 24.52544 11.68370 1.000 12.25996 55 GLU C N 1
ATOM 2973 C CA . GLU C 2 55 ? 8.75986 23.63993 11.95472 1.000 10.19043 55 GLU C CA 1
ATOM 2974 C C . GLU C 2 55 ? 7.82086 24.23856 13.00759 1.000 12.39333 55 GLU C C 1
ATOM 2975 O O . GLU C 2 55 ? 6.60490 24.02223 12.96054 1.000 12.04753 55 GLU C O 1
ATOM 2987 N N . LEU C 2 56 ? 8.36979 24.94058 13.99330 1.000 11.87305 56 LEU C N 1
ATOM 2988 C CA . LEU C 2 56 ? 7.50731 25.59545 14.97820 1.000 11.77219 56 LEU C CA 1
ATOM 2989 C C . LEU C 2 56 ? 6.65292 26.66571 14.31416 1.000 11.10402 56 LEU C C 1
ATOM 2990 O O . LEU C 2 56 ? 5.45432 26.77268 14.59468 1.000 10.39734 56 LEU C O 1
ATOM 3006 N N . ASP C 2 57 ? 7.25130 27.45727 13.41419 1.000 9.92804 57 ASP C N 1
ATOM 3007 C CA . ASP C 2 57 ? 6.49806 28.47943 12.68937 1.000 12.04828 57 ASP C CA 1
ATOM 3008 C C . ASP C 2 57 ? 5.36676 27.84227 11.89479 1.000 11.68172 57 ASP C C 1
ATOM 3009 O O . ASP C 2 57 ? 4.22939 28.32726 11.90842 1.000 11.85613 57 ASP C O 1
ATOM 3018 N N . LYS C 2 58 ? 5.64927 26.72413 11.22343 1.000 12.64009 58 LYS C N 1
ATOM 3019 C CA . LYS C 2 58 ? 4.59365 26.02722 10.49876 1.000 11.17420 58 LYS C CA 1
ATOM 3020 C C . LYS C 2 58 ? 3.48725 25.57238 11.43128 1.000 10.45233 58 LYS C C 1
ATOM 3021 O O . LYS C 2 58 ? 2.29262 25.66992 11.09669 1.000 12.69507 58 LYS C O 1
ATOM 3040 N N . PHE C 2 59 ? 3.86463 25.02939 12.58650 1.000 10.60991 59 PHE C N 1
ATOM 3041 C CA . PHE C 2 59 ? 2.88031 24.56127 13.55589 1.000 13.88338 59 PHE C CA 1
ATOM 3042 C C . PHE C 2 59 ? 2.02523 25.72166 14.07536 1.000 11.73886 59 PHE C C 1
ATOM 3043 O O . PHE C 2 59 ? 0.78918 25.64065 14.10148 1.000 11.64785 59 PHE C O 1
ATOM 3060 N N . ILE C 2 60 ? 2.66915 26.81809 14.47742 1.000 12.43091 60 ILE C N 1
ATOM 3061 C CA . ILE C 2 60 ? 1.93416 27.98915 14.95490 1.000 11.02517 60 ILE C CA 1
ATOM 3062 C C . ILE C 2 60 ? 1.01013 28.53387 13.87089 1.000 11.05879 60 ILE C C 1
ATOM 3063 O O . ILE C 2 60 ? -0.15178 28.87622 14.13958 1.000 11.90708 60 ILE C O 1
ATOM 3079 N N . MET C 2 61 ? 1.49491 28.62417 12.63299 1.000 11.27729 61 MET C N 1
ATOM 3080 C CA . MET C 2 61 ? 0.63813 29.11296 11.56004 1.000 10.99112 61 MET C CA 1
ATOM 3081 C C . MET C 2 61 ? -0.58682 28.22024 11.36354 1.000 12.94344 61 MET C C 1
ATOM 3082 O O . MET C 2 61 ? -1.65710 28.71063 10.98988 1.000 13.43214 61 MET C O 1
ATOM 3096 N N . SER C 2 62 ? -0.45967 26.91874 11.61134 1.000 12.15533 62 SER C N 1
ATOM 3097 C CA . SER C 2 62 ? -1.59796 26.02901 11.42079 1.000 13.89578 62 SER C CA 1
ATOM 3098 C C . SER C 2 62 ? -2.64730 26.22428 12.49814 1.000 17.12490 62 SER C C 1
ATOM 3099 O O . SER C 2 62 ? -3.82464 25.91933 12.27241 1.000 15.97604 62 SER C O 1
ATOM 3107 N N . ILE C 2 63 ? -2.26393 26.72224 13.67712 1.000 13.94027 63 ILE C N 1
ATOM 3108 C CA . ILE C 2 63 ? -3.25320 26.89015 14.73210 1.000 15.92751 63 ILE C CA 1
ATOM 3109 C C . ILE C 2 63 ? -3.66953 28.34013 14.92569 1.000 13.26251 63 ILE C C 1
ATOM 3110 O O . ILE C 2 63 ? -4.66308 28.59542 15.63247 1.000 15.21143 63 ILE C O 1
ATOM 3126 N N . MET C 2 64 ? -3.00320 29.28107 14.26674 1.000 12.73752 64 MET C N 1
ATOM 3127 C CA . MET C 2 64 ? -3.46740 30.66285 14.27979 1.000 12.90845 64 MET C CA 1
ATOM 3128 C C . MET C 2 64 ? -4.94128 30.78941 13.91607 1.000 15.82248 64 MET C C 1
ATOM 3129 O O . MET C 2 64 ? -5.62899 31.63345 14.52419 1.000 15.82329 64 MET C O 1
ATOM 3143 N N . PRO C 2 65 ? -5.48570 30.02628 12.95486 1.000 13.86673 65 PRO C N 1
ATOM 3144 C CA . PRO C 2 65 ? -6.92138 30.15866 12.66358 1.000 15.77012 65 PRO C CA 1
ATOM 3145 C C . PRO C 2 65 ? -7.77837 29.81702 13.85319 1.000 16.74727 65 PRO C C 1
ATOM 3146 O O . PRO C 2 65 ? -8.89917 30.32428 13.96405 1.000 16.64952 65 PRO C O 1
ATOM 3157 N N . LEU C 2 66 ? -7.27454 28.97475 14.75392 1.000 15.28617 66 LEU C N 1
ATOM 3158 C CA . LEU C 2 66 ? -8.04127 28.61099 15.93597 1.000 19.15032 66 LEU C CA 1
ATOM 3159 C C . LEU C 2 66 ? -7.87058 29.61881 17.06950 1.000 16.53297 66 LEU C C 1
ATOM 3160 O O . LEU C 2 66 ? -8.78676 29.78687 17.88250 1.000 16.80649 66 LEU C O 1
ATOM 3176 N N . GLN C 2 67 ? -6.72550 30.29097 17.13671 1.000 16.79323 67 GLN C N 1
ATOM 3177 C CA . GLN C 2 67 ? -6.39612 31.24250 18.19721 1.000 15.21647 67 GLN C CA 1
ATOM 3178 C C . GLN C 2 67 ? -5.32599 32.20143 17.68644 1.000 14.45346 67 GLN C C 1
ATOM 3179 O O . GLN C 2 67 ? -4.12500 31.93112 17.81520 1.000 13.89770 67 GLN C O 1
ATOM 3193 N N . PRO C 2 68 ? -5.73420 33.31737 17.08367 1.000 14.54568 68 PRO C N 1
ATOM 3194 C CA . PRO C 2 68 ? -4.75686 34.29366 16.57601 1.000 13.96063 68 PRO C CA 1
ATOM 3195 C C . PRO C 2 68 ? -3.86040 34.89835 17.64941 1.000 13.75006 68 PRO C C 1
ATOM 3196 O O . PRO C 2 68 ? -2.85423 35.53597 17.29847 1.000 13.27907 68 PRO C O 1
ATOM 3207 N N . LYS C 2 69 ? -4.17533 34.71333 18.92440 1.000 14.16607 69 LYS C N 1
ATOM 3208 C CA . LYS C 2 69 ? -3.33560 35.20299 20.01106 1.000 14.08193 69 LYS C CA 1
ATOM 3209 C C . LYS C 2 69 ? -2.25171 34.20288 20.42089 1.000 14.15440 69 LYS C C 1
ATOM 3210 O O . LYS C 2 69 ? -1.55835 34.43218 21.42295 1.000 13.77881 69 LYS C O 1
ATOM 3229 N N . VAL C 2 70 ? -2.08815 33.09067 19.69066 1.000 13.43096 70 VAL C N 1
ATOM 3230 C CA . VAL C 2 70 ? -1.30607 31.99743 20.25007 1.000 13.32234 70 VAL C CA 1
ATOM 3231 C C . VAL C 2 70 ? 0.16716 32.38281 20.41314 1.000 12.87207 70 VAL C C 1
ATOM 3232 O O . VAL C 2 70 ? 0.82855 31.92765 21.35706 1.000 13.01986 70 VAL C O 1
ATOM 3245 N N . SER C 2 71 ? 0.70839 33.23063 19.53371 1.000 12.43891 71 SER C N 1
ATOM 3246 C CA . SER C 2 71 ? 2.10252 33.64114 19.71722 1.000 12.15345 71 SER C CA 1
ATOM 3247 C C . SER C 2 71 ? 2.23761 34.64236 20.86184 1.000 12.54012 71 SER C C 1
ATOM 3248 O O . SER C 2 71 ? 3.25868 34.65267 21.56229 1.000 12.59724 71 SER C O 1
ATOM 3256 N N . LYS C 2 72 ? 1.20596 35.45477 21.08766 1.000 12.89607 72 LYS C N 1
ATOM 3257 C CA . LYS C 2 72 ? 1.20245 36.32751 22.26240 1.000 13.71540 72 LYS C CA 1
ATOM 3258 C C . LYS C 2 72 ? 1.22348 35.51528 23.55309 1.000 13.78514 72 LYS C C 1
ATOM 3259 O O . LYS C 2 72 ? 1.92349 35.87187 24.51072 1.000 14.05299 72 LYS C O 1
ATOM 3278 N N . ILE C 2 73 ? 0.46870 34.41310 23.59625 1.000 13.95069 73 ILE C N 1
ATOM 3279 C CA . ILE C 2 73 ? 0.48992 33.53732 24.76347 1.000 14.44562 73 ILE C CA 1
ATOM 3280 C C . ILE C 2 73 ? 1.87418 32.93028 24.94661 1.000 14.22824 73 ILE C C 1
ATOM 3281 O O . ILE C 2 73 ? 2.47258 33.00520 26.02730 1.000 14.63513 73 ILE C O 1
ATOM 3297 N N . LEU C 2 74 ? 2.37377 32.26041 23.90050 1.000 13.67679 74 LEU C N 1
ATOM 3298 C CA . LEU C 2 74 ? 3.67946 31.61224 23.98342 1.000 15.02105 74 LEU C CA 1
ATOM 3299 C C . LEU C 2 74 ? 4.76895 32.61741 24.34676 1.000 15.34152 74 LEU C C 1
ATOM 3300 O O . LEU C 2 74 ? 5.63388 32.33447 25.18585 1.000 13.87563 74 LEU C O 1
ATOM 3316 N N . GLY C 2 75 ? 4.72657 33.80187 23.73123 1.000 14.62894 75 GLY C N 1
ATOM 3317 C CA . GLY C 2 75 ? 5.71568 34.82334 24.02505 1.000 16.97084 75 GLY C CA 1
ATOM 3318 C C . GLY C 2 75 ? 5.61151 35.35245 25.44022 1.000 16.93679 75 GLY C C 1
ATOM 3319 O O . GLY C 2 75 ? 6.62321 35.51169 26.12692 1.000 16.02066 75 GLY C O 1
ATOM 3323 N N . GLY C 2 76 ? 4.39162 35.60553 25.90980 1.000 14.34434 76 GLY C N 1
ATOM 3324 C CA . GLY C 2 76 ? 4.23296 36.09661 27.26670 1.000 15.05880 76 GLY C CA 1
ATOM 3325 C C . GLY C 2 76 ? 4.80614 35.14179 28.29667 1.000 15.54827 76 GLY C C 1
ATOM 3326 O O . GLY C 2 76 ? 5.52197 35.55305 29.21520 1.000 16.05768 76 GLY C O 1
ATOM 3330 N N . VAL C 2 77 ? 4.47538 33.85986 28.17065 1.000 15.50518 77 VAL C N 1
ATOM 3331 C CA . VAL C 2 77 ? 5.02355 32.85841 29.06913 1.000 16.03861 77 VAL C CA 1
ATOM 3332 C C . VAL C 2 77 ? 6.54815 32.84246 28.98944 1.000 17.58157 77 VAL C C 1
ATOM 3333 O O . VAL C 2 77 ? 7.23561 32.76144 30.01945 1.000 18.05006 77 VAL C O 1
ATOM 3346 N N . THR C 2 78 ? 7.09002 32.90036 27.76809 1.000 18.45817 78 THR C N 1
ATOM 3347 C CA . THR C 2 78 ? 8.53104 32.76696 27.56876 1.000 16.63415 78 THR C CA 1
ATOM 3348 C C . THR C 2 78 ? 9.29215 33.87942 28.28408 1.000 17.77079 78 THR C C 1
ATOM 3349 O O . THR C 2 78 ? 10.23121 33.61250 29.04366 1.000 18.22301 78 THR C O 1
ATOM 3360 N N . TRP C 2 79 ? 8.89914 35.13978 28.04599 1.000 17.96326 79 TRP C N 1
ATOM 3361 C CA . TRP C 2 79 ? 9.58471 36.27177 28.67291 1.000 22.32613 79 TRP C CA 1
ATOM 3362 C C . TRP C 2 79 ? 9.45330 36.23161 30.18956 1.000 26.70597 79 TRP C C 1
ATOM 3363 O O . TRP C 2 79 ? 10.41160 36.57178 30.89118 1.000 27.44111 79 TRP C O 1
ATOM 3384 N N . ASP C 2 80 ? 8.31077 35.77636 30.72324 1.000 18.86105 80 ASP C N 1
ATOM 3385 C CA . ASP C 2 80 ? 8.19814 35.61945 32.17151 1.000 20.68119 80 ASP C CA 1
ATOM 3386 C C . ASP C 2 80 ? 9.16165 34.55043 32.68640 1.000 20.55231 80 ASP C C 1
ATOM 3387 O O . ASP C 2 80 ? 9.78141 34.71665 33.74359 1.000 25.99419 80 ASP C O 1
ATOM 3396 N N . CYS C 2 81 ? 9.27964 33.43730 31.96428 1.000 21.26484 81 CYS C N 1
ATOM 3397 C CA . CYS C 2 81 ? 10.21225 32.38670 32.35829 1.000 23.45157 81 CYS C CA 1
ATOM 3398 C C . CYS C 2 81 ? 11.64473 32.90432 32.35786 1.000 24.77968 81 CYS C C 1
ATOM 3399 O O . CYS C 2 81 ? 12.40760 32.66720 33.29575 1.000 26.59715 81 CYS C O 1
ATOM 3407 N N . ILE C 2 82 ? 12.02688 33.60534 31.29354 1.000 25.88667 82 ILE C N 1
ATOM 3408 C CA . ILE C 2 82 ? 13.39126 34.10866 31.17747 1.000 31.33976 82 ILE C CA 1
ATOM 3409 C C . ILE C 2 82 ? 13.70512 35.07071 32.31295 1.000 36.00215 82 ILE C C 1
ATOM 3410 O O . ILE C 2 82 ? 14.81381 35.06394 32.86188 1.000 34.47364 82 ILE C O 1
ATOM 3426 N N . CYS C 2 83 ? 12.73294 35.89952 32.69941 1.000 31.53722 83 CYS C N 1
ATOM 3427 C CA . CYS C 2 83 ? 12.92297 36.82727 33.80838 1.000 32.85123 83 CYS C CA 1
ATOM 3428 C C . CYS C 2 83 ? 12.81969 36.16023 35.16536 1.000 28.06144 83 CYS C C 1
ATOM 3429 O O . CYS C 2 83 ? 12.89338 36.85426 36.17760 1.000 38.33252 83 CYS C O 1
ATOM 3437 N N . GLY C 2 84 ? 12.66838 34.84473 35.21656 1.000 34.33519 84 GLY C N 1
ATOM 3438 C CA . GLY C 2 84 ? 12.67695 34.13884 36.48058 1.000 31.37666 84 GLY C CA 1
ATOM 3439 C C . GLY C 2 84 ? 11.39237 34.16102 37.27780 1.000 39.30316 84 GLY C C 1
ATOM 3440 O O . GLY C 2 84 ? 11.40620 33.75995 38.44675 1.000 38.43568 84 GLY C O 1
ATOM 3444 N N . LYS C 2 85 ? 10.28429 34.61673 36.70526 1.000 37.75568 85 LYS C N 1
ATOM 3445 C CA . LYS C 2 85 ? 9.02090 34.54011 37.41871 1.000 34.33077 85 LYS C CA 1
ATOM 3446 C C . LYS C 2 85 ? 8.57726 33.08662 37.50654 1.000 40.16193 85 LYS C C 1
ATOM 3447 O O . LYS C 2 85 ? 8.88057 32.27085 36.63649 1.000 38.64609 85 LYS C O 1
ATOM 3466 N N . GLU C 2 86 ? 7.90445 32.74894 38.59922 1.000 37.10627 86 GLU C N 1
ATOM 3467 C CA . GLU C 2 86 ? 7.27011 31.44127 38.70265 1.000 46.55950 86 GLU C CA 1
ATOM 3468 C C . GLU C 2 86 ? 6.07183 31.41795 37.76510 1.000 45.497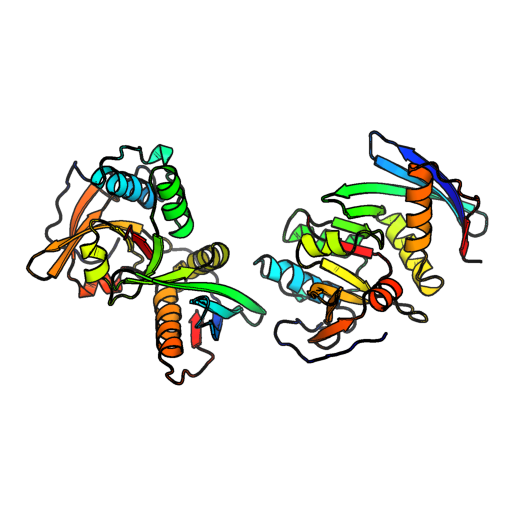63 86 GLU C C 1
ATOM 3469 O O . GLU C 2 86 ? 5.18767 32.27835 37.85064 1.000 46.71789 86 GLU C O 1
ATOM 3481 N N . VAL C 2 87 ? 6.06971 30.48677 36.82118 1.000 39.63197 87 VAL C N 1
ATOM 3482 C CA . VAL C 2 87 ? 4.95105 30.31324 35.90318 1.000 28.16324 87 VAL C CA 1
ATOM 3483 C C . VAL C 2 87 ? 4.29939 28.98328 36.23240 1.000 25.38161 87 VAL C C 1
ATOM 3484 O O . VAL C 2 87 ? 4.98638 27.96181 36.35474 1.000 35.30095 87 VAL C O 1
ATOM 3497 N N . GLY C 2 88 ? 2.98504 28.99730 36.39234 1.000 28.47832 88 GLY C N 1
ATOM 3498 C CA . GLY C 2 88 ? 2.25568 27.76425 36.58899 1.000 34.05696 88 GLY C CA 1
ATOM 3499 C C . GLY C 2 88 ? 1.93590 27.12174 35.25544 1.000 34.29761 88 GLY C C 1
ATOM 3500 O O . GLY C 2 88 ? 1.23586 27.70985 34.43402 1.000 43.96041 88 GLY C O 1
ATOM 3504 N N . PHE C 2 89 ? 2.46054 25.95302 35.02501 1.000 32.24846 89 PHE C N 1
ATOM 3505 C CA . PHE C 2 89 ? 2.14354 25.13571 33.87106 1.000 25.74398 89 PHE C CA 1
ATOM 3506 C C . PHE C 2 89 ? 1.15254 24.04929 34.26921 1.000 29.95836 89 PHE C C 1
ATOM 3507 O O . PHE C 2 89 ? 1.05772 23.68556 35.44574 1.000 28.73976 89 PHE C O 1
ATOM 3524 N N . PRO C 2 90 ? 0.39378 23.49094 33.31414 1.000 22.67248 90 PRO C N 1
ATOM 3525 C CA . PRO C 2 90 ? 0.38269 23.86019 31.88890 1.000 21.85104 90 PRO C CA 1
ATOM 3526 C C . PRO C 2 90 ? -0.34611 25.17908 31.63000 1.000 20.17068 90 PRO C C 1
ATOM 3527 O O . PRO C 2 90 ? -1.15730 25.60664 32.44191 1.000 23.31522 90 PRO C O 1
ATOM 3538 N N . VAL C 2 91 ? -0.01603 25.82682 30.51860 1.000 19.08832 91 VAL C N 1
ATOM 3539 C CA . VAL C 2 91 ? -0.65537 27.05630 30.08011 1.000 18.63494 91 VAL C CA 1
ATOM 3540 C C . VAL C 2 91 ? -1.42298 26.76114 28.79890 1.000 20.73098 91 VAL C C 1
ATOM 3541 O O . VAL C 2 91 ? -0.85866 26.24831 27.81929 1.000 18.19757 91 VAL C O 1
ATOM 3554 N N . ARG C 2 92 ? -2.70524 27.10273 28.79427 1.000 21.40581 92 ARG C N 1
ATOM 3555 C CA . ARG C 2 92 ? -3.52814 26.87064 27.61274 1.000 19.86539 92 ARG C CA 1
ATOM 3556 C C . ARG C 2 92 ? -3.05028 27.68235 26.42815 1.000 17.18993 92 ARG C C 1
ATOM 3557 O O . ARG C 2 92 ? -2.92049 28.90882 26.50135 1.000 20.20275 92 ARG C O 1
ATOM 3578 N N . LEU C 2 93 ? -2.80981 26.99504 25.31585 1.000 16.67174 93 LEU C N 1
ATOM 3579 C CA . LEU C 2 93 ? -2.60518 27.68107 24.05725 1.000 15.82722 93 LEU C CA 1
ATOM 3580 C C . LEU C 2 93 ? -3.89910 27.74694 23.27356 1.000 23.58165 93 LEU C C 1
ATOM 3581 O O . LEU C 2 93 ? -4.30323 28.81706 22.80931 1.000 21.51755 93 LEU C O 1
ATOM 3597 N N . ILE C 2 94 ? -4.53504 26.59257 23.11882 1.000 22.18824 94 ILE C N 1
ATOM 3598 C CA . ILE C 2 94 ? -5.77635 26.40811 22.38094 1.000 21.29340 94 ILE C CA 1
ATOM 3599 C C . ILE C 2 94 ? -6.66528 25.51919 23.22485 1.000 20.12728 94 ILE C C 1
ATOM 3600 O O . ILE C 2 94 ? -6.23103 24.46038 23.69305 1.000 19.82118 94 ILE C O 1
ATOM 3616 N N . GLY C 2 95 ? -7.91382 25.92253 23.41059 1.000 29.61856 95 GLY C N 1
ATOM 3617 C CA . GLY C 2 95 ? -8.86706 25.10385 24.11417 1.000 32.45883 95 GLY C CA 1
ATOM 3618 C C . GLY C 2 95 ? -10.15781 25.04049 23.32791 1.000 43.94635 95 GLY C C 1
ATOM 3619 O O . GLY C 2 95 ? -10.44278 25.89261 22.48400 1.000 51.32142 95 GLY C O 1
ATOM 3623 N N . LYS C 2 96 ? -10.93266 24.00568 23.61266 1.000 40.13011 96 LYS C N 1
ATOM 3624 C CA . LYS C 2 96 ? -12.19189 23.78914 22.90246 1.000 49.88705 96 LYS C CA 1
ATOM 3625 C C . LYS C 2 96 ? -13.31545 24.68145 23.43608 1.000 49.81008 96 LYS C C 1
ATOM 3626 O O . LYS C 2 96 ? -13.23666 25.20461 24.55394 1.000 50.53111 96 LYS C O 1
ATOM 3632 N N . ILE D 2 10 ? 15.46957 -26.31587 6.97175 1.000 48.35929 10 ILE D N 1
ATOM 3633 C CA . ILE D 2 10 ? 15.41543 -25.21847 5.99201 1.000 48.40288 10 ILE D CA 1
ATOM 3634 C C . ILE D 2 10 ? 16.80566 -24.73732 5.57775 1.000 45.55234 10 ILE D C 1
ATOM 3635 O O . ILE D 2 10 ? 17.55129 -24.16919 6.38374 1.000 42.69508 10 ILE D O 1
ATOM 3651 N N . ASP D 2 11 ? 17.13056 -24.94853 4.30973 1.000 43.82582 11 ASP D N 1
ATOM 3652 C CA . ASP D 2 11 ? 18.41965 -24.58697 3.74464 1.000 41.76184 11 ASP D CA 1
ATOM 3653 C C . ASP D 2 11 ? 18.21738 -23.48555 2.71175 1.000 39.81680 11 ASP D C 1
ATOM 3654 O O . ASP D 2 11 ? 17.23043 -23.50294 1.96895 1.000 39.50520 11 ASP D O 1
ATOM 3663 N N . LEU D 2 12 ? 19.16244 -22.54975 2.63875 1.000 38.51588 12 LEU D N 1
ATOM 3664 C CA . LEU D 2 12 ? 19.24458 -21.62917 1.51205 1.000 36.83846 12 LEU D CA 1
ATOM 3665 C C . LEU D 2 12 ? 20.09199 -22.28363 0.43391 1.000 37.21153 12 LEU D C 1
ATOM 3666 O O . LEU D 2 12 ? 21.27777 -22.54354 0.65854 1.000 37.70002 12 LEU D O 1
ATOM 3682 N N . LEU D 2 13 ? 19.49860 -22.51883 -0.73959 1.000 37.02426 13 LEU D N 1
ATOM 3683 C CA . LEU D 2 13 ? 20.21349 -23.22872 -1.79164 1.000 37.52492 13 LEU D CA 1
ATOM 3684 C C . LEU D 2 13 ? 20.98813 -22.30121 -2.71591 1.000 36.08769 13 LEU D C 1
ATOM 3685 O O . LEU D 2 13 ? 22.07613 -22.65961 -3.19603 1.000 36.43689 13 LEU D O 1
ATOM 3701 N N . SER D 2 14 ? 20.43751 -21.12855 -3.00923 1.000 34.57013 14 SER D N 1
ATOM 3702 C CA . SER D 2 14 ? 21.06785 -20.26196 -3.99102 1.000 33.30600 14 SER D CA 1
ATOM 3703 C C . SER D 2 14 ? 20.49917 -18.85220 -3.91849 1.000 31.71508 14 SER D C 1
ATOM 3704 O O . SER D 2 14 ? 19.43104 -18.60228 -3.35344 1.000 31.56227 14 SER D O 1
ATOM 3712 N N . VAL D 2 15 ? 21.23662 -17.94433 -4.53704 1.000 30.61707 15 VAL D N 1
ATOM 3713 C CA . VAL D 2 15 ? 20.88766 -16.53421 -4.61386 1.000 29.09563 15 VAL D CA 1
ATOM 3714 C C . VAL D 2 15 ? 21.13425 -16.11135 -6.04423 1.000 28.39866 15 VAL D C 1
ATOM 3715 O O . VAL D 2 15 ? 22.14938 -16.49456 -6.63002 1.000 28.77018 15 VAL D O 1
ATOM 3728 N N . GLU D 2 16 ? 20.18828 -15.38700 -6.62845 1.000 27.53614 16 GLU D N 1
ATOM 3729 C CA . GLU D 2 16 ? 20.37973 -14.74837 -7.92184 1.000 27.63716 16 GLU D CA 1
ATOM 3730 C C . GLU D 2 16 ? 20.14498 -13.25471 -7.76048 1.000 25.38187 16 GLU D C 1
ATOM 3731 O O . GLU D 2 16 ? 19.14268 -12.85425 -7.16610 1.000 25.05375 16 GLU D O 1
ATOM 3743 N N . PHE D 2 17 ? 21.03445 -12.43246 -8.31374 1.000 24.65076 17 PHE D N 1
ATOM 3744 C CA . PHE D 2 17 ? 20.93561 -10.97756 -8.15720 1.000 23.40747 17 PHE D CA 1
ATOM 3745 C C . PHE D 2 17 ? 20.88757 -10.27789 -9.51573 1.000 22.77387 17 PHE D C 1
ATOM 3746 O O . PHE D 2 17 ? 21.69232 -10.57587 -10.40507 1.000 23.07399 17 PHE D O 1
ATOM 3763 N N . ASP D 2 18 ? 19.94344 -9.34857 -9.66822 1.000 21.98150 18 ASP D N 1
ATOM 3764 C CA . ASP D 2 18 ? 19.71351 -8.60902 -10.91344 1.000 21.43710 18 ASP D CA 1
ATOM 3765 C C . ASP D 2 18 ? 20.18207 -7.16594 -10.69970 1.000 20.39342 18 ASP D C 1
ATOM 3766 O O . ASP D 2 18 ? 19.56011 -6.40434 -9.95702 1.000 19.79255 18 ASP D O 1
ATOM 3775 N N . GLU D 2 19 ? 21.28455 -6.80360 -11.33663 1.000 20.26385 19 GLU D N 1
ATOM 3776 C CA . GLU D 2 19 ? 21.85369 -5.47315 -11.15020 1.000 19.42993 19 GLU D CA 1
ATOM 3777 C C . GLU D 2 19 ? 20.95665 -4.36462 -11.68580 1.000 19.28758 19 GLU D C 1
ATOM 3778 O O . GLU D 2 19 ? 21.07429 -3.22396 -11.23430 1.000 17.95563 19 GLU D O 1
ATOM 3790 N N . ILE D 2 20 ? 20.05393 -4.66544 -12.61314 1.000 19.25601 20 ILE D N 1
ATOM 3791 C CA . ILE D 2 20 ? 19.21250 -3.62433 -13.20452 1.000 19.98022 20 ILE D CA 1
ATOM 3792 C C . ILE D 2 20 ? 17.96620 -3.37375 -12.36424 1.000 18.48810 20 ILE D C 1
ATOM 3793 O O . ILE D 2 20 ? 17.66776 -2.22541 -12.03271 1.000 21.15888 20 ILE D O 1
ATOM 3809 N N . THR D 2 21 ? 17.21914 -4.41775 -12.00479 1.000 18.66288 21 THR D N 1
ATOM 3810 C CA . THR D 2 21 ? 16.02082 -4.23371 -11.18541 1.000 18.52862 21 THR D CA 1
ATOM 3811 C C . THR D 2 21 ? 16.30864 -4.22248 -9.68854 1.000 20.83629 21 THR D C 1
ATOM 3812 O O . THR D 2 21 ? 15.42955 -3.83854 -8.90177 1.000 21.37293 21 THR D O 1
ATOM 3823 N N . LYS D 2 22 ? 17.50463 -4.64379 -9.28610 1.000 18.54304 22 LYS D N 1
ATOM 3824 C CA . LYS D 2 22 ? 17.93915 -4.81303 -7.90201 1.000 18.60919 22 LYS D CA 1
ATOM 3825 C C . LYS D 2 22 ? 17.20775 -5.93608 -7.18004 1.000 20.36849 22 LYS D C 1
ATOM 3826 O O . LYS D 2 22 ? 17.31880 -6.05254 -5.95613 1.000 19.54490 22 LYS D O 1
ATOM 3845 N N . ASN D 2 23 ? 16.47198 -6.76231 -7.89754 1.000 20.05588 23 ASN D N 1
ATOM 3846 C CA . ASN D 2 23 ? 15.80144 -7.89492 -7.28149 1.000 20.99196 23 ASN D CA 1
ATOM 3847 C C . ASN D 2 23 ? 16.76673 -9.04519 -7.02395 1.000 21.84586 23 ASN D C 1
ATOM 3848 O O . ASN D 2 23 ? 17.70391 -9.30044 -7.78794 1.000 21.97176 23 ASN D O 1
ATOM 3859 N N . CYS D 2 24 ? 16.54190 -9.71717 -5.90710 1.000 22.50019 24 CYS D N 1
ATOM 3860 C CA . CYS D 2 24 ? 17.31473 -10.86971 -5.48087 1.000 23.49613 24 CYS D CA 1
ATOM 3861 C C . CYS D 2 24 ? 16.35334 -12.04802 -5.36026 1.000 24.63998 24 CYS D C 1
ATOM 3862 O O . CYS D 2 24 ? 15.29453 -11.91667 -4.73692 1.000 24.71590 24 CYS D O 1
ATOM 3870 N N . ASN D 2 25 ? 16.68362 -13.17052 -6.01292 1.000 25.57855 25 ASN D N 1
ATOM 3871 C CA . ASN D 2 25 ? 15.87969 -14.39250 -5.95138 1.000 26.85339 25 ASN D CA 1
ATOM 3872 C C . ASN D 2 25 ? 16.55090 -15.38262 -5.01088 1.000 27.90996 25 ASN D C 1
ATOM 3873 O O . ASN D 2 25 ? 17.68752 -15.79516 -5.25218 1.000 28.19826 25 ASN D O 1
ATOM 3884 N N . TYR D 2 26 ? 15.85896 -15.75468 -3.94761 1.000 28.56827 26 TYR D N 1
ATOM 3885 C CA . TYR D 2 26 ? 16.35591 -16.73099 -2.99143 1.000 29.75852 26 TYR D CA 1
ATOM 3886 C C . TYR D 2 26 ? 15.66861 -18.06644 -3.25026 1.000 31.24633 26 TYR D C 1
ATOM 3887 O O . TYR D 2 26 ? 14.43689 -18.12553 -3.27834 1.000 31.50972 26 TYR D O 1
ATOM 3905 N N . THR D 2 27 ? 16.45607 -19.13483 -3.39817 1.000 32.31540 27 THR D N 1
ATOM 3906 C CA . THR D 2 27 ? 15.92852 -20.49385 -3.52684 1.000 33.93089 27 THR D CA 1
ATOM 3907 C C . THR D 2 27 ? 16.22322 -21.24397 -2.23140 1.000 35.16676 27 THR D C 1
ATOM 3908 O O . THR D 2 27 ? 17.39429 -21.44986 -1.88508 1.000 35.38895 27 THR D O 1
ATOM 3919 N N . PHE D 2 28 ? 15.16534 -21.63350 -1.51274 1.000 36.01857 28 PHE D N 1
ATOM 3920 C CA . PHE D 2 28 ? 15.26323 -22.41072 -0.28370 1.000 37.40274 28 PHE D CA 1
ATOM 3921 C C . PHE D 2 28 ? 14.87755 -23.86967 -0.53235 1.000 40.29496 28 PHE D C 1
ATOM 3922 O O . PHE D 2 28 ? 14.19227 -24.20484 -1.50201 1.000 39.50101 28 PHE D O 1
ATOM 3939 N N . SER D 2 29 ? 15.33325 -24.73757 0.36203 1.000 40.68562 29 SER D N 1
ATOM 3940 C CA . SER D 2 29 ? 14.76628 -26.07157 0.54333 1.000 42.68779 29 SER D CA 1
ATOM 3941 C C . SER D 2 29 ? 14.08804 -26.06098 1.90487 1.000 44.27117 29 SER D C 1
ATOM 3942 O O . SER D 2 29 ? 14.75984 -25.90518 2.93000 1.000 43.54941 29 SER D O 1
ATOM 3950 N N . VAL D 2 30 ? 12.76120 -26.17132 1.91329 1.000 49.40048 30 VAL D N 1
ATOM 3951 C CA . VAL D 2 30 ? 11.96267 -26.13910 3.13438 1.000 48.41977 30 VAL D CA 1
ATOM 3952 C C . VAL D 2 30 ? 11.45823 -27.55922 3.37712 1.000 61.89599 30 VAL D C 1
ATOM 3953 O O . VAL D 2 30 ? 10.58790 -28.05867 2.64856 1.000 57.22270 30 VAL D O 1
ATOM 3966 N N . ASP D 2 31 ? 12.01749 -28.21397 4.39119 1.000 55.25525 31 ASP D N 1
ATOM 3967 C CA . ASP D 2 31 ? 11.74374 -29.63004 4.66509 1.000 64.26794 31 ASP D CA 1
ATOM 3968 C C . ASP D 2 31 ? 11.63060 -30.42356 3.36343 1.000 63.48437 31 ASP D C 1
ATOM 3969 O O . ASP D 2 31 ? 10.67684 -31.16993 3.12961 1.000 61.06100 31 ASP D O 1
ATOM 3978 N N . GLY D 2 32 ? 12.61909 -30.23231 2.49244 1.000 66.45427 32 GLY D N 1
ATOM 3979 C CA . GLY D 2 32 ? 12.73520 -31.00144 1.28234 1.000 50.76504 32 GLY D CA 1
ATOM 3980 C C . GLY D 2 32 ? 12.10160 -30.38914 0.05283 1.000 52.60082 32 GLY D C 1
ATOM 3981 O O . GLY D 2 32 ? 12.45352 -30.78845 -1.06278 1.000 58.59323 32 GLY D O 1
ATOM 3985 N N . GLU D 2 33 ? 11.18673 -29.43514 0.21465 1.000 51.22261 33 GLU D N 1
ATOM 3986 C CA . GLU D 2 33 ? 10.45008 -28.85848 -0.90589 1.000 54.49094 33 GLU D CA 1
ATOM 3987 C C . GLU D 2 33 ? 11.02111 -27.48942 -1.26863 1.000 54.12944 33 GLU D C 1
ATOM 3988 O O . GLU D 2 33 ? 11.19801 -26.62927 -0.39785 1.000 52.22201 33 GLU D O 1
ATOM 4000 N N . THR D 2 34 ? 11.28954 -27.28363 -2.55524 1.000 48.19468 34 THR D N 1
ATOM 4001 C CA . THR D 2 34 ? 11.81705 -26.00152 -2.99641 1.000 48.38479 34 THR D CA 1
ATOM 4002 C C . THR D 2 34 ? 10.81413 -24.88451 -2.73648 1.000 42.78941 34 THR D C 1
ATOM 4003 O O . THR D 2 34 ? 9.60145 -25.07133 -2.86094 1.000 43.95200 34 THR D O 1
ATOM 4014 N N . ALA D 2 35 ? 11.33025 -23.71362 -2.35593 1.000 39.55011 35 ALA D N 1
ATOM 4015 C CA . ALA D 2 35 ? 10.52353 -22.51690 -2.17663 1.000 38.17625 35 ALA D CA 1
ATOM 4016 C C . ALA D 2 35 ? 11.37843 -21.33684 -2.62139 1.000 37.61822 35 ALA D C 1
ATOM 4017 O O . ALA D 2 35 ? 12.53744 -21.23091 -2.21275 1.000 35.89748 35 ALA D O 1
ATOM 4024 N N . ILE D 2 36 ? 10.83117 -20.48360 -3.48431 1.000 35.19294 36 ILE D N 1
ATOM 4025 C CA . ILE D 2 36 ? 11.55348 -19.34244 -4.04392 1.000 33.47130 36 ILE D CA 1
ATOM 4026 C C . ILE D 2 36 ? 10.91022 -18.07258 -3.51507 1.000 35.86068 36 ILE D C 1
ATOM 4027 O O . ILE D 2 36 ? 9.67997 -17.96264 -3.46676 1.000 36.59957 36 ILE D O 1
ATOM 4043 N N . PHE D 2 37 ? 11.74303 -17.12125 -3.09802 1.000 31.07131 37 PHE D N 1
ATOM 4044 C CA . PHE D 2 37 ? 11.27098 -15.85351 -2.57051 1.000 29.92478 37 PHE D CA 1
ATOM 4045 C C . PHE D 2 37 ? 12.09485 -14.75554 -3.22097 1.000 28.39269 37 PHE D C 1
ATOM 4046 O O . PHE D 2 37 ? 13.20957 -14.99509 -3.69631 1.000 28.28379 37 PHE D O 1
ATOM 4063 N N . THR D 2 38 ? 11.54297 -13.54949 -3.23708 1.000 27.29668 38 THR D N 1
ATOM 4064 C CA . THR D 2 38 ? 12.22188 -12.39731 -3.81878 1.000 26.21961 38 THR D CA 1
ATOM 4065 C C . THR D 2 38 ? 12.35943 -11.27050 -2.80510 1.000 24.92457 38 THR D C 1
ATOM 4066 O O . THR D 2 38 ? 11.54910 -11.13387 -1.88248 1.000 25.15289 38 THR D O 1
ATOM 4077 N N . ALA D 2 39 ? 13.40027 -10.46092 -3.00086 1.000 23.92170 39 ALA D N 1
ATOM 4078 C CA . ALA D 2 39 ? 13.63921 -9.26308 -2.21326 1.000 22.92734 39 ALA D CA 1
ATOM 4079 C C . ALA D 2 39 ? 14.26810 -8.23296 -3.13771 1.000 21.79339 39 ALA D C 1
ATOM 4080 O O . ALA D 2 39 ? 14.76083 -8.55969 -4.22207 1.000 21.86772 39 ALA D O 1
ATOM 4087 N N . ARG D 2 40 ? 14.27567 -6.98441 -2.69187 1.000 20.81416 40 ARG D N 1
ATOM 4088 C CA . ARG D 2 40 ? 14.91465 -5.91367 -3.43772 1.000 19.79473 40 ARG D CA 1
ATOM 4089 C C . ARG D 2 40 ? 16.02566 -5.31372 -2.59257 1.000 19.35846 40 ARG D C 1
ATOM 4090 O O . ARG D 2 40 ? 15.80375 -4.93857 -1.43225 1.000 19.25878 40 ARG D O 1
ATOM 4111 N N . ILE D 2 41 ? 17.21115 -5.22715 -3.18007 1.000 19.18711 41 ILE D N 1
ATOM 4112 C CA . ILE D 2 41 ? 18.40578 -4.73934 -2.51342 1.000 18.94966 41 ILE D CA 1
ATOM 4113 C C . ILE D 2 41 ? 18.45171 -3.22616 -2.63468 1.000 21.49167 41 ILE D C 1
ATOM 4114 O O . ILE D 2 41 ? 18.21423 -2.67306 -3.72075 1.000 17.35366 41 ILE D O 1
ATOM 4130 N N . SER D 2 42 ? 18.81187 -2.55236 -1.54874 1.000 17.67364 42 SER D N 1
ATOM 4131 C CA . SER D 2 42 ? 18.98655 -1.11119 -1.60441 1.000 31.22124 42 SER D CA 1
ATOM 4132 C C . SER D 2 42 ? 20.18685 -0.65143 -0.79106 1.000 26.40360 42 SER D C 1
ATOM 4133 O O . SER D 2 42 ? 20.55102 -1.23984 0.22925 1.000 19.98743 42 SER D O 1
ATOM 4141 N N . ILE D 2 43 ? 20.79295 0.42932 -1.26428 1.000 18.53587 43 ILE D N 1
ATOM 4142 C CA . ILE D 2 43 ? 21.74587 1.21053 -0.49843 1.000 16.48240 43 ILE D CA 1
ATOM 4143 C C . ILE D 2 43 ? 21.27519 2.65382 -0.64457 1.000 20.50929 43 ILE D C 1
ATOM 4144 O O . ILE D 2 43 ? 21.34375 3.22608 -1.73873 1.000 17.51239 43 ILE D O 1
ATOM 4160 N N . ILE D 2 44 ? 20.75888 3.21740 0.43639 1.000 18.39395 44 ILE D N 1
ATOM 4161 C CA . ILE D 2 44 ? 20.19384 4.56302 0.45361 1.000 20.09525 44 ILE D CA 1
ATOM 4162 C C . ILE D 2 44 ? 20.85827 5.28099 1.61121 1.000 15.53112 44 ILE D C 1
ATOM 4163 O O . ILE D 2 44 ? 20.78795 4.81229 2.75487 1.000 16.98402 44 ILE D O 1
ATOM 4179 N N . ARG D 2 45 ? 21.52966 6.40017 1.32183 1.000 19.92003 45 ARG D N 1
ATOM 4180 C CA . ARG D 2 45 ? 22.22670 7.16625 2.36468 1.000 15.79198 45 ARG D CA 1
ATOM 4181 C C . ARG D 2 45 ? 23.10359 6.25003 3.21058 1.000 17.74505 45 ARG D C 1
ATOM 4182 O O . ARG D 2 45 ? 23.12594 6.31936 4.44337 1.000 19.30598 45 ARG D O 1
ATOM 4203 N N . ASN D 2 46 ? 23.83072 5.36867 2.52560 1.000 18.50642 46 ASN D N 1
ATOM 4204 C CA . ASN D 2 46 ? 24.74840 4.39988 3.13328 1.000 24.93401 46 ASN D CA 1
ATOM 4205 C C . ASN D 2 46 ? 24.05840 3.39650 4.06320 1.000 23.72563 46 ASN D C 1
ATOM 4206 O O . ASN D 2 46 ? 24.72038 2.77799 4.91910 1.000 21.76322 46 ASN D O 1
ATOM 4217 N N . ILE D 2 47 ? 22.75125 3.20484 3.91458 1.000 20.71572 47 ILE D N 1
ATOM 4218 C CA . ILE D 2 47 ? 22.02019 2.17355 4.63791 1.000 19.98118 47 ILE D CA 1
ATOM 4219 C C . ILE D 2 47 ? 21.86558 0.97791 3.71024 1.000 17.04981 47 ILE D C 1
ATOM 4220 O O . ILE D 2 47 ? 21.19955 1.06599 2.67303 1.000 17.21795 47 ILE D O 1
ATOM 4236 N N . LYS D 2 48 ? 22.48394 -0.13956 4.07281 1.000 18.03094 48 LYS D N 1
ATOM 4237 C CA . LYS D 2 48 ? 22.40552 -1.35980 3.27852 1.000 19.08187 48 LYS D CA 1
ATOM 4238 C C . LYS D 2 48 ? 21.15134 -2.11349 3.70632 1.000 18.90369 48 LYS D C 1
ATOM 4239 O O . LYS D 2 48 ? 21.09660 -2.67487 4.80568 1.000 20.41086 48 LYS D O 1
ATOM 4258 N N . GLY D 2 49 ? 20.15349 -2.15027 2.84442 1.000 19.33764 49 GLY D N 1
ATOM 4259 C CA . GLY D 2 49 ? 18.87797 -2.73535 3.20025 1.000 19.82540 49 GLY D CA 1
ATOM 4260 C C . GLY D 2 49 ? 18.45983 -3.80276 2.21591 1.000 21.98603 49 GLY D C 1
ATOM 4261 O O . GLY D 2 49 ? 18.82228 -3.77254 1.04094 1.000 18.97353 49 GLY D O 1
ATOM 4265 N N . ILE D 2 50 ? 17.67353 -4.74736 2.72057 1.000 20.08169 50 ILE D N 1
ATOM 4266 C CA . ILE D 2 50 ? 17.03815 -5.77077 1.90751 1.000 20.64177 50 ILE D CA 1
ATOM 4267 C C . ILE D 2 50 ? 15.54442 -5.68778 2.15452 1.000 20.65437 50 ILE D C 1
ATOM 4268 O O . ILE D 2 50 ? 15.08033 -5.90394 3.28561 1.000 21.18340 50 ILE D O 1
ATOM 4284 N N . LYS D 2 51 ? 14.79578 -5.39129 1.09844 1.000 20.18298 51 LYS D N 1
ATOM 4285 C CA . LYS D 2 51 ? 13.34649 -5.28633 1.16769 1.000 20.25887 51 LYS D CA 1
ATOM 4286 C C . LYS D 2 51 ? 12.75681 -6.65232 0.82668 1.000 21.40400 51 LYS D C 1
ATOM 4287 O O . LYS D 2 51 ? 12.61558 -7.01252 -0.34618 1.000 21.48514 51 LYS D O 1
ATOM 4306 N N . TYR D 2 52 ? 12.43856 -7.43018 1.86032 1.000 22.38792 52 TYR D N 1
ATOM 4307 C CA . TYR D 2 52 ? 11.73884 -8.68710 1.64997 1.000 23.60357 52 TYR D CA 1
ATOM 4308 C C . TYR D 2 52 ? 10.39714 -8.41883 0.98077 1.000 23.50776 52 TYR D C 1
ATOM 4309 O O . TYR D 2 52 ? 9.71392 -7.45514 1.31138 1.000 23.21048 52 TYR D O 1
ATOM 4327 N N . SER D 2 53 ? 9.99400 -9.28924 0.06773 1.000 26.26908 53 SER D N 1
ATOM 4328 C CA . SER D 2 53 ? 8.58907 -9.30012 -0.30928 1.000 26.22669 53 SER D CA 1
ATOM 4329 C C . SER D 2 53 ? 7.72613 -9.58653 0.92087 1.000 31.91649 53 SER D C 1
ATOM 4330 O O . SER D 2 53 ? 8.20744 -10.08921 1.94307 1.000 27.10525 53 SER D O 1
ATOM 4338 N N . GLU D 2 54 ? 6.42806 -9.26493 0.81592 1.000 34.37074 54 GLU D N 1
ATOM 4339 C CA . GLU D 2 54 ? 5.51052 -9.54819 1.92104 1.000 36.83943 54 GLU D CA 1
ATOM 4340 C C . GLU D 2 54 ? 5.58626 -11.01725 2.30634 1.000 31.97741 54 GLU D C 1
ATOM 4341 O O . GLU D 2 54 ? 5.63441 -11.35921 3.49268 1.000 34.59184 54 GLU D O 1
ATOM 4353 N N . GLU D 2 55 ? 5.65270 -11.89682 1.30837 1.000 28.75855 55 GLU D N 1
ATOM 4354 C CA . GLU D 2 55 ? 5.67152 -13.33194 1.57306 1.000 34.57193 55 GLU D CA 1
ATOM 4355 C C . GLU D 2 55 ? 6.96866 -13.76227 2.25163 1.000 33.77541 55 GLU D C 1
ATOM 4356 O O . GLU D 2 55 ? 6.95417 -14.62578 3.13620 1.000 31.68614 55 GLU D O 1
ATOM 4368 N N . LEU D 2 56 ? 8.10373 -13.17611 1.85469 1.000 29.93742 56 LEU D N 1
ATOM 4369 C CA . LEU D 2 56 ? 9.36944 -13.54614 2.48209 1.000 29.36246 56 LEU D CA 1
ATOM 4370 C C . LEU D 2 56 ? 9.43277 -13.04624 3.91675 1.000 29.28943 56 LEU D C 1
ATOM 4371 O O . LEU D 2 56 ? 9.95623 -13.74221 4.79818 1.000 30.22663 56 LEU D O 1
ATOM 4387 N N . ASP D 2 57 ? 8.90311 -11.84338 4.16639 1.000 28.26107 57 ASP D N 1
ATOM 4388 C CA . ASP D 2 57 ? 8.85079 -11.30763 5.52514 1.000 29.44671 57 ASP D CA 1
ATOM 4389 C C . ASP D 2 57 ? 8.09631 -12.25630 6.45161 1.000 33.93810 57 ASP D C 1
ATOM 4390 O O . ASP D 2 57 ? 8.57616 -12.59950 7.53719 1.000 32.26209 57 ASP D O 1
ATOM 4399 N N . LYS D 2 58 ? 6.90643 -12.68892 6.03777 1.000 30.60156 58 LYS D N 1
ATOM 4400 C CA . LYS D 2 58 ? 6.14064 -13.63374 6.84404 1.000 33.54166 58 LYS D CA 1
ATOM 4401 C C . LYS D 2 58 ? 6.90608 -14.94697 7.02157 1.000 36.24845 58 LYS D C 1
ATOM 4402 O O . LYS D 2 58 ? 6.95328 -15.50373 8.12449 1.000 38.82278 58 LYS D O 1
ATOM 4421 N N . PHE D 2 59 ? 7.54528 -15.43826 5.95872 1.000 33.46759 59 PHE D N 1
ATOM 4422 C CA . PHE D 2 59 ? 8.35551 -16.64889 6.06980 1.000 34.66138 59 PHE D CA 1
ATOM 4423 C C . PHE D 2 59 ? 9.47460 -16.45781 7.08296 1.000 40.18023 59 PHE D C 1
ATOM 4424 O O . PHE D 2 59 ? 9.68212 -17.29225 7.96984 1.000 35.93051 59 PHE D O 1
ATOM 4441 N N . ILE D 2 60 ? 10.19312 -15.34701 6.98158 1.000 33.27735 60 ILE D N 1
ATOM 4442 C CA . ILE D 2 60 ? 11.28099 -15.07879 7.91443 1.000 32.81152 60 ILE D CA 1
ATOM 4443 C C . ILE D 2 60 ? 10.74877 -14.93673 9.33439 1.000 34.26845 60 ILE D C 1
ATOM 4444 O O . ILE D 2 60 ? 11.34069 -15.45695 10.29092 1.000 35.11927 60 ILE D O 1
ATOM 4460 N N . MET D 2 61 ? 9.63401 -14.22362 9.50354 1.000 33.05083 61 MET D N 1
ATOM 4461 C CA . MET D 2 61 ? 9.09329 -14.04214 10.84430 1.000 33.72762 61 MET D CA 1
ATOM 4462 C C . MET D 2 61 ? 8.68861 -15.37262 11.45869 1.000 38.88601 61 MET D C 1
ATOM 4463 O O . MET D 2 61 ? 8.80962 -15.55909 12.67303 1.000 37.18754 61 MET D O 1
ATOM 4477 N N . SER D 2 62 ? 8.21491 -16.30864 10.63917 1.000 37.85672 62 SER D N 1
ATOM 4478 C CA . SER D 2 62 ? 7.90869 -17.63708 11.14875 1.000 39.22219 62 SER D CA 1
ATOM 4479 C C . SER D 2 62 ? 9.16285 -18.34222 11.63872 1.000 46.73098 62 SER D C 1
ATOM 4480 O O . SER D 2 62 ? 9.09133 -19.19222 12.52975 1.000 44.87764 62 SER D O 1
ATOM 4488 N N . ILE D 2 63 ? 10.31668 -18.00908 11.06809 1.000 43.41954 63 ILE D N 1
ATOM 4489 C CA . ILE D 2 63 ? 11.56025 -18.66546 11.45254 1.000 40.01347 63 ILE D CA 1
ATOM 4490 C C . ILE D 2 63 ? 12.16197 -18.01627 12.68925 1.000 41.92397 63 ILE D C 1
ATOM 4491 O O . ILE D 2 63 ? 12.86122 -18.68036 13.46661 1.000 40.37581 63 ILE D O 1
ATOM 4507 N N . MET D 2 64 ? 11.91091 -16.72418 12.88232 1.000 37.60674 64 MET D N 1
ATOM 4508 C CA . MET D 2 64 ? 12.56620 -15.97799 13.94967 1.000 42.43349 64 MET D CA 1
ATOM 4509 C C . MET D 2 64 ? 12.50593 -16.66746 15.30309 1.000 47.10327 64 MET D C 1
ATOM 4510 O O . MET D 2 64 ? 13.52168 -16.64616 16.01942 1.000 39.54843 64 MET D O 1
ATOM 4524 N N . PRO D 2 65 ? 11.38431 -17.25142 15.72717 1.000 43.27368 65 PRO D N 1
ATOM 4525 C CA . PRO D 2 65 ? 11.34505 -17.83022 17.08408 1.000 51.86326 65 PRO D CA 1
ATOM 4526 C C . PRO D 2 65 ? 12.40010 -18.90404 17.30336 1.000 51.80710 65 PRO D C 1
ATOM 4527 O O . PRO D 2 65 ? 12.91338 -19.05040 18.41945 1.000 48.31683 65 PRO D O 1
ATOM 4538 N N . LEU D 2 66 ? 12.75464 -19.64773 16.26203 1.000 45.82890 66 LEU D N 1
ATOM 4539 C CA . LEU D 2 66 ? 13.73755 -20.71368 16.37745 1.000 50.13210 66 LEU D CA 1
ATOM 4540 C C . LEU D 2 66 ? 15.16158 -20.26154 16.08586 1.000 54.99889 66 LEU D C 1
ATOM 4541 O O . LEU D 2 66 ? 16.10500 -20.92514 16.52932 1.000 45.53489 66 LEU D O 1
ATOM 4557 N N . GLN D 2 67 ? 15.33927 -19.16279 15.35414 1.000 45.61967 67 GLN D N 1
ATOM 4558 C CA . GLN D 2 67 ? 16.66705 -18.67342 14.97999 1.000 41.23804 67 GLN D CA 1
ATOM 4559 C C . GLN D 2 67 ? 16.56526 -17.16745 14.80127 1.000 46.90347 67 GLN D C 1
ATOM 4560 O O . GLN D 2 67 ? 16.38826 -16.65987 13.68470 1.000 37.69709 67 GLN D O 1
ATOM 4574 N N . PRO D 2 68 ? 16.63199 -16.41022 15.89731 1.000 41.79134 68 PRO D N 1
ATOM 4575 C CA . PRO D 2 68 ? 16.45458 -14.94696 15.80135 1.000 38.68620 68 PRO D CA 1
ATOM 4576 C C . PRO D 2 68 ? 17.45014 -14.26243 14.88936 1.000 35.71905 68 PRO D C 1
ATOM 4577 O O . PRO D 2 68 ? 17.24683 -13.08745 14.54496 1.000 34.38251 68 PRO D O 1
ATOM 4588 N N . LYS D 2 69 ? 18.53327 -14.93930 14.52226 1.000 36.34264 69 LYS D N 1
ATOM 4589 C CA . LYS D 2 69 ? 19.55870 -14.37647 13.65702 1.000 41.51102 69 LYS D CA 1
ATOM 4590 C C . LYS D 2 69 ? 19.32213 -14.67827 12.18818 1.000 34.47067 69 LYS D C 1
ATOM 4591 O O . LYS D 2 69 ? 20.20134 -14.40919 11.36731 1.000 33.73894 69 LYS D O 1
ATOM 4610 N N . VAL D 2 70 ? 18.14057 -15.17985 11.83266 1.000 34.69794 70 VAL D N 1
ATOM 4611 C CA . VAL D 2 70 ? 17.92400 -15.64703 10.46821 1.000 34.34860 70 VAL D CA 1
ATOM 4612 C C . VAL D 2 70 ? 18.12525 -14.51013 9.46815 1.000 32.44429 70 VAL D C 1
ATOM 4613 O O . VAL D 2 70 ? 18.70778 -14.70804 8.39484 1.000 32.08653 70 VAL D O 1
ATOM 4626 N N . SER D 2 71 ? 17.67002 -13.30182 9.80077 1.000 31.26902 71 SER D N 1
ATOM 4627 C CA . SER D 2 71 ? 17.83334 -12.19974 8.85340 1.000 29.55317 71 SER D CA 1
ATOM 4628 C C . SER D 2 71 ? 19.27230 -11.70378 8.79942 1.000 30.25772 71 SER D C 1
ATOM 4629 O O . SER D 2 71 ? 19.74924 -11.32014 7.72432 1.000 28.22525 71 SER D O 1
ATOM 4637 N N . LYS D 2 72 ? 19.98815 -11.74580 9.92325 1.000 29.91294 72 LYS D N 1
ATOM 4638 C CA . LYS D 2 72 ? 21.41053 -11.41761 9.90979 1.000 35.22699 72 LYS D CA 1
ATOM 4639 C C . LYS D 2 72 ? 22.20417 -12.40748 9.05656 1.000 33.00803 72 LYS D C 1
ATOM 4640 O O . LYS D 2 72 ? 23.10724 -12.01525 8.30253 1.000 29.91246 72 LYS D O 1
ATOM 4659 N N . ILE D 2 73 ? 21.89377 -13.69590 9.17483 1.000 31.88786 73 ILE D N 1
ATOM 4660 C CA . ILE D 2 73 ? 22.57696 -14.70227 8.36543 1.000 32.65309 73 ILE D CA 1
ATOM 4661 C C . ILE D 2 73 ? 22.24595 -14.51071 6.88964 1.000 31.53839 73 ILE D C 1
ATOM 4662 O O . ILE D 2 73 ? 23.13829 -14.46504 6.03696 1.000 31.23475 73 ILE D O 1
ATOM 4678 N N . LEU D 2 74 ? 20.95734 -14.40484 6.57449 1.000 31.02240 74 LEU D N 1
ATOM 4679 C CA . LEU D 2 74 ? 20.52544 -14.25914 5.19277 1.000 30.11183 74 LEU D CA 1
ATOM 4680 C C . LEU D 2 74 ? 21.07051 -12.97445 4.57439 1.000 28.56415 74 LEU D C 1
ATOM 4681 O O . LEU D 2 74 ? 21.48979 -12.95714 3.40887 1.000 28.10462 74 LEU D O 1
ATOM 4697 N N . GLY D 2 75 ? 21.06877 -11.89008 5.34254 1.000 27.82429 75 GLY D N 1
ATOM 4698 C CA . GLY D 2 75 ? 21.61739 -10.65055 4.83459 1.000 26.48672 75 GLY D CA 1
ATOM 4699 C C . GLY D 2 75 ? 23.11253 -10.73722 4.61408 1.000 32.29363 75 GLY D C 1
ATOM 4700 O O . GLY D 2 75 ? 23.62789 -10.27583 3.59035 1.000 26.06737 75 GLY D O 1
ATOM 4704 N N . GLY D 2 76 ? 23.83094 -11.33926 5.56420 1.000 28.00854 76 GLY D N 1
ATOM 4705 C CA . GLY D 2 76 ? 25.25790 -11.51850 5.37583 1.000 28.53029 76 GLY D CA 1
ATOM 4706 C C . GLY D 2 76 ? 25.56113 -12.31712 4.12682 1.000 28.80865 76 GLY D C 1
ATOM 4707 O O . GLY D 2 76 ? 26.50053 -12.01262 3.38592 1.000 28.51294 76 GLY D O 1
ATOM 4711 N N . VAL D 2 77 ? 24.77081 -13.35298 3.87557 1.000 29.46268 77 VAL D N 1
ATOM 4712 C CA . VAL D 2 77 ? 25.00873 -14.17886 2.70075 1.000 29.83696 77 VAL D CA 1
ATOM 4713 C C . VAL D 2 77 ? 24.73545 -13.37490 1.44052 1.000 28.44034 77 VAL D C 1
ATOM 4714 O O . VAL D 2 77 ? 25.45113 -13.49137 0.44199 1.000 28.38342 77 VAL D O 1
ATOM 4727 N N . THR D 2 78 ? 23.66950 -12.57987 1.46062 1.000 27.40059 78 THR D N 1
ATOM 4728 C CA . THR D 2 78 ? 23.30073 -11.78679 0.29493 1.000 26.15347 78 THR D CA 1
ATOM 4729 C C . THR D 2 78 ? 24.40760 -10.80974 -0.06701 1.000 25.42068 78 THR D C 1
ATOM 4730 O O . THR D 2 78 ? 24.87550 -10.78255 -1.21170 1.000 25.17910 78 THR D O 1
ATOM 4741 N N . TRP D 2 79 ? 24.86811 -10.01962 0.90609 1.000 25.17566 79 TRP D N 1
ATOM 4742 C CA . TRP D 2 79 ? 25.92822 -9.06401 0.60166 1.000 24.59715 79 TRP D CA 1
ATOM 4743 C C . TRP D 2 79 ? 27.22730 -9.77731 0.24834 1.000 25.60777 79 TRP D C 1
ATOM 4744 O O . TRP D 2 79 ? 27.94262 -9.34123 -0.65628 1.000 25.19448 79 TRP D O 1
ATOM 4765 N N . ASP D 2 80 ? 27.52566 -10.90912 0.88328 1.000 26.88340 80 ASP D N 1
ATOM 4766 C CA . ASP D 2 80 ? 28.71565 -11.64936 0.48815 1.000 27.89783 80 ASP D CA 1
ATOM 4767 C C . ASP D 2 80 ? 28.61832 -12.08057 -0.96829 1.000 29.28964 80 A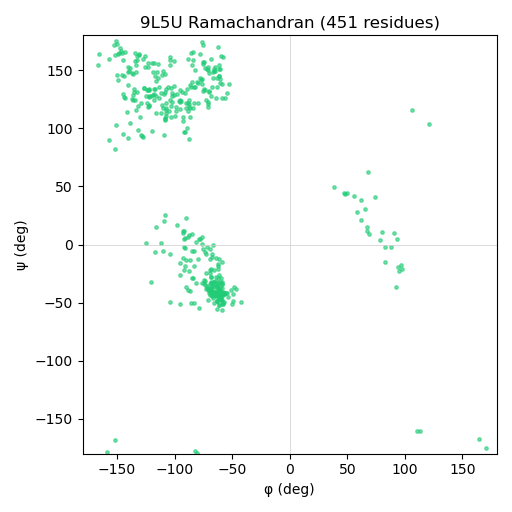SP D C 1
ATOM 4768 O O . ASP D 2 80 ? 29.59363 -12.00186 -1.72270 1.000 31.24912 80 ASP D O 1
ATOM 4777 N N . CYS D 2 81 ? 27.45565 -12.58791 -1.37013 1.000 28.00348 81 CYS D N 1
ATOM 4778 C CA . CYS D 2 81 ? 27.29080 -13.03714 -2.74150 1.000 27.52924 81 CYS D CA 1
ATOM 4779 C C . CYS D 2 81 ? 27.44470 -11.88185 -3.71052 1.000 26.30287 81 CYS D C 1
ATOM 4780 O O . CYS D 2 81 ? 28.04769 -12.03155 -4.78308 1.000 29.59280 81 CYS D O 1
ATOM 4788 N N . ILE D 2 82 ? 26.85431 -10.73567 -3.37437 1.000 25.19420 82 ILE D N 1
ATOM 4789 C CA . ILE D 2 82 ? 26.89623 -9.60935 -4.29095 1.000 27.88884 82 ILE D CA 1
ATOM 4790 C C . ILE D 2 82 ? 28.33059 -9.14991 -4.47465 1.000 32.45627 82 ILE D C 1
ATOM 4791 O O . ILE D 2 82 ? 28.72602 -8.77781 -5.58056 1.000 28.67879 82 ILE D O 1
ATOM 4807 N N . CYS D 2 83 ? 29.15198 -9.24407 -3.43211 1.000 33.12585 83 CYS D N 1
ATOM 4808 C CA . CYS D 2 83 ? 30.54239 -8.81716 -3.50892 1.000 31.67655 83 CYS D CA 1
ATOM 4809 C C . CYS D 2 83 ? 31.48843 -9.92345 -3.93055 1.000 31.51114 83 CYS D C 1
ATOM 4810 O O . CYS D 2 83 ? 32.70380 -9.70899 -3.92436 1.000 40.91418 83 CYS D O 1
ATOM 4818 N N . GLY D 2 84 ? 30.97573 -11.09551 -4.29044 1.000 33.31308 84 GLY D N 1
ATOM 4819 C CA . GLY D 2 84 ? 31.81970 -12.17335 -4.77154 1.000 32.47189 84 GLY D CA 1
ATOM 4820 C C . GLY D 2 84 ? 32.57329 -12.94807 -3.70590 1.000 39.51786 84 GLY D C 1
ATOM 4821 O O . GLY D 2 84 ? 33.38456 -13.81293 -4.05531 1.000 47.10948 84 GLY D O 1
ATOM 4825 N N . LYS D 2 85 ? 32.35240 -12.65309 -2.42842 1.000 41.01660 85 LYS D N 1
ATOM 4826 C CA . LYS D 2 85 ? 32.96885 -13.41518 -1.35393 1.000 36.49398 85 LYS D CA 1
ATOM 4827 C C . LYS D 2 85 ? 32.33596 -14.80087 -1.30795 1.000 47.99343 85 LYS D C 1
ATOM 4828 O O . LYS D 2 85 ? 31.10871 -14.93430 -1.35466 1.000 53.89339 85 LYS D O 1
ATOM 4847 N N . GLU D 2 86 ? 33.17398 -15.83467 -1.25368 1.000 48.37497 86 GLU D N 1
ATOM 4848 C CA . GLU D 2 86 ? 32.67528 -17.19806 -1.38327 1.000 53.35574 86 GLU D CA 1
ATOM 4849 C C . GLU D 2 86 ? 31.68736 -17.51029 -0.27021 1.000 38.04153 86 GLU D C 1
ATOM 4850 O O . GLU D 2 86 ? 31.87654 -17.11394 0.88183 1.000 38.07880 86 GLU D O 1
ATOM 4862 N N . VAL D 2 87 ? 30.61081 -18.19710 -0.62886 1.000 38.03232 87 VAL D N 1
ATOM 4863 C CA . VAL D 2 87 ? 29.59778 -18.62547 0.32415 1.000 40.49622 87 VAL D CA 1
ATOM 4864 C C . VAL D 2 87 ? 29.42055 -20.12089 0.15094 1.000 38.27595 87 VAL D C 1
ATOM 4865 O O . VAL D 2 87 ? 29.31288 -20.60677 -0.97615 1.000 40.15381 87 VAL D O 1
ATOM 4878 N N . GLY D 2 88 ? 29.37393 -20.84502 1.25478 1.000 42.84572 88 GLY D N 1
ATOM 4879 C CA . GLY D 2 88 ? 29.20844 -22.27638 1.18000 1.000 47.66169 88 GLY D CA 1
ATOM 4880 C C . GLY D 2 88 ? 27.76225 -22.71006 1.13758 1.000 48.92167 88 GLY D C 1
ATOM 4881 O O . GLY D 2 88 ? 27.14845 -22.95765 2.17833 1.000 50.47829 88 GLY D O 1
ATOM 4885 N N . PHE D 2 89 ? 27.22167 -22.83013 -0.04054 1.000 38.90995 89 PHE D N 1
ATOM 4886 C CA . PHE D 2 89 ? 25.86569 -23.32992 -0.15089 1.000 39.08885 89 PHE D CA 1
ATOM 4887 C C . PHE D 2 89 ? 25.86260 -24.85599 -0.09018 1.000 41.03554 89 PHE D C 1
ATOM 4888 O O . PHE D 2 89 ? 26.82612 -25.49063 -0.51160 1.000 41.90583 89 PHE D O 1
ATOM 4905 N N . PRO D 2 90 ? 24.78337 -25.47324 0.42677 1.000 41.83742 90 PRO D N 1
ATOM 4906 C CA . PRO D 2 90 ? 23.62299 -24.78030 1.00247 1.000 40.99759 90 PRO D CA 1
ATOM 4907 C C . PRO D 2 90 ? 23.92476 -24.17612 2.36767 1.000 40.94755 90 PRO D C 1
ATOM 4908 O O . PRO D 2 90 ? 24.79368 -24.66882 3.07842 1.000 42.14773 90 PRO D O 1
ATOM 4919 N N . VAL D 2 91 ? 23.22619 -23.10735 2.72758 1.000 39.63479 91 VAL D N 1
ATOM 4920 C CA . VAL D 2 91 ? 23.37530 -22.49308 4.03908 1.000 39.57420 91 VAL D CA 1
ATOM 4921 C C . VAL D 2 91 ? 22.24852 -22.99587 4.92693 1.000 40.52727 91 VAL D C 1
ATOM 4922 O O . VAL D 2 91 ? 21.06989 -22.78403 4.62274 1.000 39.93990 91 VAL D O 1
ATOM 4935 N N . ARG D 2 92 ? 22.61132 -23.68472 6.01170 1.000 42.12562 92 ARG D N 1
ATOM 4936 C CA . ARG D 2 92 ? 21.62396 -24.15449 6.97777 1.000 44.75573 92 ARG D CA 1
ATOM 4937 C C . ARG D 2 92 ? 21.09866 -22.98215 7.79486 1.000 43.88115 92 ARG D C 1
ATOM 4938 O O . ARG D 2 92 ? 21.87338 -22.23327 8.40202 1.000 58.64487 92 ARG D O 1
ATOM 4959 N N . LEU D 2 93 ? 19.78419 -22.80896 7.79923 1.000 45.12031 93 LEU D N 1
ATOM 4960 C CA . LEU D 2 93 ? 19.14576 -21.79851 8.62748 1.000 43.22370 93 LEU D CA 1
ATOM 4961 C C . LEU D 2 93 ? 18.46826 -22.41577 9.84386 1.000 49.34491 93 LEU D C 1
ATOM 4962 O O . LEU D 2 93 ? 18.66139 -21.95336 10.97320 1.000 42.66952 93 LEU D O 1
ATOM 4978 N N . ILE D 2 94 ? 17.67451 -23.46002 9.61848 1.000 51.12048 94 ILE D N 1
ATOM 4979 C CA . ILE D 2 94 ? 17.00482 -24.22958 10.65921 1.000 49.80075 94 ILE D CA 1
ATOM 4980 C C . ILE D 2 94 ? 17.40758 -25.68340 10.46777 1.000 52.66348 94 ILE D C 1
ATOM 4981 O O . ILE D 2 94 ? 17.29656 -26.21853 9.35694 1.000 51.86561 94 ILE D O 1
ATOM 4997 N N . GLY D 2 95 ? 17.88526 -26.31396 11.53736 1.000 58.13574 95 GLY D N 1
ATOM 4998 C CA . GLY D 2 95 ? 18.36236 -27.68630 11.46263 1.000 64.83365 95 GLY D CA 1
ATOM 4999 C C . GLY D 2 95 ? 17.28862 -28.67145 11.04075 1.000 71.60175 95 GLY D C 1
ATOM 5000 O O . GLY D 2 95 ? 16.11914 -28.30346 10.89244 1.000 75.60264 95 GLY D O 1
#

Organism: Escherichia coli O1:K1:H7 (strain ATCC 11775 / DSM 30083 / JCM 1649 / NBRC 102203 / NCTC 9001 / U5/41) (NCBI:txid866789)

Solvent-accessible surface area: 21040 Å² total; per-residue (Å²): 83,139,28,92,43,75,98,96,81,130,33,120,104,8,24,112,22,116,69,129,52,0,5,0,0,0,0,0,35,2,0,0,76,49,46,188,43,157,22,74,12,102,87,1,9,27,117,23,58,18,0,20,33,0,6,74,63,0,58,153,63,28,112,38,8,36,2,0,7,7,26,66,90,4,1,90,20,0,15,118,21,32,6,0,0,0,1,1,8,21,105,62,24,81,79,22,23,4,0,1,0,78,13,52,42,161,88,18,26,0,26,0,36,8,0,136,95,7,2,72,6,17,0,62,55,119,43,0,45,95,14,0,1,4,0,0,0,0,57,45,102,91,42,74,90,82,81,142,38,100,18,9,25,117,18,105,46,160,59,0,13,0,1,0,0,0,10,0,0,0,7,38,58,70,48,63,22,64,7,102,92,4,18,33,97,142,22,27,0,18,48,1,7,72,71,0,56,165,58,23,115,44,11,38,1,1,7,9,28,85,74,4,2,105,12,0,20,114,20,32,7,0,0,0,2,0,9,51,99,70,20,131,109,24,31,4,0,0,0,73,14,36,39,159,83,14,24,0,24,0,14,8,0,129,84,5,3,70,6,18,0,60,57,153,46,0,43,80,9,2,1,4,0,0,0,0,58,45,123,138,136,84,100,79,60,62,3,40,0,64,47,25,116,59,59,133,159,66,91,73,0,56,0,24,0,17,18,76,66,13,20,0,67,2,68,6,100,11,7,105,58,133,124,0,62,0,2,75,5,36,99,72,0,0,113,22,0,33,71,9,0,23,55,53,19,78,0,5,48,46,0,10,41,16,0,24,52,33,50,96,62,131,183,40,63,71,91,31,168,2,8,34,155,34,21,0,66,48,32,110,52,60,109,155,70,85,64,0,52,0,29,0,25,38,136,63,132,91,27,109,33,63,5,118,12,24,107,56,136,116,0,60,0,2,71,2,31,109,115,0,1,163,28,0,42,74,5,0,31,126,48,27,90,0,5,64,55,0,10,36,14,0,26,44,40,51,103,64,138,171,35,64,75,60,23,166,11,36,110

Secondary structure (DSSP, 8-state):
--S--EEEEE-TTSPPPSSGGGHHHHHHHHHHHTTT----HHHH-TT--SHHHHHHHHTTTSS--EEEEE-GGGHHHHHTTS-EEEEE--TT-SS-EEEEEEEE-TTSPEEEEETTTTEEEEE-HHHHHHHEEEEEEE--/---EEEEE-TTSPPPSSTTTHHHHHHHHHHHTTT----HHHH--S---HHHHHHHHHHHSS--EEEEE-GGGHHHHHTTS-EEEEE--TT-SS-EEEEEEEE-TTSPEEEEETTTTEEEEE-HHHHHHHEEEEEEE--/--PPPP--EEEEEEEE-TTT-EEEEEEEETTEEEEEEEEEEEETTEEEEEE-HHHHHHHHHHTTT-TTHHHHHHHHHHHHHTT---PSPEEEE--/-EEEEEEE-TTT-EEEEEEEETTEEEEEEEEEEEETTEEEEEE-HHHHHHHHHHTTT-TTHHHHHHHHHHHHHTT----SSEES--

Foldseek 3Di:
DPFDWPPKDADVVQAAAPDPQQQLLSLLQVVVVVVVFHDHSVRLPSNDAALVSSQVSSCVRPNQKDWDQAALVCVQVQCVQAKKWFWFADPPDPGTAIWIFGHADPVRWTWIQGNNRRMITTDHSVSVSVGGRRTIMGGD/DDWPPKDADPLFAAADDPQQLLLSLLQSVCVQVVQHDHSVRLDRHHDALVSSQVSSCVRPNQKDWDQADLVCVQVQCVQAKKWFWFADPPDPGTGIWIFGHADPVRWTWIQHNNRNIITTHHSVVCSVGGPRTIMGGD/DDDDDFWWKWWFDWDADPPQQKIWIWMQTNNDIDIFIWGWDQDPNDTDIGGDPVVVVVCVVCCVQPVCLVVQVVVVHVCVVVPHDDDDTGTRGDD/DWFADWDADPPQQKIWIWGQDVNRIDIFIWHWDQDPNDTDIGGDPVVVVVVVVLCVVAVCLCVVVSVVVVCVVVVNDDDPGHDRDD

Nearest PDB structures (foldseek):
  8ssm-assembly2_D  TM=9.520E-01  e=3.171E-07  Citrobacter rodentium
  6pon-assembly1_A  TM=5.420E-01  e=3.788E+00  Streptococcus pneumoniae
  8ssk-assembly3_C  TM=9.602E-01  e=7.818E-19  Citrobacter rodentium
  8ssm-assembly2_A  TM=9.636E-01  e=8.837E-19  Citrobacter rodentium
  8ssk-assembly2_B  TM=9.615E-01  e=1.959E-18  Citrobacter rodentium

Radius of gyration: 27.9 Å; Cα contacts (8 Å, |Δi|>4): 1001; chains: 4; bounding box: 50×93×52 Å